Protein AF-0000000077936143 (afdb_homodimer)

Foldseek 3Di:
DPDDDLVLLVVLLQQLVCCVVVVGAALVNVCVVPVDDSVVSVVSLVVCVVVVQWDDDVHIDGDPVSVVSNLQLQLQLQLQLLCCCVVVNDDSLVSNVVSSVRSSPDDPVRSVVSCVVSVNDQTHFQQHGRPPHDDDDFDQQLPDDFFKWFWRGQADSDPVLSVVCVVQPNTGGFMKGFDDDDPFWTWIDGPNDIDIGGSVSSRRITIHDD/DPDDDLVLLVVLLVQLVCCVVVVGAALVNVCVVVVDDSVVSVVSLVVCVVVVQWDQDVHIDGDPVSVVSNLQLQLQLQLQLLCCCVVVNDDSLVSNVVSSVRSSPDDPVRSVVSCVVSVNDQTHFQQHGRPPHDDDDWDQQLPDDFDKKFWRGQADSDPVLSVVCVVQPNTGGFMKGFHDDDPFWTWIDGPNDIDIGGSVSSRRITIGDD

Structure (mmCIF, N/CA/C/O backbone):
data_AF-0000000077936143-model_v1
#
loop_
_entity.id
_entity.type
_entity.pdbx_description
1 polymer 'Transcriptional regulator MntR'
#
loop_
_atom_site.group_PDB
_atom_site.id
_atom_site.type_symbol
_atom_site.label_atom_id
_atom_site.label_alt_id
_atom_site.label_comp_id
_atom_site.label_asym_id
_atom_site.label_entity_id
_atom_site.label_seq_id
_atom_site.pdbx_PDB_ins_code
_atom_site.Cartn_x
_atom_site.Cartn_y
_atom_site.Cartn_z
_atom_site.occupancy
_atom_site.B_iso_or_equiv
_atom_site.auth_seq_id
_atom_site.auth_comp_id
_atom_site.auth_asym_id
_atom_site.auth_atom_id
_atom_site.pdbx_PDB_model_num
ATOM 1 N N . MET A 1 1 ? -19.078 3.857 -9.57 1 41.53 1 MET A N 1
ATOM 2 C CA . MET A 1 1 ? -18.469 5.168 -9.359 1 41.53 1 MET A CA 1
ATOM 3 C C . MET A 1 1 ? -17.016 5.164 -9.797 1 41.53 1 MET A C 1
ATOM 5 O O . MET A 1 1 ? -16.297 4.176 -9.594 1 41.53 1 MET A O 1
ATOM 9 N N . GLU A 1 2 ? -16.719 6.016 -10.805 1 55.75 2 GLU A N 1
ATOM 10 C CA . GLU A 1 2 ? -15.359 6.055 -11.352 1 55.75 2 GLU A CA 1
ATOM 11 C C . GLU A 1 2 ? -14.32 6.105 -10.242 1 55.75 2 GLU A C 1
ATOM 13 O O . GLU A 1 2 ? -14.531 6.738 -9.203 1 55.75 2 GLU A O 1
ATOM 18 N N . GLU A 1 3 ? -13.414 5.156 -10.203 1 75.62 3 GLU A N 1
ATOM 19 C CA . GLU A 1 3 ? -12.352 5.129 -9.211 1 75.62 3 GLU A CA 1
ATOM 20 C C . GLU A 1 3 ? -11.531 6.418 -9.242 1 75.62 3 GLU A C 1
ATOM 22 O O . GLU A 1 3 ? -11.188 6.914 -10.312 1 75.62 3 GLU A O 1
ATOM 27 N N . LE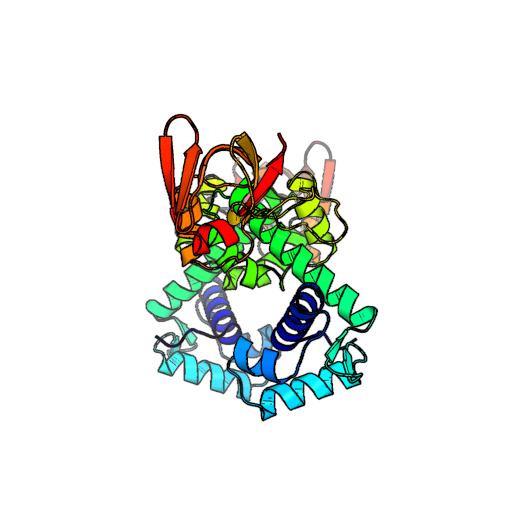U A 1 4 ? -11.57 7.27 -8.148 1 89.62 4 LEU A N 1
ATOM 28 C CA . LEU A 1 4 ? -10.828 8.516 -8.016 1 89.62 4 LEU A CA 1
ATOM 29 C C . LEU A 1 4 ? -9.328 8.273 -8.18 1 89.62 4 LEU A C 1
ATOM 31 O O . LEU A 1 4 ? -8.773 7.363 -7.555 1 89.62 4 LEU A O 1
ATOM 35 N N . SER A 1 5 ? -8.773 8.977 -9.109 1 92.88 5 SER A N 1
ATOM 36 C CA . SER A 1 5 ? -7.324 8.906 -9.258 1 92.88 5 SER A CA 1
ATOM 37 C C . SER A 1 5 ? -6.613 9.414 -8.008 1 92.88 5 SER A C 1
ATOM 39 O O . SER A 1 5 ? -7.199 10.148 -7.211 1 92.88 5 SER A O 1
ATOM 41 N N . GLU A 1 6 ? -5.387 9 -7.914 1 93.38 6 GLU A N 1
ATOM 42 C CA . GLU A 1 6 ? -4.613 9.375 -6.734 1 93.38 6 GLU A CA 1
ATOM 43 C C . GLU A 1 6 ? -4.484 10.891 -6.621 1 93.38 6 GLU A C 1
ATOM 45 O O . GLU A 1 6 ? -4.672 11.453 -5.539 1 93.38 6 GLU A O 1
ATOM 50 N N . PRO A 1 7 ? -4.246 11.648 -7.738 1 94.19 7 PRO A N 1
ATOM 51 C CA . PRO A 1 7 ? -4.168 13.109 -7.617 1 94.19 7 PRO A CA 1
ATOM 52 C C . PRO A 1 7 ? -5.473 13.734 -7.129 1 94.19 7 PRO A C 1
ATOM 54 O O . PRO A 1 7 ? -5.457 14.633 -6.289 1 94.19 7 PRO A O 1
ATOM 57 N N . LEU A 1 8 ? -6.586 13.266 -7.594 1 96 8 LEU A N 1
ATOM 58 C CA . LEU A 1 8 ? -7.871 13.805 -7.16 1 96 8 LEU A CA 1
ATOM 59 C C . LEU A 1 8 ? -8.109 13.523 -5.68 1 96 8 LEU A C 1
ATOM 61 O O . LEU A 1 8 ? -8.633 14.367 -4.957 1 96 8 LEU A O 1
ATOM 65 N N . GLU A 1 9 ? -7.691 12.305 -5.289 1 96.31 9 GLU A N 1
ATOM 66 C CA . GLU A 1 9 ? -7.77 11.977 -3.871 1 96.31 9 GLU A CA 1
ATOM 67 C C . GLU A 1 9 ? -6.949 12.945 -3.031 1 96.31 9 GLU A C 1
ATOM 69 O O . GLU A 1 9 ? -7.395 13.391 -1.971 1 96.31 9 GLU A O 1
ATOM 74 N N . ASN A 1 10 ? -5.781 13.305 -3.494 1 96.12 10 ASN A N 1
ATOM 75 C CA . ASN A 1 10 ? -4.902 14.227 -2.781 1 96.12 10 ASN A CA 1
ATOM 76 C C . ASN A 1 10 ? -5.523 15.617 -2.658 1 96.12 10 ASN A C 1
ATOM 78 O O . ASN A 1 10 ? -5.379 16.281 -1.629 1 96.12 10 ASN A O 1
ATOM 82 N N . TYR A 1 11 ? -6.223 16.031 -3.695 1 96.56 11 TYR A N 1
ATOM 83 C CA . TYR A 1 11 ? -6.895 17.328 -3.641 1 96.56 11 TYR A CA 1
ATOM 84 C C . TYR A 1 11 ? -8.008 17.312 -2.605 1 96.56 11 TYR A C 1
ATOM 86 O O . TYR A 1 11 ? -8.164 18.266 -1.835 1 96.56 11 TYR A O 1
ATOM 94 N N . ILE A 1 12 ? -8.734 16.234 -2.572 1 97 12 ILE A N 1
ATOM 95 C CA . ILE A 1 12 ? -9.828 16.094 -1.625 1 97 12 ILE A CA 1
ATOM 96 C C . ILE A 1 12 ? -9.289 16.141 -0.198 1 97 12 ILE A C 1
ATOM 98 O O . ILE A 1 12 ? -9.844 16.828 0.663 1 97 12 ILE A O 1
ATOM 102 N N . LYS A 1 13 ? -8.273 15.438 -0.038 1 96.44 13 LYS A N 1
ATOM 103 C CA . LYS A 1 13 ? -7.645 15.406 1.279 1 96.44 13 LYS A CA 1
ATOM 104 C C . LYS A 1 13 ? -7.172 16.797 1.699 1 96.44 13 LYS A C 1
ATOM 106 O O . LYS A 1 13 ? -7.359 17.203 2.85 1 96.44 13 LYS A O 1
ATOM 111 N N . GLU A 1 14 ? -6.57 17.531 0.758 1 95.44 14 GLU A N 1
ATOM 112 C CA . GLU A 1 14 ? -6.09 18.875 1.035 1 95.44 14 GLU A CA 1
ATOM 113 C C . GLU A 1 14 ? -7.246 19.828 1.355 1 95.44 14 GLU A C 1
ATOM 115 O O . GLU A 1 14 ? -7.16 20.625 2.285 1 95.44 14 GLU A O 1
ATOM 120 N N . ILE A 1 15 ? -8.281 19.688 0.683 1 96.06 15 ILE A N 1
ATOM 121 C CA . ILE A 1 15 ? -9.453 20.531 0.932 1 96.06 15 ILE A CA 1
ATOM 122 C C . ILE A 1 15 ? -10 20.25 2.33 1 96.06 15 ILE A C 1
ATOM 124 O O . ILE A 1 15 ? -10.336 21.172 3.07 1 96.06 15 ILE A O 1
ATOM 128 N N . TYR A 1 16 ? -9.984 19.031 2.664 1 95.88 16 TYR A N 1
ATOM 129 C CA . TYR A 1 16 ? -10.43 18.641 3.998 1 95.88 16 TYR A CA 1
ATOM 130 C C . TYR A 1 16 ? -9.578 19.312 5.074 1 95.88 16 TYR A C 1
ATOM 132 O O . TYR A 1 16 ? -10.117 19.906 6.012 1 95.88 16 TYR A O 1
ATOM 140 N N . GLU A 1 17 ? -8.344 19.188 4.902 1 92.31 17 GLU A N 1
ATOM 141 C CA . GLU A 1 17 ? -7.434 19.75 5.891 1 92.31 17 GLU A CA 1
ATOM 142 C C . GLU A 1 17 ? -7.59 21.266 5.988 1 92.31 17 GLU A C 1
ATOM 144 O O . GLU A 1 17 ? -7.605 21.828 7.086 1 92.31 17 GLU A O 1
ATOM 149 N N . LEU A 1 18 ? -7.715 21.891 4.867 1 92.88 18 LEU A N 1
ATOM 150 C CA . LEU A 1 18 ? -7.875 23.344 4.824 1 92.88 18 LEU A CA 1
ATOM 151 C C . LEU A 1 18 ? -9.203 23.766 5.449 1 92.88 18 LEU A C 1
ATOM 153 O O . LEU A 1 18 ? -9.266 24.766 6.16 1 92.88 18 LEU A O 1
ATOM 157 N N . GLU A 1 19 ? -10.188 22.922 5.215 1 91.38 19 GLU A N 1
ATOM 158 C CA . GLU A 1 19 ? -11.477 23.203 5.84 1 91.38 19 GLU A CA 1
ATOM 159 C C . GLU A 1 19 ? -11.391 23.109 7.359 1 91.38 19 GLU A C 1
ATOM 161 O O . GLU A 1 19 ? -11.961 23.938 8.078 1 91.38 19 GLU A O 1
ATOM 166 N N . GLU A 1 20 ? -10.688 22.188 7.781 1 86.12 20 GLU A N 1
ATOM 167 C CA . GLU A 1 20 ? -10.555 21.984 9.219 1 86.12 20 GLU A CA 1
ATOM 168 C C . GLU A 1 20 ? -9.742 23.094 9.867 1 86.12 20 GLU A C 1
ATOM 170 O O . GLU A 1 20 ? -10.023 23.5 11 1 86.12 20 GLU A O 1
ATOM 175 N N . ILE A 1 21 ? -8.828 23.609 9.156 1 83.75 21 ILE A N 1
ATOM 176 C CA . ILE A 1 21 ? -7.906 24.578 9.734 1 83.75 21 ILE A CA 1
ATOM 177 C C . ILE A 1 21 ? -8.422 25.984 9.484 1 83.75 21 ILE A C 1
ATOM 179 O O . ILE A 1 21 ? -8.453 26.812 10.406 1 83.75 21 ILE A O 1
ATOM 183 N N . LYS A 1 22 ? -8.914 26.234 8.266 1 87 22 LYS A N 1
ATOM 184 C CA . LYS A 1 22 ? -9.25 27.594 7.879 1 87 22 LYS A CA 1
ATOM 185 C C . LYS A 1 22 ? -10.75 27.766 7.707 1 87 22 LYS A C 1
ATOM 187 O O . LYS A 1 22 ? -11.242 28.875 7.5 1 87 22 LYS A O 1
ATOM 192 N N . GLY A 1 23 ? -11.438 26.703 7.762 1 87.56 23 GLY A N 1
ATOM 193 C CA . GLY A 1 23 ? -12.875 26.781 7.551 1 87.56 23 GLY A CA 1
ATOM 194 C C . GLY A 1 23 ? -13.273 26.656 6.094 1 87.56 23 GLY A C 1
ATOM 195 O O . GLY A 1 23 ? -14.422 26.312 5.785 1 87.56 23 GLY A O 1
ATOM 196 N N . LYS A 1 24 ? -12.328 27.094 5.309 1 88.44 24 LYS A N 1
ATOM 197 C CA . LYS A 1 24 ? -12.586 26.969 3.875 1 88.44 24 LYS A CA 1
ATOM 198 C C . LYS A 1 24 ? -11.281 26.766 3.1 1 88.44 24 LYS A C 1
ATOM 200 O O . LYS A 1 24 ? -10.211 27.141 3.576 1 88.44 24 LYS A O 1
ATOM 205 N N . ALA A 1 25 ? -11.438 26.156 1.94 1 93.5 25 ALA A N 1
ATOM 206 C CA . ALA A 1 25 ? -10.312 26.016 1.022 1 93.5 25 ALA A CA 1
ATOM 207 C C . ALA A 1 25 ? -10.5 26.891 -0.217 1 93.5 25 ALA A C 1
ATOM 209 O O . ALA A 1 25 ? -11.625 27.078 -0.687 1 93.5 25 ALA A O 1
ATOM 210 N N . LYS A 1 26 ? -9.391 27.5 -0.619 1 93.94 26 LYS A N 1
ATOM 211 C CA . LYS A 1 26 ? -9.391 28.281 -1.852 1 93.94 26 LYS A CA 1
ATOM 212 C C . LYS A 1 26 ? -8.555 27.609 -2.93 1 93.94 26 LYS A C 1
ATOM 214 O O . LYS A 1 26 ? -7.656 26.812 -2.623 1 93.94 26 LYS A O 1
ATOM 219 N N . VAL A 1 27 ? -8.922 27.906 -4.113 1 92.56 27 VAL A N 1
ATOM 220 C CA . VAL A 1 27 ? -8.188 27.375 -5.262 1 92.56 27 VAL A CA 1
ATOM 221 C C . VAL A 1 27 ? -6.703 27.719 -5.121 1 92.56 27 VAL A C 1
ATOM 223 O O . VAL A 1 27 ? -5.84 26.891 -5.398 1 92.56 27 VAL A O 1
ATOM 226 N N . THR A 1 28 ? -6.371 28.875 -4.68 1 92.88 28 THR A N 1
ATOM 227 C CA . THR A 1 28 ? -4.996 29.344 -4.551 1 92.88 28 THR A CA 1
ATOM 228 C C . THR A 1 28 ? -4.234 28.516 -3.523 1 92.88 28 THR A C 1
ATOM 230 O O . THR A 1 28 ? -3.021 28.328 -3.641 1 92.88 28 THR A O 1
ATOM 233 N N . ASP A 1 29 ? -4.973 28.047 -2.562 1 93.69 29 ASP A N 1
ATOM 234 C CA . ASP A 1 29 ? -4.352 27.203 -1.557 1 93.69 29 ASP A CA 1
ATOM 235 C C . ASP A 1 29 ? -3.838 25.906 -2.18 1 93.69 29 ASP A C 1
ATOM 237 O O . ASP A 1 29 ? -2.746 25.438 -1.848 1 93.69 29 ASP A O 1
ATOM 241 N N . LEU A 1 30 ? -4.59 25.359 -3.008 1 93.81 30 LEU A N 1
ATOM 242 C CA . LEU A 1 30 ? -4.23 24.109 -3.664 1 93.81 30 LEU A CA 1
ATOM 243 C C . LEU A 1 30 ? -3.047 24.312 -4.602 1 93.81 30 LEU A C 1
ATOM 245 O O . LEU A 1 30 ? -2.154 23.453 -4.676 1 93.81 30 LEU A O 1
ATOM 249 N N . ILE A 1 31 ? -3.061 25.422 -5.383 1 93.44 31 ILE A N 1
ATOM 250 C CA . ILE A 1 31 ? -1.964 25.75 -6.285 1 93.44 31 ILE A CA 1
ATOM 251 C C . ILE A 1 31 ? -0.658 25.844 -5.5 1 93.44 31 ILE A C 1
ATOM 253 O O . ILE A 1 31 ? 0.363 25.281 -5.914 1 93.44 31 ILE A O 1
ATOM 257 N N . ASP A 1 32 ? -0.749 26.438 -4.387 1 92.19 32 ASP A N 1
ATOM 258 C CA . ASP A 1 32 ? 0.429 26.641 -3.549 1 92.19 32 ASP A CA 1
ATOM 259 C C . ASP A 1 32 ? 0.896 25.312 -2.936 1 92.19 32 ASP A C 1
ATOM 261 O O . ASP A 1 32 ? 2.098 25.062 -2.842 1 92.19 32 ASP A O 1
ATOM 265 N N . ALA A 1 33 ? -0.03 24.547 -2.568 1 90.81 33 ALA A N 1
ATOM 266 C CA . ALA A 1 33 ? 0.27 23.297 -1.87 1 90.81 33 ALA A CA 1
ATOM 267 C C . ALA A 1 33 ? 0.884 22.266 -2.82 1 90.81 33 ALA A C 1
ATOM 269 O O . ALA A 1 33 ? 1.794 21.531 -2.439 1 90.81 33 ALA A O 1
ATOM 270 N N . PHE A 1 34 ? 0.425 22.219 -4.043 1 93.12 34 PHE A N 1
ATOM 271 C CA . PHE A 1 34 ? 0.819 21.125 -4.926 1 93.12 34 PHE A CA 1
ATOM 272 C C . PHE A 1 34 ? 1.738 21.625 -6.031 1 93.12 34 PHE A C 1
ATOM 274 O O . PHE A 1 34 ? 2.289 20.828 -6.797 1 93.12 34 PHE A O 1
ATOM 281 N N . HIS A 1 35 ? 1.963 22.891 -6.105 1 92.56 35 HIS A N 1
ATOM 282 C CA . HIS A 1 35 ? 2.834 23.5 -7.105 1 92.56 35 HIS A CA 1
ATOM 283 C C . HIS A 1 35 ? 2.465 23.031 -8.508 1 92.56 35 HIS A C 1
ATOM 285 O O . HIS A 1 35 ? 3.336 22.641 -9.289 1 92.56 35 HIS A O 1
ATOM 291 N N . VAL A 1 36 ? 1.211 23.047 -8.781 1 91.75 36 VAL A N 1
ATOM 292 C CA . VAL A 1 36 ? 0.67 22.672 -10.086 1 91.75 36 VAL A CA 1
ATOM 293 C C . VAL A 1 36 ? 0.041 23.891 -10.75 1 91.75 36 VAL A C 1
ATOM 295 O O . VAL A 1 36 ? -0.258 24.891 -10.086 1 91.75 36 VAL A O 1
ATOM 298 N N . SER A 1 37 ? -0.132 23.906 -11.984 1 92.81 37 SER A N 1
ATOM 299 C CA . SER A 1 37 ? -0.656 25.031 -12.75 1 92.81 37 SER A CA 1
ATOM 300 C C . SER A 1 37 ? -2.127 25.281 -12.43 1 92.81 37 SER A C 1
ATOM 302 O O . SER A 1 37 ? -2.854 24.344 -12.07 1 92.81 37 SER A O 1
ATOM 304 N N . PRO A 1 38 ? -2.439 26.516 -12.586 1 93.5 38 PRO A N 1
ATOM 305 C CA . PRO A 1 38 ? -3.855 26.844 -12.406 1 93.5 38 PRO A CA 1
ATOM 306 C C . PRO A 1 38 ? -4.773 26.016 -13.312 1 93.5 38 PRO A C 1
ATOM 308 O O . PRO A 1 38 ? -5.871 25.641 -12.906 1 93.5 38 PRO A O 1
ATOM 311 N N . GLY A 1 39 ? -4.375 25.812 -14.414 1 94.88 39 GLY A N 1
ATOM 312 C CA . GLY A 1 39 ? -5.168 25.016 -15.344 1 94.88 39 GLY A CA 1
ATOM 313 C C . GLY A 1 39 ? -5.406 23.594 -14.852 1 94.88 39 GLY A C 1
ATOM 314 O O . GLY A 1 39 ? -6.523 23.078 -14.945 1 94.88 39 GLY A O 1
ATOM 315 N N . THR A 1 40 ? -4.383 22.922 -14.367 1 94.75 40 THR A N 1
ATOM 316 C CA . THR A 1 40 ? -4.484 21.578 -13.82 1 94.75 40 THR A CA 1
ATOM 317 C C . THR A 1 40 ? -5.453 21.531 -12.648 1 94.75 40 THR A C 1
ATOM 319 O O . THR A 1 40 ? -6.301 20.641 -12.562 1 94.75 40 THR A O 1
ATOM 322 N N . ILE A 1 41 ? -5.309 22.5 -11.805 1 95 41 ILE A N 1
ATOM 323 C CA . ILE A 1 41 ? -6.172 22.562 -10.625 1 95 41 ILE A CA 1
ATOM 324 C C . ILE A 1 41 ? -7.617 22.797 -11.055 1 95 41 ILE A C 1
ATOM 326 O O . ILE A 1 41 ? -8.539 22.203 -10.508 1 95 41 ILE A O 1
ATOM 330 N N . SER A 1 42 ? -7.801 23.75 -12.008 1 94.56 42 SER A N 1
ATOM 331 C CA . SER A 1 42 ? -9.148 24.031 -12.492 1 94.56 42 SER A CA 1
ATOM 332 C C . SER A 1 42 ? -9.812 22.797 -13.055 1 94.56 42 SER A C 1
ATOM 334 O O . SER A 1 42 ? -10.992 22.531 -12.789 1 94.56 42 SER A O 1
ATOM 336 N N . LYS A 1 43 ? -9.094 22.078 -13.773 1 96.31 43 LYS A N 1
ATOM 337 C CA . LYS A 1 43 ? -9.617 20.828 -14.336 1 96.31 43 LYS A CA 1
ATOM 338 C C . LYS A 1 43 ? -9.969 19.828 -13.242 1 96.31 43 LYS A C 1
ATOM 340 O O . LYS A 1 43 ? -11.008 19.172 -13.305 1 96.31 43 LYS A O 1
ATOM 345 N N . ALA A 1 44 ? -9.125 19.75 -12.273 1 95.94 44 ALA A N 1
ATOM 346 C CA . ALA A 1 44 ? -9.352 18.844 -11.148 1 95.94 44 ALA A CA 1
ATOM 347 C C . ALA A 1 44 ? -10.602 19.234 -10.367 1 95.94 44 ALA A C 1
ATOM 349 O O . ALA A 1 44 ? -11.43 18.391 -10.031 1 95.94 44 ALA A O 1
ATOM 350 N N . ILE A 1 45 ? -10.727 20.516 -10.148 1 95.25 45 ILE A N 1
ATOM 351 C CA . ILE A 1 45 ? -11.875 21.031 -9.406 1 95.25 45 ILE A CA 1
ATOM 352 C C . ILE A 1 45 ? -13.156 20.75 -10.18 1 95.25 45 ILE A C 1
ATOM 354 O O . ILE A 1 45 ? -14.156 20.328 -9.609 1 95.25 45 ILE A O 1
ATOM 358 N N . SER A 1 46 ? -13.094 21.016 -11.414 1 96 46 SER A N 1
ATOM 359 C CA . SER A 1 46 ? -14.258 20.766 -12.258 1 96 46 SER A CA 1
ATOM 360 C C . SER A 1 46 ? -14.656 19.297 -12.227 1 96 46 SER A C 1
ATOM 362 O O . SER A 1 46 ? -15.844 18.969 -12.148 1 96 46 SER A O 1
ATOM 364 N N . ARG A 1 47 ? -13.703 18.484 -12.281 1 96.62 47 ARG A N 1
ATOM 365 C CA . ARG A 1 47 ? -13.961 17.047 -12.234 1 96.62 47 ARG A CA 1
ATOM 366 C C . ARG A 1 47 ? -14.57 16.641 -10.898 1 96.62 47 ARG A C 1
ATOM 368 O O . ARG A 1 47 ? -15.531 15.875 -10.852 1 96.62 47 ARG A O 1
ATOM 375 N N . LEU A 1 48 ? -14.039 17.109 -9.828 1 97.25 48 LEU A N 1
ATOM 376 C CA . LEU A 1 48 ? -14.555 16.812 -8.5 1 97.25 48 LEU A CA 1
ATOM 377 C C . LEU A 1 48 ? -15.984 17.312 -8.336 1 97.25 48 LEU A C 1
ATOM 379 O O . LEU A 1 48 ? -16.812 16.656 -7.691 1 97.25 48 LEU A O 1
ATOM 383 N N . GLU A 1 49 ? -16.281 18.469 -8.906 1 95.75 49 GLU A N 1
ATOM 384 C CA . GLU A 1 49 ? -17.641 19 -8.875 1 95.75 49 GLU A CA 1
ATOM 385 C C . GLU A 1 49 ? -18.594 18.109 -9.656 1 95.75 49 GLU A C 1
ATOM 387 O O . GLU A 1 49 ? -19.703 17.844 -9.188 1 95.75 49 GLU A O 1
ATOM 392 N N . LYS A 1 50 ? -18.109 17.766 -10.766 1 95.69 50 LYS A N 1
ATOM 393 C CA . LYS A 1 50 ? -18.938 16.906 -11.602 1 95.69 50 LYS A CA 1
ATOM 394 C C . LYS A 1 50 ? -19.266 15.594 -10.891 1 95.69 50 LYS A C 1
ATOM 396 O O . LYS A 1 50 ? -20.359 15.039 -11.062 1 95.69 50 LYS A O 1
ATOM 401 N N . MET A 1 51 ? -18.359 15.141 -10.117 1 96.44 51 MET A N 1
ATOM 402 C CA . MET A 1 51 ? -18.547 13.906 -9.359 1 96.44 51 MET A CA 1
ATOM 403 C C . MET A 1 51 ? -19.312 14.18 -8.07 1 96.44 51 MET A C 1
ATOM 405 O O . MET A 1 51 ? -19.516 13.266 -7.262 1 96.44 51 MET A O 1
ATOM 409 N N . SER A 1 52 ? -19.641 15.414 -7.785 1 96.81 52 SER A N 1
ATOM 410 C CA . SER A 1 52 ? -20.422 15.852 -6.625 1 96.81 52 SER A CA 1
ATOM 411 C C . SER A 1 52 ? -19.641 15.609 -5.328 1 96.81 52 SER A C 1
ATOM 413 O O . SER A 1 52 ? -20.234 15.227 -4.316 1 96.81 52 SER A O 1
ATOM 415 N N . LEU A 1 53 ? -18.344 15.797 -5.418 1 97.44 53 LEU A N 1
ATOM 416 C CA . LEU A 1 53 ? -17.516 15.602 -4.234 1 97.44 53 LEU A CA 1
ATOM 417 C C . LEU A 1 53 ? -17.172 16.938 -3.58 1 97.44 53 LEU A C 1
ATOM 419 O O . LEU A 1 53 ? -16.797 16.969 -2.404 1 97.44 53 LEU A O 1
ATOM 423 N N . ILE A 1 54 ? -17.281 18.016 -4.387 1 97.12 54 ILE A N 1
ATOM 424 C CA . ILE A 1 54 ? -17.031 19.359 -3.863 1 97.12 54 ILE A CA 1
ATOM 425 C C . ILE A 1 54 ? -18.078 20.328 -4.406 1 97.12 54 ILE A C 1
ATOM 427 O O . ILE A 1 54 ? -18.75 20.031 -5.398 1 97.12 54 ILE A O 1
ATOM 431 N N . GLU A 1 55 ? -18.234 21.406 -3.758 1 95.19 55 GLU A N 1
ATOM 432 C CA . GLU A 1 55 ? -19.078 22.516 -4.188 1 95.19 55 GLU A CA 1
ATOM 433 C C . GLU A 1 55 ? -18.328 23.844 -4.043 1 95.19 55 GLU A C 1
ATOM 435 O O . GLU A 1 55 ? -17.5 24 -3.146 1 95.19 55 GLU A O 1
ATOM 440 N N . ARG A 1 56 ? -18.641 24.688 -4.98 1 90.5 56 ARG A N 1
ATOM 441 C CA . ARG A 1 56 ? -18.078 26.031 -4.922 1 90.5 56 ARG A CA 1
ATOM 442 C C . ARG A 1 56 ? -19.047 27 -4.242 1 90.5 56 ARG A C 1
ATOM 444 O O . ARG A 1 56 ? -20 27.469 -4.867 1 90.5 56 ARG A O 1
ATOM 451 N N . LYS A 1 57 ? -18.969 27.047 -3.07 1 83.06 57 LYS A N 1
ATOM 452 C CA . LYS A 1 57 ? -19.75 27.938 -2.232 1 83.06 57 LYS A CA 1
ATOM 453 C C . LYS A 1 57 ? -18.844 28.75 -1.303 1 83.06 57 LYS A C 1
ATOM 455 O O . LYS A 1 57 ? -18.547 28.312 -0.189 1 83.06 57 LYS A O 1
ATOM 460 N N . ASN A 1 58 ? -18.469 30.078 -1.771 1 84.06 58 ASN A N 1
ATOM 461 C CA . ASN A 1 58 ? -17.547 30.891 -0.987 1 84.06 58 ASN A CA 1
ATOM 462 C C . ASN A 1 58 ? -16.234 30.156 -0.738 1 84.06 58 ASN A C 1
ATOM 464 O O . ASN A 1 58 ? -15.766 30.094 0.399 1 84.06 58 ASN A O 1
ATOM 468 N N . GLY A 1 59 ? -15.844 29.516 -1.835 1 90.25 59 GLY A N 1
ATOM 469 C CA . GLY A 1 59 ? -14.648 28.688 -1.789 1 90.25 59 GLY A CA 1
ATOM 470 C C . GLY A 1 59 ? -14.922 27.234 -2.139 1 90.25 59 GLY A C 1
ATOM 471 O O . GLY A 1 59 ? -15.93 26.922 -2.775 1 90.25 59 GLY A O 1
ATOM 472 N N . LEU A 1 60 ? -13.984 26.438 -1.839 1 95.19 60 LEU A N 1
ATOM 473 C CA . LEU A 1 60 ? -14.125 25.016 -2.08 1 95.19 60 LEU A CA 1
ATOM 474 C C . LEU A 1 60 ? -14.57 24.281 -0.81 1 95.19 60 LEU A C 1
ATOM 476 O O . LEU A 1 60 ? -13.945 24.438 0.243 1 95.19 60 LEU A O 1
ATOM 480 N N . LYS A 1 61 ? -15.656 23.609 -0.96 1 94.31 61 LYS A N 1
ATOM 481 C CA . LYS A 1 61 ? -16.156 22.828 0.173 1 94.31 61 LYS A CA 1
ATOM 482 C C . LYS A 1 61 ? -16.438 21.391 -0.227 1 94.31 61 LYS A C 1
ATOM 484 O O . LYS A 1 61 ? -16.953 21.125 -1.314 1 94.31 61 LYS A O 1
ATOM 489 N N . LEU A 1 62 ? -16.188 20.547 0.674 1 96.94 62 LEU A N 1
ATOM 490 C CA . LEU A 1 62 ? -16.5 19.141 0.432 1 96.94 62 LEU A CA 1
ATOM 491 C C . LEU A 1 62 ? -17.984 18.875 0.625 1 96.94 62 LEU A C 1
ATOM 493 O O . LEU A 1 62 ? -18.594 19.406 1.547 1 96.94 62 LEU A O 1
ATOM 497 N N . THR A 1 63 ? -18.562 18.094 -0.239 1 96.75 63 THR A N 1
ATOM 498 C CA . THR A 1 63 ? -19.875 17.5 0.013 1 96.75 63 THR A CA 1
ATOM 499 C C . THR A 1 63 ? -19.781 16.391 1.053 1 96.75 63 THR A C 1
ATOM 501 O O . THR A 1 63 ? -18.688 15.992 1.444 1 96.75 63 THR A O 1
ATOM 504 N N . PRO A 1 64 ? -20.922 15.961 1.506 1 96.56 64 PRO A N 1
ATOM 505 C CA . PRO A 1 64 ? -20.875 14.844 2.449 1 96.56 64 PRO A CA 1
ATOM 506 C C . PRO A 1 64 ? -20.109 13.641 1.905 1 96.56 64 PRO A C 1
ATOM 508 O O . PRO A 1 64 ? -19.344 13.008 2.637 1 96.56 64 PRO A O 1
ATOM 511 N N . GLU A 1 65 ? -20.312 13.398 0.708 1 97 65 GLU A N 1
ATOM 512 C CA . GLU A 1 65 ? -19.609 12.289 0.082 1 97 65 GLU A CA 1
ATOM 513 C C . GLU A 1 65 ? -18.109 12.57 -0.027 1 97 65 GLU A C 1
ATOM 515 O O . GLU A 1 65 ? -17.281 11.695 0.232 1 97 65 GLU A O 1
ATOM 520 N N . GLY A 1 66 ? -17.75 13.812 -0.441 1 97.06 66 GLY A N 1
ATOM 521 C CA . GLY A 1 66 ? -16.359 14.219 -0.472 1 97.06 66 GLY A CA 1
ATOM 522 C C . GLY A 1 66 ? -15.672 14.094 0.875 1 97.06 66 GLY A C 1
ATOM 523 O O . GLY A 1 66 ? -14.516 13.656 0.953 1 97.06 66 GLY A O 1
ATOM 524 N N . ARG A 1 67 ? -16.438 14.453 1.837 1 96.5 67 ARG A N 1
ATOM 525 C CA . ARG A 1 67 ? -15.898 14.383 3.193 1 96.5 67 ARG A CA 1
ATOM 526 C C . ARG A 1 67 ? -15.656 12.938 3.615 1 96.5 67 ARG A C 1
ATOM 528 O O . ARG A 1 67 ? -14.641 12.633 4.246 1 96.5 67 ARG A O 1
ATOM 535 N N . ARG A 1 68 ? -16.547 12.164 3.268 1 96.44 68 ARG A N 1
ATOM 536 C CA . ARG A 1 68 ? -16.391 10.75 3.578 1 96.44 68 ARG A CA 1
ATOM 537 C C . ARG A 1 68 ? -15.133 10.18 2.941 1 96.44 68 ARG A C 1
ATOM 539 O O . ARG A 1 68 ? -14.375 9.461 3.592 1 96.44 68 ARG A O 1
ATOM 546 N N . ILE A 1 69 ? -14.875 10.484 1.743 1 96.69 69 ILE A N 1
ATOM 547 C CA . ILE A 1 69 ? -13.703 10.016 1.021 1 96.69 69 ILE A CA 1
ATOM 548 C C . ILE A 1 69 ? -12.438 10.578 1.666 1 96.69 69 ILE A C 1
ATOM 550 O O . ILE A 1 69 ? -11.461 9.852 1.874 1 96.69 69 ILE A O 1
ATOM 554 N N . ALA A 1 70 ? -12.477 11.867 2.008 1 97.38 70 ALA A N 1
ATOM 555 C CA . ALA A 1 70 ? -11.336 12.516 2.646 1 97.38 70 ALA A CA 1
ATOM 556 C C . ALA A 1 70 ? -10.992 11.836 3.973 1 97.38 70 ALA A C 1
ATOM 558 O O . ALA A 1 70 ? -9.828 11.531 4.242 1 97.38 70 ALA A O 1
ATOM 559 N N . GLU A 1 71 ? -12 11.578 4.684 1 97.06 71 GLU A N 1
ATOM 560 C CA . GLU A 1 71 ? -11.805 10.977 5.996 1 97.06 71 GLU A CA 1
ATOM 561 C C . GLU A 1 71 ? -11.25 9.555 5.875 1 97.06 71 GLU A C 1
ATOM 563 O O . GLU A 1 71 ? -10.414 9.141 6.68 1 97.06 71 GLU A O 1
ATOM 568 N N . ARG A 1 72 ? -11.719 8.875 4.906 1 97.1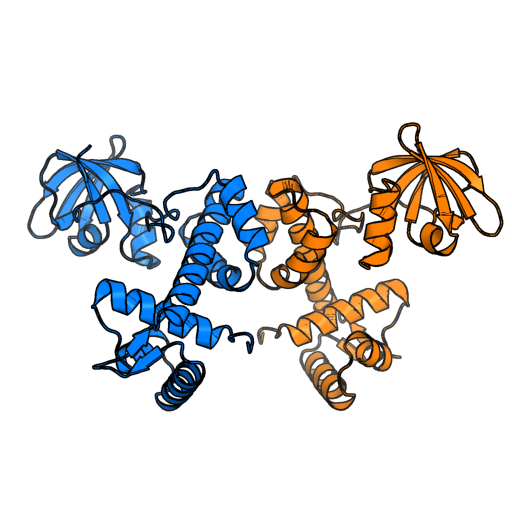2 72 ARG A N 1
ATOM 569 C CA . ARG A 1 72 ? -11.195 7.535 4.656 1 97.12 72 ARG A CA 1
ATOM 570 C C . ARG A 1 72 ? -9.711 7.578 4.305 1 97.12 72 ARG A C 1
ATOM 57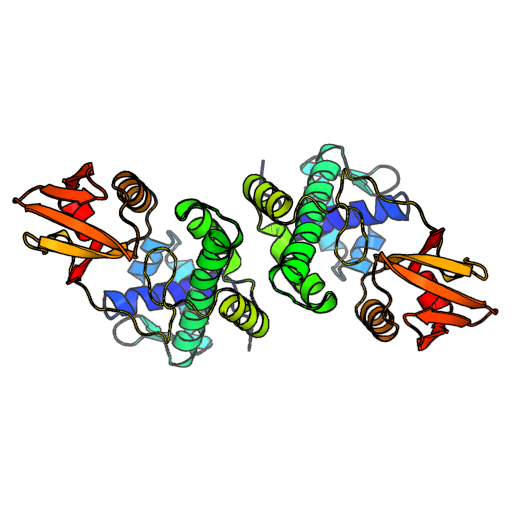2 O O . ARG A 1 72 ? -8.93 6.766 4.797 1 97.12 72 ARG A O 1
ATOM 579 N N . LEU A 1 73 ? -9.328 8.531 3.529 1 97.69 73 LEU A N 1
ATOM 580 C CA . LEU A 1 73 ? -7.934 8.68 3.137 1 97.69 73 LEU A CA 1
ATOM 581 C C . LEU A 1 73 ? -7.066 9.039 4.336 1 97.69 73 LEU A C 1
ATOM 583 O O . LEU A 1 73 ? -5.973 8.5 4.504 1 97.69 73 LEU A O 1
ATOM 587 N N . ILE A 1 74 ? -7.582 9.875 5.098 1 97.56 74 ILE A N 1
ATOM 588 C CA . ILE A 1 74 ? -6.848 10.305 6.285 1 97.56 74 ILE A CA 1
ATOM 589 C C . ILE A 1 74 ? -6.699 9.141 7.254 1 97.56 74 ILE A C 1
ATOM 591 O O . ILE A 1 74 ? -5.617 8.914 7.801 1 97.56 74 ILE A O 1
ATOM 595 N N . ARG A 1 75 ? -7.785 8.508 7.453 1 98.12 75 ARG A N 1
ATOM 596 C CA . ARG A 1 75 ? -7.75 7.309 8.281 1 98.12 75 ARG A CA 1
ATOM 597 C C . ARG A 1 75 ? -6.711 6.316 7.77 1 98.12 75 ARG A C 1
ATOM 599 O O . ARG A 1 75 ? -5.914 5.785 8.547 1 98.12 75 ARG A O 1
ATOM 606 N N . SER A 1 76 ? -6.727 6.062 6.52 1 98.44 76 SER A N 1
ATOM 607 C CA . SER A 1 76 ? -5.773 5.152 5.898 1 98.44 76 SER A CA 1
ATOM 608 C C . SER A 1 76 ? -4.336 5.625 6.113 1 98.44 76 SER A C 1
ATOM 610 O O . SER A 1 76 ? -3.463 4.828 6.461 1 98.44 76 SER A O 1
ATOM 612 N N . HIS A 1 77 ? -4.074 6.863 5.973 1 98.31 77 HIS A N 1
ATOM 613 C CA . HIS A 1 77 ? -2.758 7.461 6.172 1 98.31 77 HIS A CA 1
ATOM 614 C C . HIS A 1 77 ? -2.268 7.254 7.602 1 98.31 77 HIS A C 1
ATOM 616 O O . HIS A 1 77 ? -1.161 6.754 7.812 1 98.31 77 HIS A O 1
ATOM 622 N N . ARG A 1 78 ? -3.123 7.609 8.453 1 98.62 78 ARG A N 1
ATOM 623 C CA . ARG A 1 78 ? -2.719 7.609 9.859 1 98.62 78 ARG A CA 1
ATOM 624 C C . ARG A 1 78 ? -2.566 6.188 10.383 1 98.62 78 ARG A C 1
ATOM 626 O O . ARG A 1 78 ? -1.677 5.91 11.188 1 98.62 78 ARG A O 1
ATOM 633 N N . LEU A 1 79 ? -3.387 5.285 9.938 1 98.75 79 LEU A N 1
ATOM 634 C CA . LEU A 1 79 ? -3.221 3.883 10.305 1 98.75 79 LEU A CA 1
ATOM 635 C C . LEU A 1 79 ? -1.96 3.303 9.672 1 98.75 79 LEU A C 1
ATOM 637 O O . LEU A 1 79 ? -1.283 2.471 10.281 1 98.75 79 LEU A O 1
ATOM 641 N N . SER A 1 80 ? -1.657 3.727 8.438 1 98.69 80 SER A N 1
ATOM 642 C CA . SER A 1 80 ? -0.412 3.301 7.805 1 98.69 80 SER A CA 1
ATOM 643 C C . SER A 1 80 ? 0.8 3.76 8.609 1 98.69 80 SER A C 1
ATOM 645 O O . SER A 1 80 ? 1.758 3.006 8.781 1 98.69 80 SER A O 1
ATOM 647 N N . GLU A 1 81 ? 0.753 4.961 9.078 1 98.69 81 GLU A N 1
ATOM 648 C CA . GLU A 1 81 ? 1.84 5.457 9.914 1 98.69 81 GLU A CA 1
ATOM 649 C C . GLU A 1 81 ? 2.031 4.582 11.148 1 98.69 81 GLU A C 1
ATOM 651 O O . GLU A 1 81 ? 3.158 4.227 11.5 1 98.69 81 GLU A O 1
ATOM 656 N N . ARG A 1 82 ? 0.953 4.266 11.781 1 98.69 82 ARG A N 1
ATOM 657 C CA . ARG A 1 82 ? 1.001 3.436 12.977 1 98.69 82 ARG A CA 1
ATOM 658 C C . ARG A 1 82 ? 1.526 2.039 12.656 1 98.69 82 ARG A C 1
ATOM 660 O O . ARG A 1 82 ? 2.314 1.478 13.422 1 98.69 82 ARG A O 1
ATOM 667 N N . LEU A 1 83 ? 1.071 1.483 11.57 1 98.56 83 LEU A N 1
ATOM 668 C CA . LEU A 1 83 ? 1.595 0.196 11.133 1 98.56 83 LEU A CA 1
ATOM 669 C C . LEU A 1 83 ? 3.113 0.245 10.992 1 98.56 83 LEU A C 1
ATOM 671 O O . LEU A 1 83 ? 3.814 -0.632 11.5 1 98.56 83 LEU A O 1
ATOM 675 N N . LEU A 1 84 ? 3.678 1.263 10.367 1 98.5 84 LEU A N 1
ATOM 676 C CA . LEU A 1 84 ? 5.098 1.402 10.07 1 98.5 84 LEU A CA 1
ATOM 677 C C . LEU A 1 84 ? 5.902 1.673 11.336 1 98.5 84 LEU A C 1
ATOM 679 O O . LEU A 1 84 ? 7 1.141 11.508 1 98.5 84 LEU A O 1
ATOM 683 N N . THR A 1 85 ? 5.312 2.463 12.25 1 98.44 85 THR A N 1
ATOM 684 C CA . THR A 1 85 ? 6.043 2.791 13.469 1 98.44 85 THR A CA 1
ATOM 685 C C . THR A 1 85 ? 5.902 1.675 14.5 1 98.44 85 THR A C 1
ATOM 687 O O . THR A 1 85 ? 6.902 1.131 14.969 1 98.44 85 THR A O 1
ATOM 690 N N . ASP A 1 86 ? 4.656 1.2 14.727 1 98 86 ASP A N 1
ATOM 691 C CA . ASP A 1 86 ? 4.391 0.327 15.867 1 98 86 ASP A CA 1
ATOM 692 C C . ASP A 1 86 ? 4.75 -1.122 15.547 1 98 86 ASP A C 1
ATOM 694 O O . ASP A 1 86 ? 5.227 -1.856 16.406 1 98 86 ASP A O 1
ATOM 698 N N . MET A 1 87 ? 4.566 -1.473 14.328 1 96.94 87 MET A N 1
ATOM 699 C CA . MET A 1 87 ? 4.805 -2.871 13.977 1 96.94 87 MET A CA 1
ATOM 700 C C . MET A 1 87 ? 6.18 -3.047 13.344 1 96.94 87 MET A C 1
ATOM 702 O O . MET A 1 87 ? 6.883 -4.016 13.633 1 96.94 87 MET A O 1
ATOM 706 N N . LEU A 1 88 ? 6.582 -2.109 12.5 1 97.56 88 LEU A N 1
ATOM 707 C CA . LEU A 1 88 ? 7.824 -2.301 11.766 1 97.56 88 LEU A CA 1
ATOM 708 C C . LEU A 1 88 ? 8.977 -1.558 12.438 1 97.56 88 LEU A C 1
ATOM 710 O O . LEU A 1 88 ? 10.148 -1.818 12.141 1 97.56 88 LEU A O 1
ATOM 714 N N . GLY A 1 89 ? 8.664 -0.605 13.289 1 97.69 89 GLY A N 1
ATOM 715 C CA . GLY A 1 89 ? 9.703 0.068 14.055 1 97.69 89 GLY A CA 1
ATOM 716 C C . GLY A 1 89 ? 10.406 1.165 13.273 1 97.69 89 GLY A C 1
ATOM 717 O O . GLY A 1 89 ? 11.547 1.521 13.57 1 97.69 89 GLY A O 1
ATOM 718 N N . LEU A 1 90 ? 9.805 1.641 12.273 1 98 90 LEU A N 1
ATOM 719 C CA . LEU A 1 90 ? 10.383 2.754 11.531 1 98 90 LEU A CA 1
ATOM 720 C C . LEU A 1 90 ? 10.25 4.055 12.312 1 98 90 LEU A C 1
ATOM 722 O O . LEU A 1 90 ? 9.328 4.219 13.109 1 98 90 LEU A O 1
ATOM 726 N N . ASP A 1 91 ? 11.18 4.941 12.078 1 96.5 91 ASP A N 1
ATOM 727 C CA . ASP A 1 91 ? 11.039 6.254 12.703 1 96.5 91 ASP A CA 1
ATOM 728 C C . ASP A 1 91 ? 9.852 7.016 12.117 1 96.5 91 ASP A C 1
ATOM 730 O O . ASP A 1 91 ? 9.391 6.707 11.023 1 96.5 91 ASP A O 1
ATOM 734 N N . TRP A 1 92 ? 9.344 7.945 12.859 1 97 92 TRP A N 1
ATOM 735 C CA . TRP A 1 92 ? 8.055 8.562 12.555 1 97 92 TRP A CA 1
ATOM 736 C C . TRP A 1 92 ? 8.18 9.508 11.367 1 97 92 TRP A C 1
ATOM 738 O O . TRP A 1 92 ? 7.172 9.867 10.75 1 97 92 TRP A O 1
ATOM 748 N N . ILE A 1 93 ? 9.422 9.969 11.023 1 96.94 93 ILE A N 1
ATOM 749 C CA . ILE A 1 93 ? 9.586 10.789 9.828 1 96.94 93 ILE A CA 1
ATOM 750 C C . ILE A 1 93 ? 9.477 9.914 8.578 1 96.94 93 ILE A C 1
ATOM 752 O O . ILE A 1 93 ? 8.68 10.203 7.68 1 96.94 93 ILE A O 1
ATOM 756 N N . ARG A 1 94 ? 10.273 8.844 8.602 1 96.88 94 ARG A N 1
ATOM 757 C CA . ARG A 1 94 ? 10.273 7.898 7.484 1 96.88 94 ARG A CA 1
ATOM 758 C C . ARG A 1 94 ? 8.898 7.258 7.309 1 96.88 94 ARG A C 1
ATOM 760 O O . ARG A 1 94 ? 8.422 7.09 6.184 1 96.88 94 ARG A O 1
ATOM 767 N N . SER A 1 95 ? 8.234 6.934 8.391 1 97.62 95 SER A N 1
ATOM 768 C CA . SER A 1 95 ? 6.895 6.352 8.352 1 97.62 95 SER A CA 1
ATOM 769 C C . SER A 1 95 ? 5.898 7.297 7.688 1 97.62 95 SER A C 1
ATOM 771 O O . SER A 1 95 ? 5.035 6.859 6.926 1 97.62 95 SER A O 1
ATOM 773 N N . HIS A 1 96 ? 6.008 8.586 8.023 1 96.62 96 HIS A N 1
ATOM 774 C CA . HIS A 1 96 ? 5.117 9.578 7.438 1 96.62 96 HIS A CA 1
ATOM 775 C C . HIS A 1 96 ? 5.262 9.617 5.918 1 96.62 96 HIS A C 1
ATOM 777 O O . HIS A 1 96 ? 4.262 9.625 5.195 1 96.62 96 HIS A O 1
ATOM 783 N N . GLU A 1 97 ? 6.465 9.594 5.496 1 95.69 97 GLU A N 1
ATOM 784 C CA . GLU A 1 97 ? 6.746 9.633 4.062 1 95.69 97 GLU A CA 1
ATOM 785 C C . GLU A 1 97 ? 6.16 8.422 3.352 1 95.69 97 GLU A C 1
ATOM 787 O O . GLU A 1 97 ? 5.492 8.555 2.326 1 95.69 97 GLU A O 1
ATOM 792 N N . ILE A 1 98 ? 6.309 7.223 3.891 1 97.25 98 ILE A N 1
ATOM 793 C CA . ILE A 1 98 ? 5.855 5.977 3.279 1 97.25 98 ILE A CA 1
ATOM 794 C C . ILE A 1 98 ? 4.332 5.891 3.354 1 97.25 98 ILE A C 1
ATOM 796 O O . ILE A 1 98 ? 3.686 5.402 2.426 1 97.25 98 ILE A O 1
ATOM 800 N N . ALA A 1 99 ? 3.777 6.391 4.434 1 97.81 99 ALA A N 1
ATOM 801 C CA . ALA A 1 99 ? 2.33 6.34 4.633 1 97.81 99 ALA A CA 1
ATOM 802 C C . ALA A 1 99 ? 1.597 7.109 3.539 1 97.81 99 ALA A C 1
ATOM 804 O O . ALA A 1 99 ? 0.496 6.727 3.135 1 97.81 99 ALA A O 1
ATOM 805 N N . HIS A 1 100 ? 2.209 8.195 3.066 1 94.81 100 HIS A N 1
ATOM 806 C CA . HIS A 1 100 ? 1.611 8.969 1.983 1 94.81 100 HIS A CA 1
ATOM 807 C C . HIS A 1 100 ? 1.402 8.102 0.743 1 94.81 100 HIS A C 1
ATOM 809 O O . HIS A 1 100 ? 0.433 8.297 0.004 1 94.81 100 HIS A O 1
ATOM 815 N N . LYS A 1 101 ? 2.238 7.16 0.567 1 94.38 101 LYS A N 1
ATOM 816 C CA . LYS A 1 101 ? 2.131 6.27 -0.585 1 94.38 101 LYS A CA 1
ATOM 817 C C . LYS A 1 101 ? 1.133 5.145 -0.32 1 94.38 101 LYS A C 1
ATOM 819 O O . LYS A 1 101 ? 0.419 4.715 -1.228 1 94.38 101 LYS A O 1
ATOM 824 N N . LEU A 1 102 ? 0.983 4.746 0.89 1 97.31 102 LEU A N 1
ATOM 825 C CA . LEU A 1 102 ? 0.192 3.578 1.263 1 97.31 102 LEU A CA 1
ATOM 826 C C . LEU A 1 102 ? -1.286 3.936 1.375 1 97.31 102 LEU A C 1
ATOM 828 O O . LEU A 1 102 ? -2.15 3.064 1.25 1 97.31 102 LEU A O 1
ATOM 832 N N . GLU A 1 103 ? -1.56 5.203 1.593 1 96.62 103 GLU A N 1
ATOM 833 C CA . GLU A 1 103 ? -2.91 5.605 1.969 1 96.62 103 GLU A CA 1
ATOM 834 C C . GLU A 1 103 ? -3.9 5.348 0.835 1 96.62 103 GLU A C 1
ATOM 836 O O . GLU A 1 103 ? -5.109 5.266 1.065 1 96.62 103 GLU A O 1
ATOM 841 N N . HIS A 1 104 ? -3.428 5.16 -0.369 1 95.06 104 HIS A N 1
ATOM 842 C CA . HIS A 1 104 ? -4.289 4.938 -1.524 1 95.06 104 HIS A CA 1
ATOM 843 C C . HIS A 1 104 ? -4.438 3.447 -1.819 1 95.06 104 HIS A C 1
ATOM 845 O O . HIS A 1 104 ? -5.191 3.061 -2.713 1 95.06 104 HIS A O 1
ATOM 851 N N . ILE A 1 105 ? -3.834 2.613 -1.048 1 94.81 105 ILE A N 1
ATOM 852 C CA . ILE A 1 105 ? -3.674 1.221 -1.447 1 94.81 105 ILE A CA 1
ATOM 853 C C . ILE A 1 105 ? -4.668 0.347 -0.685 1 94.81 105 ILE A C 1
ATOM 855 O O . ILE A 1 105 ? -5.203 -0.62 -1.233 1 94.81 105 ILE A O 1
ATOM 859 N N . TRP A 1 106 ? -5.023 0.684 0.497 1 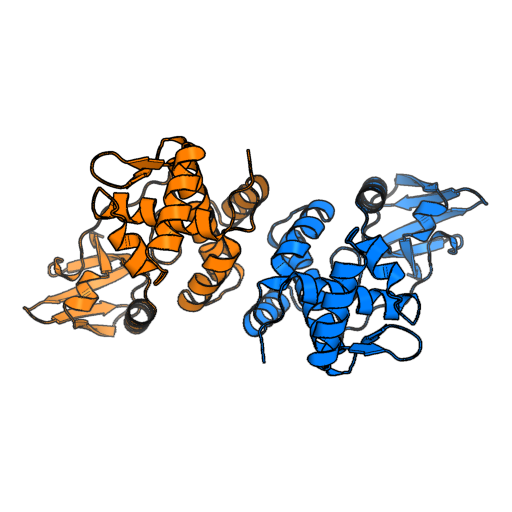96.75 106 TRP A N 1
ATOM 860 C CA . TRP A 1 106 ? -5.734 -0.217 1.398 1 96.75 106 TRP A CA 1
ATOM 861 C C . TRP A 1 106 ? -7.227 -0.225 1.095 1 96.75 106 TRP A C 1
ATOM 863 O O . TRP A 1 106 ? -7.891 0.814 1.166 1 96.75 106 TRP A O 1
ATOM 873 N N . PRO A 1 107 ? -7.766 -1.351 0.833 1 95.81 107 PRO A N 1
ATOM 874 C CA . PRO A 1 107 ? -9.227 -1.442 0.848 1 95.81 107 PRO A CA 1
ATOM 875 C C . PRO A 1 107 ? -9.812 -1.38 2.258 1 95.81 107 PRO A C 1
ATOM 877 O O . PRO A 1 107 ? -9.086 -1.59 3.236 1 95.81 107 PRO A O 1
ATOM 880 N N . ASP A 1 108 ? -11.07 -1.123 2.318 1 95.81 108 ASP A N 1
ATOM 881 C CA . ASP A 1 108 ? -11.719 -0.878 3.605 1 95.81 108 ASP A CA 1
ATOM 882 C C . ASP A 1 108 ? -11.586 -2.09 4.523 1 95.81 108 ASP A C 1
ATOM 884 O O . ASP A 1 108 ? -11.312 -1.942 5.719 1 95.81 108 ASP A O 1
ATOM 888 N N . ASP A 1 109 ? -11.742 -3.256 3.98 1 96.5 109 ASP A N 1
ATOM 889 C CA . ASP A 1 109 ? -11.68 -4.469 4.793 1 96.5 109 ASP A CA 1
ATOM 890 C C . ASP A 1 109 ? -10.281 -4.664 5.379 1 96.5 109 ASP A C 1
ATOM 892 O O . ASP A 1 109 ? -10.141 -5.066 6.535 1 96.5 109 ASP A O 1
ATOM 896 N N . VAL A 1 110 ? -9.242 -4.348 4.625 1 97.56 110 VAL A N 1
ATOM 897 C CA . VAL A 1 110 ? -7.863 -4.496 5.09 1 97.56 110 VAL A CA 1
ATOM 898 C C . VAL A 1 110 ? -7.539 -3.398 6.102 1 97.56 110 VAL A C 1
ATOM 900 O O . VAL A 1 110 ? -6.848 -3.645 7.09 1 97.56 110 VAL A O 1
ATOM 903 N N . LEU A 1 111 ? -8.055 -2.232 5.84 1 97.75 111 LEU A N 1
ATOM 904 C CA . LEU A 1 111 ? -7.879 -1.129 6.777 1 97.75 111 LEU A CA 1
ATOM 905 C C . LEU A 1 111 ? -8.453 -1.48 8.148 1 97.75 111 LEU A C 1
ATOM 907 O O . LEU A 1 111 ? -7.863 -1.153 9.18 1 97.75 111 LEU A O 1
ATOM 911 N N . GLU A 1 112 ? -9.57 -2.133 8.133 1 97.81 112 GLU A N 1
ATOM 912 C CA . GLU A 1 112 ? -10.18 -2.562 9.391 1 97.81 112 GLU A CA 1
ATOM 913 C C . GLU A 1 112 ? -9.297 -3.576 10.117 1 97.81 112 GLU A C 1
ATOM 915 O O . GLU A 1 112 ? -9.172 -3.531 11.336 1 97.81 112 GLU A O 1
ATOM 920 N N . VAL A 1 113 ? -8.688 -4.469 9.398 1 98.31 113 VAL A N 1
ATOM 921 C CA . VAL A 1 113 ? -7.777 -5.453 9.977 1 98.31 113 VAL A CA 1
ATOM 922 C C . VAL A 1 113 ? -6.57 -4.742 10.586 1 98.31 113 VAL A C 1
ATOM 924 O O . VAL A 1 113 ? -6.168 -5.043 11.711 1 98.31 113 VAL A O 1
ATOM 927 N N . ILE A 1 114 ? -5.992 -3.789 9.812 1 98.5 114 ILE A N 1
ATOM 928 C CA . ILE A 1 114 ? -4.848 -3.021 10.289 1 98.5 114 ILE A CA 1
ATOM 929 C C . ILE A 1 114 ? -5.219 -2.295 11.586 1 98.5 114 ILE A C 1
ATOM 931 O O . ILE A 1 114 ? -4.477 -2.348 12.57 1 98.5 114 ILE A O 1
ATOM 935 N N . ASP A 1 115 ? -6.383 -1.679 11.562 1 98.62 115 ASP A N 1
ATOM 936 C CA . ASP A 1 115 ? -6.867 -0.958 12.742 1 98.62 115 ASP A CA 1
ATOM 937 C C . ASP A 1 115 ? -6.969 -1.883 13.953 1 98.62 115 ASP A C 1
ATOM 939 O O . ASP A 1 115 ? -6.5 -1.545 15.039 1 98.62 115 ASP A O 1
ATOM 943 N N . SER A 1 116 ? -7.512 -3.076 13.711 1 98.5 116 SER A N 1
ATOM 944 C CA . SER A 1 116 ? -7.684 -4.055 14.773 1 98.5 116 SER A CA 1
ATOM 945 C C . SER A 1 116 ? -6.336 -4.562 15.281 1 98.5 116 SER A C 1
ATOM 947 O O . SER A 1 116 ? -6.117 -4.652 16.5 1 98.5 116 SER A O 1
ATOM 949 N N . LYS A 1 117 ? -5.395 -4.832 14.383 1 98.25 117 LYS A N 1
ATOM 950 C CA . LYS A 1 117 ? -4.078 -5.348 14.742 1 98.25 117 LYS A CA 1
ATOM 951 C C . LYS A 1 117 ? -3.277 -4.316 15.531 1 98.25 117 LYS A C 1
ATOM 953 O O . LYS A 1 117 ? -2.406 -4.672 16.328 1 98.25 117 LYS A O 1
ATOM 958 N N . LEU A 1 118 ? -3.633 -3.047 15.336 1 98.31 118 LEU A N 1
ATOM 959 C CA . LEU A 1 118 ? -2.957 -1.949 16.016 1 98.31 118 LEU A CA 1
ATOM 960 C C . LEU A 1 118 ? -3.662 -1.61 17.328 1 98.31 118 LEU A C 1
ATOM 962 O O . LEU A 1 118 ? -3.303 -0.639 18 1 98.31 118 LEU A O 1
ATOM 966 N N . ASP A 1 119 ? -4.707 -2.4 17.672 1 98.19 119 ASP A N 1
ATOM 967 C CA . ASP A 1 119 ? -5.496 -2.217 18.891 1 98.19 119 ASP A CA 1
ATOM 968 C C . ASP A 1 119 ? -6.242 -0.885 18.859 1 98.19 119 ASP A C 1
ATOM 970 O O . ASP A 1 119 ? -6.32 -0.19 19.875 1 98.19 119 ASP A O 1
ATOM 974 N N . LYS A 1 120 ? -6.684 -0.428 17.672 1 98.12 120 LYS A N 1
ATOM 975 C CA . LYS A 1 120 ? -7.578 0.706 17.438 1 98.12 120 LYS A CA 1
ATOM 976 C C . LYS A 1 120 ? -7.012 1.982 18.047 1 98.12 120 LYS A C 1
ATOM 978 O O . LYS A 1 120 ? -7.66 2.623 18.875 1 98.12 120 LYS A O 1
ATOM 983 N N . PRO A 1 121 ? -5.848 2.385 17.609 1 98.12 121 PRO A N 1
ATOM 984 C CA . PRO A 1 121 ? -5.281 3.625 18.156 1 98.12 121 PRO A CA 1
ATOM 985 C C . PRO A 1 121 ? -6.188 4.832 17.922 1 98.12 121 PRO A C 1
ATOM 987 O O . PRO A 1 121 ? -6.93 4.879 16.938 1 98.12 121 PRO A O 1
ATOM 990 N N . SER A 1 122 ? -6.098 5.777 18.719 1 97.44 122 SER A N 1
ATOM 991 C CA . SER A 1 122 ? -6.902 6.988 18.609 1 97.44 122 SER A CA 1
ATOM 992 C C . SER A 1 122 ? -6.262 7.996 17.656 1 97.44 122 SER A C 1
ATOM 994 O O . SER A 1 122 ? -6.961 8.797 17.047 1 97.44 122 SER A O 1
ATOM 996 N N . THR A 1 123 ? -4.891 7.934 17.562 1 97.94 123 THR A N 1
ATOM 997 C CA . THR A 1 123 ? -4.164 8.938 16.781 1 97.94 123 THR A CA 1
ATOM 998 C C . THR A 1 123 ? -3.072 8.281 15.945 1 97.94 123 THR A C 1
ATOM 1000 O O . THR A 1 123 ? -2.75 7.105 16.141 1 97.94 123 THR A O 1
ATOM 1003 N N . CYS A 1 124 ? -2.588 9.008 15.031 1 98.19 124 CYS A N 1
ATOM 1004 C CA . CYS A 1 124 ? -1.348 8.625 14.367 1 98.19 124 CYS A CA 1
ATOM 1005 C C . CYS A 1 124 ? -0.153 8.812 15.297 1 98.19 124 CYS A C 1
ATOM 1007 O O . CYS A 1 124 ? -0.306 9.281 16.422 1 98.19 124 CYS A O 1
ATOM 1009 N N . PRO A 1 125 ? 1.104 8.508 14.891 1 98.31 125 PRO A N 1
ATOM 1010 C CA . PRO A 1 125 ? 2.26 8.617 15.781 1 98.31 125 PRO A CA 1
ATOM 1011 C C . PRO A 1 125 ? 2.564 10.062 16.188 1 98.31 125 PRO A C 1
ATOM 1013 O O . PRO A 1 125 ? 3.254 10.297 17.172 1 98.31 125 PRO A O 1
ATOM 1016 N N . HIS A 1 126 ? 2.045 11.023 15.414 1 98.19 126 HIS A N 1
ATOM 1017 C CA . HIS A 1 126 ? 2.32 12.438 15.68 1 98.19 126 HIS A CA 1
ATOM 1018 C C . HIS A 1 126 ? 1.234 13.055 16.547 1 98.19 126 HIS A C 1
ATOM 1020 O O . HIS A 1 126 ? 1.327 14.227 16.922 1 98.19 126 HIS A O 1
ATOM 1026 N N . GLY A 1 127 ? 0.126 12.234 16.812 1 97.19 127 GLY A N 1
ATOM 1027 C CA . GLY A 1 127 ? -0.897 12.695 17.734 1 97.19 127 GLY A CA 1
ATOM 1028 C C . GLY A 1 127 ? -2.168 13.148 17.047 1 97.19 127 GLY A C 1
ATOM 1029 O O . GLY A 1 127 ? -3.129 13.555 17.703 1 97.19 127 GLY A O 1
ATOM 1030 N N . HIS A 1 128 ? -2.203 13.094 15.758 1 96.38 128 HIS A N 1
ATOM 1031 C CA . HIS A 1 128 ? -3.408 13.492 15.039 1 96.38 128 HIS A CA 1
ATOM 1032 C C . HIS A 1 128 ? -4.488 12.422 15.141 1 96.38 128 HIS A C 1
ATOM 1034 O O . HIS A 1 128 ? -4.215 11.234 14.961 1 96.38 128 HIS A O 1
ATOM 1040 N N . PRO A 1 129 ? -5.672 12.883 15.484 1 96.62 129 PRO A N 1
ATOM 1041 C CA . PRO A 1 129 ? -6.75 11.906 15.664 1 96.62 129 PRO A CA 1
ATOM 1042 C C . PRO A 1 129 ? -7.078 11.148 14.383 1 96.62 129 PRO A C 1
ATOM 1044 O O . PRO A 1 129 ? -7.051 11.727 13.297 1 96.62 129 PRO A O 1
ATOM 1047 N N . ILE A 1 130 ? -7.281 9.883 14.5 1 97.62 130 ILE A N 1
ATOM 1048 C CA . ILE A 1 130 ? -7.898 9.109 13.43 1 97.62 130 ILE A CA 1
ATOM 1049 C C . ILE A 1 130 ? -9.383 9.453 13.336 1 97.62 130 ILE A C 1
ATOM 1051 O O . ILE A 1 130 ? -10.094 9.477 14.352 1 97.62 130 ILE A O 1
ATOM 1055 N N . PRO A 1 131 ? -9.836 9.812 12.117 1 95.94 131 PRO A N 1
ATOM 1056 C CA . PRO A 1 131 ? -11.211 10.297 11.977 1 95.94 131 PRO A CA 1
ATOM 1057 C C . PRO A 1 131 ? -12.227 9.414 12.711 1 95.94 131 PRO A C 1
ATOM 1059 O O . PRO A 1 131 ? -12.195 8.188 12.578 1 95.94 131 PRO A O 1
ATOM 1062 N N . GLY A 1 132 ? -13.047 10.086 13.453 1 93.62 132 GLY A N 1
ATOM 1063 C CA . GLY A 1 132 ? -14.102 9.414 14.188 1 93.62 132 GLY A CA 1
ATOM 1064 C C . GLY A 1 132 ? -13.719 9.078 15.617 1 93.62 132 GLY A C 1
ATOM 1065 O O . GLY A 1 132 ? -14.555 8.648 16.406 1 93.62 132 GLY A O 1
ATOM 1066 N N . ARG A 1 133 ? -12.492 9.289 15.953 1 96.31 133 ARG A N 1
ATOM 1067 C CA . ARG A 1 133 ? -12.039 8.953 17.297 1 96.31 133 ARG A CA 1
ATOM 1068 C C . ARG A 1 133 ? -11.859 10.203 18.141 1 9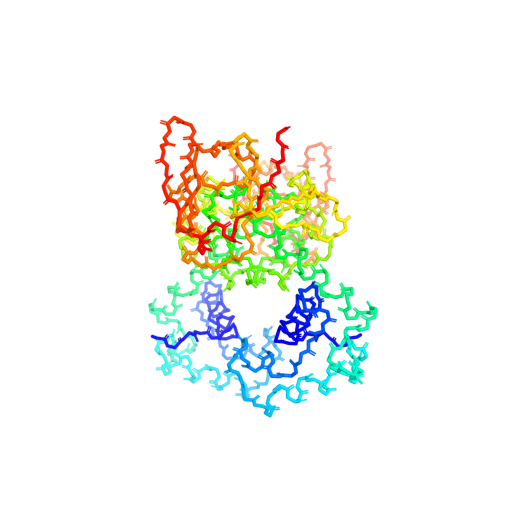6.31 133 ARG A C 1
ATOM 1070 O O . ARG A 1 133 ? -11.57 11.281 17.625 1 96.31 133 ARG A O 1
ATOM 1077 N N . LYS A 1 134 ? -12.078 10.031 19.328 1 90.31 134 LYS A N 1
ATOM 1078 C CA . LYS A 1 134 ? -11.961 11.133 20.266 1 90.31 134 LYS A CA 1
ATOM 1079 C C . LYS A 1 134 ? -10.531 11.273 20.797 1 90.31 134 LYS A C 1
ATOM 1081 O O . LYS A 1 134 ? -9.867 10.266 21.062 1 90.31 134 LYS A O 1
ATOM 1086 N N . VAL A 1 135 ? -10.125 12.539 20.812 1 89.19 135 VAL A N 1
ATOM 1087 C CA . VAL A 1 135 ? -8.805 12.805 21.375 1 89.19 135 VAL A CA 1
ATOM 1088 C C . VAL A 1 135 ? -8.891 13.945 22.391 1 89.19 135 VAL A C 1
ATOM 1090 O O . VAL A 1 135 ? -9.875 14.688 22.406 1 89.19 135 VAL A O 1
ATOM 1093 N N . ASP A 1 136 ? -7.863 14.031 23.172 1 86.38 136 ASP A N 1
ATOM 1094 C CA . ASP A 1 136 ? -7.777 15.086 24.172 1 86.38 136 ASP A CA 1
ATOM 1095 C C . ASP A 1 136 ? -7.555 16.453 23.516 1 86.38 136 ASP A C 1
ATOM 1097 O O . ASP A 1 136 ? -6.988 16.531 22.438 1 86.38 136 ASP A O 1
ATOM 1101 N N . LEU A 1 137 ? -8.156 17.328 24.234 1 89.12 137 LEU A N 1
ATOM 1102 C CA . LEU A 1 137 ? -7.867 18.703 23.844 1 89.12 137 LEU A CA 1
ATOM 1103 C C . LEU A 1 137 ? -6.602 19.203 24.547 1 89.12 137 LEU A C 1
ATOM 1105 O O . LEU A 1 137 ? -6.234 18.703 25.609 1 89.12 137 LEU A O 1
ATOM 1109 N N . GLY A 1 138 ? -5.91 20.031 23.875 1 95.19 138 GLY A N 1
ATOM 1110 C CA . GLY A 1 138 ? -4.699 20.609 24.438 1 95.19 138 GLY A CA 1
ATOM 1111 C C . GLY A 1 138 ? -4.504 22.062 24.062 1 95.19 138 GLY A C 1
ATOM 1112 O O . GLY A 1 138 ? -5.402 22.703 23.5 1 95.19 138 GLY A O 1
ATOM 1113 N N . ILE A 1 139 ? -3.445 22.594 24.562 1 96.62 139 ILE A N 1
ATOM 1114 C CA . ILE A 1 139 ? -2.992 23.938 24.219 1 96.62 139 ILE A CA 1
ATOM 1115 C C . ILE A 1 139 ? -1.605 23.859 23.578 1 96.62 139 ILE A C 1
ATOM 1117 O O . ILE A 1 139 ? -0.903 22.859 23.734 1 96.62 139 ILE A O 1
ATOM 1121 N N . LEU A 1 140 ? -1.295 24.812 22.875 1 97.25 140 LEU A N 1
ATOM 1122 C CA . LEU A 1 140 ? 0.046 24.891 22.297 1 97.25 140 LEU A CA 1
ATOM 1123 C C . LEU A 1 140 ? 1.094 25.047 23.406 1 97.25 140 LEU A C 1
ATOM 1125 O O . LEU A 1 140 ? 0.877 25.781 24.375 1 97.25 140 LEU A O 1
ATOM 1129 N N . LEU A 1 141 ? 2.193 24.5 23.234 1 97.81 141 LEU A N 1
ATOM 1130 C CA . LEU A 1 141 ? 3.295 24.609 24.188 1 97.81 141 LEU A CA 1
ATOM 1131 C C . LEU A 1 141 ? 3.732 26.062 24.359 1 97.81 141 LEU A C 1
ATOM 1133 O O . LEU A 1 141 ? 4.129 26.484 25.438 1 97.81 141 LEU A O 1
ATOM 1137 N N . SER A 1 142 ? 3.602 26.797 23.25 1 97.06 142 SER A N 1
ATOM 1138 C CA . SER A 1 142 ? 3.959 28.219 23.281 1 97.06 142 SER A CA 1
ATOM 1139 C C . SER A 1 142 ? 3.039 29 24.219 1 97.06 142 SER A C 1
ATOM 1141 O O . SER A 1 142 ? 3.346 30.125 24.594 1 97.06 142 SER A O 1
ATOM 1143 N N . GLU A 1 143 ? 1.967 28.391 24.562 1 95.44 143 GLU A N 1
ATOM 1144 C CA . GLU A 1 143 ? 0.997 29.047 25.438 1 95.44 143 GLU A CA 1
ATOM 1145 C C . GLU A 1 143 ? 0.959 28.406 26.812 1 95.44 143 GLU A C 1
ATOM 1147 O O . GLU A 1 143 ? 0.228 28.859 27.703 1 95.44 143 GLU A O 1
ATOM 1152 N N . ALA A 1 144 ? 1.648 27.453 27.031 1 95.69 144 ALA A N 1
ATOM 1153 C CA . ALA A 1 144 ? 1.634 26.719 28.281 1 95.69 144 ALA A CA 1
ATOM 1154 C C . ALA A 1 144 ? 2.46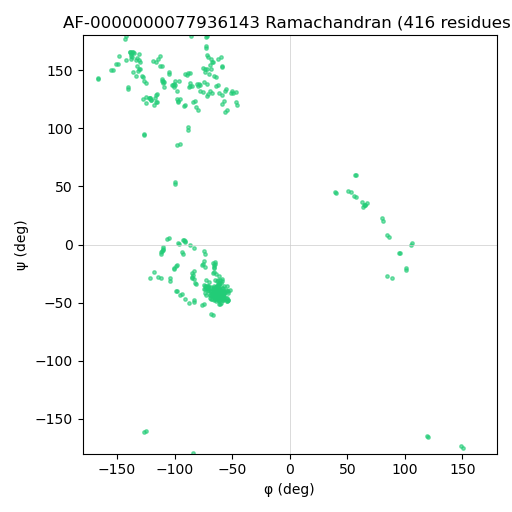7 27.422 29.344 1 95.69 144 ALA A C 1
ATOM 1156 O O . ALA A 1 144 ? 3.576 27.891 29.078 1 95.69 144 ALA A O 1
ATOM 1157 N N . GLY A 1 145 ? 1.975 27.469 30.516 1 94.62 145 GLY A N 1
ATOM 1158 C CA . GLY A 1 145 ? 2.734 28 31.625 1 94.62 145 GLY A CA 1
ATOM 1159 C C . GLY A 1 145 ? 3.621 26.953 32.281 1 94.62 145 GLY A C 1
ATOM 1160 O O . GLY A 1 145 ? 3.641 25.797 31.875 1 94.62 145 GLY A O 1
ATOM 1161 N N . LYS A 1 146 ? 4.297 27.438 33.25 1 96.5 146 LYS A N 1
ATOM 1162 C CA . LYS A 1 146 ? 5.129 26.531 34.031 1 96.5 146 LYS A CA 1
ATOM 1163 C C . LYS A 1 146 ? 4.305 25.375 34.594 1 96.5 146 LYS A C 1
ATOM 1165 O O . LYS A 1 146 ? 3.184 25.578 35.062 1 96.5 146 LYS A O 1
ATOM 1170 N N . GLY A 1 147 ? 4.918 24.266 34.406 1 96.62 147 GLY A N 1
ATOM 1171 C CA . GLY A 1 147 ? 4.195 23.125 34.938 1 96.62 147 GLY A CA 1
ATOM 1172 C C . GLY A 1 147 ? 4.418 21.859 34.156 1 96.62 147 GLY A C 1
ATOM 1173 O O . GLY A 1 147 ? 5.27 21.812 33.281 1 96.62 147 GLY A O 1
ATOM 1174 N N . LYS A 1 148 ? 3.656 20.859 34.562 1 97 148 LYS A N 1
ATOM 1175 C CA . LYS A 1 148 ? 3.785 19.547 33.938 1 97 148 LYS A CA 1
ATOM 1176 C C . LYS A 1 148 ? 2.684 19.312 32.906 1 97 148 LYS A C 1
ATOM 1178 O O . LYS A 1 148 ? 1.528 19.672 33.156 1 97 148 LYS A O 1
ATOM 1183 N N . TYR A 1 149 ? 3.162 18.781 31.812 1 97.62 149 TYR A N 1
ATOM 1184 C CA . TYR A 1 149 ? 2.246 18.531 30.703 1 97.62 149 TYR A CA 1
ATOM 1185 C C . TYR A 1 149 ? 2.525 17.188 30.031 1 97.62 149 TYR A C 1
ATOM 1187 O O . TYR A 1 149 ? 3.541 16.547 30.328 1 97.62 149 TYR A O 1
ATOM 1195 N N . LYS A 1 150 ? 1.602 16.797 29.266 1 97.56 150 LYS A N 1
ATOM 1196 C CA . LYS A 1 150 ? 1.764 15.656 28.375 1 97.56 150 LYS A CA 1
ATOM 1197 C C . LYS A 1 150 ? 1.676 16.078 26.906 1 97.56 150 LYS A C 1
ATOM 1199 O O . LYS A 1 150 ? 0.774 16.828 26.531 1 97.56 150 LYS A O 1
ATOM 1204 N N . VAL A 1 151 ? 2.691 15.656 26.141 1 98.06 151 VAL A N 1
ATOM 1205 C CA . VAL A 1 151 ? 2.643 15.969 24.719 1 98.06 151 VAL A CA 1
ATOM 1206 C C . VAL A 1 151 ? 1.507 15.195 24.062 1 98.06 151 VAL A C 1
ATOM 1208 O O . VAL A 1 151 ? 1.398 13.977 24.234 1 98.06 151 VAL A O 1
ATOM 1211 N N . ILE A 1 152 ? 0.681 15.961 23.281 1 97.12 152 ILE A N 1
ATOM 1212 C CA . ILE A 1 152 ? -0.467 15.289 22.688 1 97.12 152 ILE A CA 1
ATOM 1213 C C . ILE A 1 152 ? -0.283 15.203 21.172 1 97.12 152 ILE A C 1
ATOM 1215 O O . ILE A 1 152 ? -0.788 14.273 20.531 1 97.12 152 ILE A O 1
ATOM 1219 N N . MET A 1 153 ? 0.472 16.203 20.594 1 97.62 153 MET A N 1
ATOM 1220 C CA . MET A 1 153 ? 0.483 16.234 19.141 1 97.62 153 MET A CA 1
ATOM 1221 C C . MET A 1 153 ? 1.593 17.156 18.625 1 97.62 153 MET A C 1
ATOM 1223 O O . MET A 1 153 ? 1.923 18.156 19.266 1 97.62 153 MET A O 1
ATOM 1227 N N . ILE A 1 154 ? 2.205 16.766 17.578 1 97.94 154 ILE A N 1
ATOM 1228 C CA . ILE A 1 154 ? 2.953 17.688 16.719 1 97.94 154 ILE A CA 1
ATOM 1229 C C . ILE A 1 154 ? 2.043 18.234 15.625 1 97.94 154 ILE A C 1
ATOM 1231 O O . ILE A 1 154 ? 1.541 17.469 14.797 1 97.94 154 ILE A O 1
ATOM 1235 N N . VAL A 1 155 ? 1.87 19.453 15.57 1 96.25 155 VAL A N 1
ATOM 1236 C CA . VAL A 1 155 ? 0.83 20.094 14.773 1 96.25 155 VAL A CA 1
ATOM 1237 C C . VAL A 1 155 ? 1.112 19.891 13.289 1 96.25 155 VAL A C 1
ATOM 1239 O O . VAL A 1 155 ? 0.307 19.297 12.57 1 96.25 155 VAL A O 1
ATOM 1242 N N . ARG A 1 156 ? 2.266 20.406 12.875 1 94.88 156 ARG A N 1
ATOM 1243 C CA . ARG A 1 156 ? 2.631 20.203 11.477 1 94.88 156 ARG A CA 1
ATOM 1244 C C . ARG A 1 156 ? 3.633 19.078 11.328 1 94.88 156 ARG A C 1
ATOM 1246 O O . ARG A 1 156 ? 4.559 18.938 12.133 1 94.88 156 ARG A O 1
ATOM 1253 N N . GLU A 1 157 ? 3.424 18.312 10.359 1 93.75 157 GLU A N 1
ATOM 1254 C CA . GLU A 1 157 ? 4.273 17.156 10.148 1 93.75 157 GLU A CA 1
ATOM 1255 C C . GLU A 1 157 ? 5.324 17.422 9.078 1 93.75 157 GLU A C 1
ATOM 1257 O O . GLU A 1 157 ? 5.496 16.609 8.156 1 93.75 157 GLU A O 1
ATOM 1262 N N . GLU A 1 158 ? 5.988 18.484 9.289 1 93.94 158 GLU A N 1
ATOM 1263 C CA . GLU A 1 158 ? 7.125 18.797 8.438 1 93.94 158 GLU A CA 1
ATOM 1264 C C . GLU A 1 158 ? 8.414 18.188 8.977 1 93.94 158 GLU A C 1
ATOM 1266 O O . GLU A 1 158 ? 8.617 18.125 10.188 1 93.94 158 GLU A O 1
ATOM 1271 N N . GLU A 1 159 ? 9.242 17.812 8.023 1 95.12 159 GLU A N 1
ATOM 1272 C CA . GLU A 1 159 ? 10.438 17.078 8.43 1 95.12 159 GLU A CA 1
ATOM 1273 C C . GLU A 1 159 ? 11.227 17.844 9.484 1 95.12 159 GLU A C 1
ATOM 1275 O O . GLU A 1 159 ? 11.625 17.281 10.5 1 95.12 159 GLU A O 1
ATOM 1280 N N . TRP A 1 160 ? 11.477 19.141 9.234 1 96.06 160 TRP A N 1
ATOM 1281 C CA . TRP A 1 160 ? 12.305 19.906 10.172 1 96.06 160 TRP A CA 1
ATOM 1282 C C . TRP A 1 160 ? 11.641 19.969 11.547 1 96.06 160 TRP A C 1
ATOM 1284 O O . TRP A 1 160 ? 12.32 19.938 12.57 1 96.06 160 TRP A O 1
ATOM 1294 N N . ILE A 1 161 ? 10.352 20.047 11.617 1 98 161 ILE A N 1
ATOM 1295 C CA . ILE A 1 161 ? 9.625 20.078 12.883 1 98 161 ILE A CA 1
ATOM 1296 C C . ILE A 1 161 ? 9.719 18.734 13.586 1 98 161 ILE A C 1
ATOM 1298 O O . ILE A 1 161 ? 10.023 18.656 14.781 1 98 161 ILE A O 1
ATOM 1302 N N . LEU A 1 162 ? 9.5 17.719 12.836 1 97.81 162 LEU A N 1
ATOM 1303 C CA . LEU A 1 162 ? 9.547 16.375 13.398 1 97.81 162 LEU A CA 1
ATOM 1304 C C . LEU A 1 162 ? 10.945 16.047 13.922 1 97.81 162 LEU A C 1
ATOM 1306 O O . LEU A 1 162 ? 11.094 15.406 14.961 1 97.81 162 LEU A O 1
ATOM 1310 N N . ARG A 1 163 ? 11.953 16.438 13.211 1 97.81 163 ARG A N 1
ATOM 1311 C CA . ARG A 1 163 ? 13.328 16.25 13.656 1 97.81 163 ARG A CA 1
ATOM 1312 C C . ARG A 1 163 ? 13.594 16.984 14.961 1 97.81 163 ARG A C 1
ATOM 1314 O O . ARG A 1 163 ? 14.211 16.438 15.875 1 97.81 163 ARG A O 1
ATOM 1321 N N . GLU A 1 164 ? 13.164 18.25 14.992 1 97.94 164 GLU A N 1
ATOM 1322 C CA . GLU A 1 164 ? 13.352 19.031 16.203 1 97.94 164 GLU A CA 1
ATOM 1323 C C . GLU A 1 164 ? 12.594 18.422 17.375 1 97.94 164 GLU A C 1
ATOM 1325 O O . GLU A 1 164 ? 13.102 18.375 18.5 1 97.94 164 GLU A O 1
ATOM 1330 N N . ALA A 1 165 ? 11.414 17.969 17.125 1 98.31 165 ALA A N 1
ATOM 1331 C CA . ALA A 1 165 ? 10.633 17.312 18.172 1 98.31 165 ALA A CA 1
ATOM 1332 C C . ALA A 1 165 ? 11.344 16.062 18.672 1 98.31 165 ALA A C 1
ATOM 1334 O O . ALA A 1 165 ? 11.43 15.836 19.891 1 98.31 165 ALA A O 1
ATOM 1335 N N . GLU A 1 166 ? 11.797 15.352 17.781 1 97.19 166 GLU A N 1
ATOM 1336 C CA . GLU A 1 166 ? 12.531 14.141 18.141 1 97.19 166 GLU A CA 1
ATOM 1337 C C . GLU A 1 166 ? 13.781 14.477 18.953 1 97.19 166 GLU A C 1
ATOM 1339 O O . GLU A 1 166 ? 14.07 13.812 19.953 1 97.19 166 GLU A O 1
ATOM 1344 N N . ARG A 1 167 ? 14.531 15.43 18.469 1 97.19 167 ARG A N 1
ATOM 1345 C CA . ARG A 1 167 ? 15.727 15.859 19.172 1 97.19 167 ARG A CA 1
ATOM 1346 C C . ARG A 1 167 ? 15.422 16.188 20.625 1 97.19 167 ARG A C 1
ATOM 1348 O O . ARG A 1 167 ? 16.203 15.859 21.516 1 97.19 167 ARG A O 1
ATOM 1355 N N . ALA A 1 168 ? 14.297 16.797 20.859 1 97.56 168 ALA A N 1
ATOM 1356 C CA . ALA A 1 168 ? 13.914 17.219 22.203 1 97.56 168 ALA A CA 1
ATOM 1357 C C . ALA A 1 168 ? 13.078 16.156 22.906 1 97.56 168 ALA A C 1
ATOM 1359 O O . ALA A 1 168 ? 12.516 16.391 23.969 1 97.56 168 ALA A O 1
ATOM 1360 N N . SER A 1 169 ? 12.922 14.992 22.203 1 97.12 169 SER A N 1
ATOM 1361 C CA . SER A 1 169 ? 12.18 13.859 22.75 1 97.12 169 SER A CA 1
ATOM 1362 C C . SER A 1 169 ? 10.711 14.211 22.969 1 97.12 169 SER A C 1
ATOM 1364 O O . SER A 1 169 ? 10.109 13.789 23.953 1 97.12 169 SER A O 1
ATOM 1366 N N . LEU A 1 170 ? 10.25 15.07 22.094 1 97.81 170 LEU A N 1
ATOM 1367 C CA . LEU A 1 170 ? 8.828 15.414 22.141 1 97.81 170 LEU A CA 1
ATOM 1368 C C . LEU A 1 170 ? 8.016 14.438 21.297 1 97.81 170 LEU A C 1
ATOM 1370 O O . LEU A 1 170 ? 8 14.531 20.062 1 97.81 170 LEU A O 1
ATOM 1374 N N . PHE A 1 171 ? 7.395 13.5 21.984 1 97.44 171 PHE A N 1
ATOM 1375 C CA . PHE A 1 171 ? 6.512 12.516 21.375 1 97.44 171 PHE A CA 1
ATOM 1376 C C . PHE A 1 171 ? 5.156 12.5 22.062 1 97.44 171 PHE A C 1
ATOM 1378 O O . PHE A 1 171 ? 5.078 12.617 23.297 1 97.44 171 PHE A O 1
ATOM 1385 N N . PRO A 1 172 ? 4.141 12.359 21.234 1 96.94 172 PRO A N 1
ATOM 1386 C CA . PRO A 1 172 ? 2.832 12.227 21.875 1 96.94 172 PRO A CA 1
ATOM 1387 C C . PRO A 1 172 ? 2.82 11.156 22.969 1 96.94 172 PRO A C 1
ATOM 1389 O O . PRO A 1 172 ? 3.318 10.047 22.766 1 96.94 172 PRO A O 1
ATOM 1392 N N . GLY A 1 173 ? 2.285 11.562 24.172 1 95.12 173 GLY A N 1
ATOM 1393 C CA . GLY A 1 173 ? 2.254 10.68 25.328 1 95.12 173 GLY A CA 1
ATOM 1394 C C . GLY A 1 173 ? 3.354 10.969 26.328 1 95.12 173 GLY A C 1
ATOM 1395 O O . GLY A 1 173 ? 3.264 10.57 27.484 1 95.12 173 GLY A O 1
ATOM 1396 N N . LYS A 1 174 ? 4.402 11.594 25.875 1 97.25 174 LYS A N 1
ATOM 1397 C CA . LYS A 1 174 ? 5.535 11.875 26.75 1 97.25 174 LYS A CA 1
ATOM 1398 C C . LYS A 1 174 ? 5.191 12.977 27.75 1 97.25 174 LYS A C 1
ATOM 1400 O O . LYS A 1 174 ? 4.555 13.969 27.406 1 97.25 174 LYS A O 1
ATOM 1405 N N . GLU A 1 175 ? 5.609 12.758 28.906 1 97.5 175 GLU A N 1
ATOM 1406 C CA . GLU A 1 175 ? 5.48 13.789 29.938 1 97.5 175 GLU A CA 1
ATOM 1407 C C . GLU A 1 175 ? 6.648 14.773 29.875 1 97.5 175 GLU A C 1
ATOM 1409 O O . GLU A 1 175 ? 7.805 14.359 29.75 1 97.5 175 GLU A O 1
ATOM 1414 N N . ILE A 1 176 ? 6.188 16.031 30.016 1 98.19 176 ILE A N 1
ATOM 1415 C CA . ILE A 1 176 ? 7.207 17.078 30 1 98.19 176 ILE A CA 1
ATOM 1416 C C . ILE A 1 176 ? 6.898 18.109 31.078 1 98.19 176 ILE A C 1
ATOM 1418 O O . ILE A 1 176 ? 5.797 18.141 31.625 1 98.19 176 ILE A O 1
ATOM 1422 N N . GLU A 1 177 ? 7.898 18.875 31.344 1 97.75 177 GLU A N 1
ATOM 1423 C CA . GLU A 1 177 ? 7.75 20 32.281 1 97.75 177 GLU A CA 1
ATOM 1424 C C . GLU A 1 177 ? 8.234 21.297 31.656 1 97.75 177 GLU A C 1
ATOM 1426 O O . GLU A 1 177 ? 9.359 21.375 31.156 1 97.75 177 GLU A O 1
ATOM 1431 N N . VAL A 1 178 ? 7.398 22.156 31.688 1 97.94 178 VAL A N 1
ATOM 1432 C CA . VAL A 1 178 ? 7.809 23.516 31.328 1 97.94 178 VAL A CA 1
ATOM 1433 C C . VAL A 1 178 ? 8.469 24.188 32.531 1 97.94 178 VAL A C 1
ATOM 1435 O O . VAL A 1 178 ? 7.82 24.453 33.531 1 97.94 178 VAL A O 1
ATOM 1438 N N . ILE A 1 179 ? 9.664 24.516 32.344 1 97.25 179 ILE A N 1
ATOM 1439 C CA . ILE A 1 179 ? 10.453 25.109 33.438 1 97.25 179 ILE A CA 1
ATOM 1440 C C . ILE A 1 179 ? 10.312 26.625 33.375 1 97.25 179 ILE A C 1
ATOM 1442 O O . ILE A 1 179 ? 10.195 27.266 34.438 1 97.25 179 ILE A O 1
ATOM 1446 N N . ASP A 1 180 ? 10.469 27.141 32.188 1 95.25 180 ASP A N 1
ATOM 1447 C CA . ASP A 1 180 ? 10.438 28.594 31.969 1 95.25 180 ASP A CA 1
ATOM 1448 C C . ASP A 1 180 ? 10.047 28.922 30.531 1 95.25 180 ASP A C 1
ATOM 1450 O O . ASP A 1 180 ? 10.211 28.094 29.641 1 95.25 180 ASP A O 1
ATOM 1454 N N . ARG A 1 181 ? 9.453 30.031 30.5 1 93.94 181 ARG A N 1
ATOM 1455 C CA . ARG A 1 181 ? 9.094 30.547 29.188 1 93.94 181 ARG A CA 1
ATOM 1456 C C . ARG A 1 181 ? 9.312 32.062 29.109 1 93.94 181 ARG A C 1
ATOM 1458 O O . ARG A 1 181 ? 8.992 32.781 30.062 1 93.94 181 ARG A O 1
ATOM 1465 N N . ASP A 1 182 ? 9.938 32.562 28.031 1 91.81 182 ASP A N 1
ATOM 1466 C CA . ASP A 1 182 ? 10.008 33.969 27.734 1 91.81 182 ASP A CA 1
ATOM 1467 C C . ASP A 1 182 ? 9.477 34.281 26.328 1 91.81 182 ASP A C 1
ATOM 1469 O O . ASP A 1 182 ? 8.719 33.469 25.766 1 91.81 182 ASP A O 1
ATOM 1473 N N . GLU A 1 183 ? 9.812 35.344 25.828 1 91.38 183 GLU A N 1
ATOM 1474 C CA . GLU A 1 183 ? 9.219 35.781 24.562 1 91.38 183 GLU A CA 1
ATOM 1475 C C . GLU A 1 183 ? 9.797 35 23.391 1 91.38 183 GLU A C 1
ATOM 1477 O O . GLU A 1 183 ? 9.156 34.875 22.344 1 91.38 183 GLU A O 1
ATOM 1482 N N . ASP A 1 184 ? 10.938 34.344 23.641 1 93.5 184 ASP A N 1
ATOM 1483 C CA . ASP A 1 184 ? 11.656 33.812 22.484 1 93.5 184 ASP A CA 1
ATOM 1484 C C . ASP A 1 184 ? 11.75 32.281 22.562 1 93.5 184 ASP A C 1
ATOM 1486 O O . ASP A 1 184 ? 11.93 31.625 21.531 1 93.5 184 ASP A O 1
ATOM 1490 N N . LYS A 1 185 ? 11.641 31.844 23.844 1 97.31 185 LYS A N 1
ATOM 1491 C CA . LYS A 1 185 ? 11.961 30.438 23.984 1 97.31 185 LYS A CA 1
ATOM 1492 C C . LYS A 1 185 ? 11.141 29.797 25.109 1 97.31 185 LYS A C 1
ATOM 1494 O O . LYS A 1 185 ? 10.602 30.5 25.969 1 97.31 185 LYS A O 1
ATOM 1499 N N . VAL A 1 186 ? 11.125 28.562 25.031 1 97.44 186 VAL A N 1
ATOM 1500 C CA . VAL A 1 186 ? 10.523 27.719 26.062 1 97.44 186 VAL A CA 1
ATOM 1501 C C . VAL A 1 186 ? 11.547 26.703 26.547 1 97.44 186 VAL A C 1
ATOM 1503 O O . VAL A 1 186 ? 12.148 25.984 25.75 1 97.44 186 VAL A O 1
ATOM 1506 N N . HIS A 1 187 ? 11.734 26.672 27.812 1 97.88 187 HIS A N 1
ATOM 1507 C CA . HIS A 1 187 ? 12.609 25.688 28.453 1 97.88 187 HIS A CA 1
ATOM 1508 C C . HIS A 1 187 ? 11.805 24.516 29.016 1 97.88 187 HIS A C 1
ATOM 1510 O O . HIS A 1 187 ? 10.883 24.703 29.812 1 97.88 187 HIS A O 1
ATOM 1516 N N . ILE A 1 188 ? 12.242 23.391 28.562 1 98.12 188 ILE A N 1
ATOM 1517 C CA . ILE A 1 188 ? 11.477 22.234 29.016 1 98.12 188 ILE A CA 1
ATOM 1518 C C . ILE A 1 188 ? 12.43 21.156 29.547 1 98.12 188 ILE A C 1
ATOM 1520 O O . ILE A 1 188 ? 13.625 21.172 29.25 1 98.12 188 ILE A O 1
ATOM 1524 N N . ARG A 1 189 ? 11.836 20.297 30.359 1 98.19 189 ARG A N 1
ATOM 1525 C CA . ARG A 1 189 ? 12.539 19.125 30.844 1 98.19 189 ARG A CA 1
ATOM 1526 C C . ARG A 1 189 ? 11.805 17.844 30.453 1 98.19 189 ARG A C 1
ATOM 1528 O O . ARG A 1 189 ? 10.586 17.75 30.609 1 98.19 189 ARG A O 1
ATOM 1535 N N . VAL A 1 190 ? 12.57 16.984 29.812 1 96.75 190 VAL A N 1
ATOM 1536 C CA . VAL A 1 190 ? 12.078 15.664 29.453 1 96.75 190 VAL A CA 1
ATOM 1537 C C . VAL A 1 190 ? 12.992 14.594 30.062 1 96.75 190 VAL A C 1
ATOM 1539 O O . VAL A 1 190 ? 14.18 14.531 29.75 1 96.75 190 VAL A O 1
ATOM 1542 N N . THR A 1 191 ? 12.578 13.641 30.797 1 92.25 191 THR A N 1
ATOM 1543 C CA . THR A 1 191 ? 13.352 12.586 31.438 1 92.25 191 THR A CA 1
ATOM 1544 C C . THR A 1 191 ? 14.648 13.141 32 1 92.25 191 THR A C 1
ATOM 1546 O O . THR A 1 191 ? 15.734 12.68 31.656 1 92.25 191 THR A O 1
ATOM 1549 N N . ASP A 1 192 ? 14.805 14.102 32.594 1 90.94 192 ASP A N 1
ATOM 1550 C CA . ASP A 1 192 ? 15.898 14.711 33.344 1 90.94 192 ASP A CA 1
ATOM 1551 C C . ASP A 1 192 ? 16.812 15.516 32.438 1 90.94 192 ASP A C 1
ATOM 1553 O O . ASP A 1 192 ? 17.906 15.922 32.844 1 90.94 192 ASP A O 1
ATOM 1557 N N . LYS A 1 193 ? 16.375 15.633 31.188 1 96.62 193 LYS A N 1
ATOM 1558 C CA . LYS A 1 193 ? 17.125 16.469 30.25 1 96.62 193 LYS A CA 1
ATOM 1559 C C . LYS A 1 193 ? 16.359 17.734 29.922 1 96.62 193 LYS A C 1
ATOM 1561 O O . LYS A 1 193 ? 15.141 17.703 29.75 1 96.62 193 LYS A O 1
ATOM 1566 N N . GLU A 1 194 ? 17.156 18.766 29.859 1 97.69 194 GLU A N 1
ATOM 1567 C CA . GLU A 1 194 ? 16.547 20.047 29.547 1 97.69 194 GLU A CA 1
ATOM 1568 C C . GLU A 1 194 ? 16.734 20.406 28.078 1 97.69 194 GLU A C 1
ATOM 1570 O O . GLU A 1 194 ? 17.766 20.094 27.484 1 97.69 194 GLU A O 1
ATOM 1575 N N . TYR A 1 195 ? 15.719 20.969 27.531 1 98.06 195 TYR A N 1
ATOM 1576 C CA . TYR A 1 195 ? 15.734 21.438 26.156 1 98.06 195 TYR A CA 1
ATOM 1577 C C . TYR A 1 195 ? 15.203 22.859 26.062 1 98.06 195 TYR A C 1
ATOM 1579 O O . TYR A 1 195 ? 14.43 23.297 26.922 1 98.06 195 TYR A O 1
ATOM 1587 N N . VAL A 1 196 ? 15.758 23.562 25.047 1 97.38 196 VAL A N 1
ATOM 1588 C CA . VAL A 1 196 ? 15.266 24.906 24.734 1 97.38 196 VAL A CA 1
ATOM 1589 C C . VAL A 1 196 ? 14.641 24.906 23.344 1 97.38 196 VAL A C 1
ATOM 1591 O O . VAL A 1 196 ? 15.289 24.531 22.359 1 97.38 196 VAL A O 1
ATOM 1594 N N . LEU A 1 197 ? 13.406 25.297 23.359 1 98.06 197 LEU A N 1
ATOM 1595 C CA . LEU A 1 197 ? 12.695 25.375 22.078 1 98.06 197 LEU A CA 1
ATOM 1596 C C . LEU A 1 197 ? 12.422 26.828 21.703 1 98.06 197 LEU A C 1
ATOM 1598 O O . LEU A 1 197 ? 12.102 27.641 22.562 1 98.06 197 LEU A O 1
ATOM 1602 N N . SER A 1 198 ? 12.57 27.125 20.422 1 97.06 198 SER A N 1
ATOM 1603 C CA . SER A 1 198 ? 12.094 28.406 19.922 1 97.06 198 SER A CA 1
ATOM 1604 C C . SER A 1 198 ? 10.57 28.5 19.984 1 97.06 198 SER A C 1
ATOM 1606 O O . SER A 1 198 ? 9.891 27.469 20.047 1 97.06 198 SER A O 1
ATOM 1608 N N . ILE A 1 199 ? 10.117 29.641 20.016 1 97.56 199 ILE A N 1
ATOM 1609 C CA . ILE A 1 199 ? 8.672 29.859 20.062 1 97.56 199 ILE A CA 1
ATOM 1610 C C . ILE A 1 199 ? 8.023 29.266 18.812 1 97.56 199 ILE A C 1
ATOM 1612 O O . ILE A 1 199 ? 6.992 28.609 18.891 1 97.56 199 ILE A O 1
ATOM 1616 N N . PRO A 1 200 ? 8.648 29.453 17.703 1 96.94 200 PRO A N 1
ATOM 1617 C CA . PRO A 1 200 ? 8.07 28.828 16.5 1 96.94 200 PRO A CA 1
ATOM 1618 C C . PRO A 1 200 ? 7.941 27.312 16.641 1 96.94 200 PRO A C 1
ATOM 1620 O O . PRO A 1 200 ? 6.941 26.734 16.219 1 96.94 200 PRO A O 1
ATOM 1623 N N . MET A 1 201 ? 8.836 26.672 17.234 1 97.94 201 MET A N 1
ATOM 1624 C CA . MET A 1 201 ? 8.758 25.234 17.469 1 97.94 201 MET A CA 1
ATOM 1625 C C . MET A 1 201 ? 7.707 24.906 18.516 1 97.94 201 MET A C 1
ATOM 1627 O O . MET A 1 201 ? 6.945 23.953 18.359 1 97.94 201 MET A O 1
ATOM 1631 N N . ALA A 1 202 ? 7.668 25.734 19.516 1 98 202 ALA A N 1
ATOM 1632 C CA . ALA A 1 202 ? 6.711 25.516 20.594 1 98 202 ALA A CA 1
ATOM 1633 C C . ALA A 1 202 ? 5.277 25.641 20.094 1 98 202 ALA A C 1
ATOM 1635 O O . ALA A 1 202 ? 4.352 25.062 20.672 1 98 202 ALA A O 1
ATOM 1636 N N . LYS A 1 203 ? 5.148 26.391 19.047 1 97.38 203 LYS A N 1
ATOM 1637 C CA . LYS A 1 203 ? 3.832 26.562 18.438 1 97.38 203 LYS A CA 1
ATOM 1638 C C . LYS A 1 203 ? 3.414 25.312 17.656 1 97.38 203 LYS A C 1
ATOM 1640 O O . LYS A 1 203 ? 2.256 25.188 17.266 1 97.38 203 LYS A O 1
ATOM 1645 N N . GLU A 1 204 ? 4.336 24.391 17.578 1 98.06 204 GLU A N 1
ATOM 1646 C CA . GLU A 1 204 ? 4.059 23.188 16.812 1 98.06 204 GLU A CA 1
ATOM 1647 C C . GLU A 1 204 ? 3.822 21.984 17.734 1 98.06 204 GLU A C 1
ATOM 1649 O O . GLU A 1 204 ? 3.639 20.859 17.266 1 98.06 204 GLU A O 1
ATOM 1654 N N . VAL A 1 205 ? 3.805 22.219 18.938 1 98.25 205 VAL A N 1
ATOM 1655 C CA . VAL A 1 205 ? 3.605 21.156 19.906 1 98.25 205 VAL A CA 1
ATOM 1656 C C . VAL A 1 205 ? 2.363 21.438 20.75 1 98.25 205 VAL A C 1
ATOM 1658 O O . VAL A 1 205 ? 2.234 22.531 21.328 1 98.25 205 VAL A O 1
ATOM 1661 N N . MET A 1 206 ? 1.505 20.531 20.75 1 98 206 MET A N 1
ATOM 1662 C CA . MET A 1 206 ? 0.321 20.625 21.609 1 98 206 MET A CA 1
ATOM 1663 C C . MET A 1 206 ? 0.486 19.766 22.859 1 98 206 MET A C 1
ATOM 1665 O O . MET A 1 206 ? 0.936 18.609 22.781 1 98 206 MET A O 1
ATOM 1669 N N . VAL A 1 207 ? 0.075 20.344 23.953 1 98.06 207 VAL A N 1
ATOM 1670 C CA . VAL A 1 207 ? 0.221 19.641 25.234 1 98.06 207 VAL A CA 1
ATOM 1671 C C . VAL A 1 207 ? -1.087 19.719 26.016 1 98.06 207 VAL A C 1
ATOM 1673 O O . VAL A 1 207 ? -1.958 20.531 25.703 1 98.06 207 VAL A O 1
ATOM 1676 N N . SER A 1 208 ? -1.212 18.844 26.922 1 96.12 208 SER A N 1
ATOM 1677 C CA . SER A 1 208 ? -2.346 18.859 27.828 1 96.12 208 SER A CA 1
ATOM 1678 C C . SER A 1 208 ? -1.889 18.688 29.281 1 96.12 208 SER A C 1
ATOM 1680 O O . SER A 1 208 ? -0.792 18.188 29.531 1 96.12 208 SER A O 1
ATOM 1682 N N . ASP A 1 209 ? -2.836 19.281 30.125 1 86.62 209 ASP A N 1
ATOM 1683 C CA . ASP A 1 209 ? -2.547 19.141 31.547 1 86.62 209 ASP A CA 1
ATOM 1684 C C . ASP A 1 209 ? -2.508 17.672 31.969 1 86.62 209 ASP A C 1
ATOM 1686 O O . ASP A 1 209 ? -3.246 16.859 31.422 1 86.62 209 ASP A O 1
ATOM 1690 N N . ARG A 1 210 ? -1.465 17.312 32.656 1 72 210 ARG A N 1
ATOM 1691 C CA . ARG A 1 210 ? -1.4 15.977 33.25 1 72 210 ARG A CA 1
ATOM 1692 C C . ARG A 1 210 ? -2.562 15.727 34.188 1 72 210 ARG A C 1
ATOM 1694 O O . ARG A 1 210 ? -3.08 16.656 34.812 1 72 210 ARG A O 1
ATOM 1701 N N . MET B 1 1 ? 18.562 8.062 -13.023 1 41.06 1 MET B N 1
ATOM 1702 C CA . MET B 1 1 ? 17.875 7.082 -13.867 1 41.06 1 MET B CA 1
ATOM 1703 C C . MET B 1 1 ? 16.359 7.254 -13.781 1 41.06 1 MET B C 1
ATOM 1705 O O . MET B 1 1 ? 15.828 7.566 -12.719 1 41.06 1 MET B O 1
ATOM 1709 N N . GLU B 1 2 ? 15.758 7.586 -14.906 1 55.03 2 GLU B N 1
ATOM 1710 C CA . GLU B 1 2 ? 14.328 7.852 -14.93 1 55.03 2 GLU B CA 1
ATOM 1711 C C . GLU B 1 2 ? 13.555 6.785 -14.156 1 55.03 2 GLU B C 1
ATOM 1713 O O . GLU B 1 2 ? 13.914 5.605 -14.188 1 55.03 2 GLU B O 1
ATOM 1718 N N . GLU B 1 3 ? 12.82 7.223 -13.109 1 75.38 3 GLU B N 1
ATOM 1719 C CA . GLU B 1 3 ? 12.023 6.301 -12.305 1 75.38 3 GLU B CA 1
ATOM 1720 C C . GLU B 1 3 ? 11.07 5.492 -13.18 1 75.38 3 GLU B C 1
ATOM 1722 O O . GLU B 1 3 ? 10.43 6.043 -14.078 1 75.38 3 GLU B O 1
ATOM 1727 N N . LEU B 1 4 ? 11.234 4.145 -13.258 1 89.38 4 LEU B N 1
ATOM 1728 C CA . LEU B 1 4 ? 10.391 3.238 -14.031 1 89.38 4 LEU B CA 1
ATOM 1729 C C . LEU B 1 4 ? 8.938 3.324 -13.578 1 89.38 4 LEU B C 1
ATOM 1731 O O . LEU B 1 4 ? 8.656 3.281 -12.383 1 89.38 4 LEU B O 1
ATOM 1735 N N . SER B 1 5 ? 8.094 3.654 -14.453 1 92.62 5 SER B N 1
ATOM 1736 C CA . SER B 1 5 ? 6.664 3.645 -14.148 1 92.62 5 SER B CA 1
ATOM 1737 C C . SER B 1 5 ? 6.195 2.254 -13.742 1 92.62 5 SER B C 1
ATOM 1739 O O . SER B 1 5 ? 6.852 1.256 -14.047 1 92.62 5 SER B O 1
ATOM 1741 N N . GLU B 1 6 ? 5.102 2.174 -13.109 1 93.25 6 GLU B N 1
ATOM 1742 C CA . GLU B 1 6 ? 4.566 0.913 -12.609 1 93.25 6 GLU B CA 1
ATOM 1743 C C . GLU B 1 6 ? 4.293 -0.066 -13.742 1 93.25 6 GLU B C 1
ATOM 1745 O O . GLU B 1 6 ? 4.652 -1.243 -13.656 1 93.25 6 GLU B O 1
ATOM 1750 N N . PRO B 1 7 ? 3.736 0.493 -14.852 1 94.25 7 PRO B N 1
ATOM 1751 C CA . PRO B 1 7 ? 3.516 -0.453 -15.953 1 94.25 7 PRO B CA 1
ATOM 1752 C C . PRO B 1 7 ? 4.816 -1.057 -16.484 1 94.25 7 PRO B C 1
ATOM 1754 O O . PRO B 1 7 ? 4.879 -2.26 -16.75 1 94.25 7 PRO B O 1
ATOM 1757 N N . LEU B 1 8 ? 5.812 -0.326 -16.656 1 95.75 8 LEU B N 1
ATOM 1758 C CA . LEU B 1 8 ? 7.094 -0.831 -17.141 1 95.75 8 LEU B CA 1
ATOM 1759 C C . LEU B 1 8 ? 7.688 -1.841 -16.156 1 95.75 8 LEU B C 1
ATOM 1761 O O . LEU B 1 8 ? 8.258 -2.852 -16.578 1 95.75 8 LEU B O 1
ATOM 1765 N N . GLU B 1 9 ? 7.5 -1.521 -14.852 1 96.38 9 GLU B N 1
ATOM 1766 C CA . GLU B 1 9 ? 7.938 -2.475 -13.836 1 96.38 9 GLU B CA 1
ATOM 1767 C C . GLU B 1 9 ? 7.211 -3.809 -13.984 1 96.38 9 GLU B C 1
ATOM 1769 O O . GLU B 1 9 ? 7.828 -4.871 -13.875 1 96.38 9 GLU B O 1
ATOM 1774 N N . ASN B 1 10 ? 5.977 -3.807 -14.266 1 96.12 10 ASN B N 1
ATOM 1775 C CA . ASN B 1 10 ? 5.18 -5.02 -14.438 1 96.12 10 ASN B CA 1
ATOM 1776 C C . ASN B 1 10 ? 5.652 -5.836 -15.633 1 96.12 10 ASN B C 1
ATOM 1778 O O . ASN B 1 10 ? 5.672 -7.066 -15.586 1 96.12 10 ASN B O 1
ATOM 1782 N N . TYR B 1 11 ? 6.008 -5.078 -16.688 1 96.56 11 TYR B N 1
ATOM 1783 C CA . TYR B 1 11 ? 6.504 -5.793 -17.859 1 96.56 11 TYR B CA 1
ATOM 1784 C C . TYR B 1 11 ? 7.82 -6.496 -17.547 1 96.56 11 TYR B C 1
ATOM 1786 O O . TYR B 1 11 ? 8.023 -7.648 -17.938 1 96.56 11 TYR B O 1
ATOM 1794 N N . ILE B 1 12 ? 8.68 -5.844 -16.797 1 96.81 12 ILE B N 1
ATOM 1795 C CA . ILE B 1 12 ? 9.969 -6.402 -16.422 1 96.81 12 ILE B CA 1
ATOM 1796 C C . ILE B 1 12 ? 9.766 -7.648 -15.562 1 96.81 12 ILE B C 1
ATOM 1798 O O . ILE B 1 12 ? 10.406 -8.68 -15.781 1 96.81 12 ILE B O 1
ATOM 1802 N N . LYS B 1 13 ? 8.852 -7.535 -14.711 1 96.5 13 LYS B N 1
ATOM 1803 C CA . LYS B 1 13 ? 8.547 -8.664 -13.828 1 96.5 13 LYS B CA 1
ATOM 1804 C C . LYS B 1 13 ? 8.016 -9.852 -14.625 1 96.5 13 LYS B C 1
ATOM 1806 O O . LYS B 1 13 ? 8.414 -10.992 -14.383 1 96.5 13 LYS B O 1
ATOM 1811 N N . GLU B 1 14 ? 7.207 -9.562 -15.586 1 95.31 14 GLU B N 1
ATOM 1812 C CA . GLU B 1 14 ? 6.645 -10.625 -16.422 1 95.31 14 GLU B CA 1
ATOM 1813 C C . GLU B 1 14 ? 7.723 -11.289 -17.266 1 95.31 14 GLU B C 1
ATOM 1815 O O . GLU B 1 14 ? 7.75 -12.508 -17.406 1 95.31 14 GLU B O 1
ATOM 1820 N N . ILE B 1 15 ? 8.523 -10.523 -17.781 1 96 15 ILE B N 1
ATOM 1821 C CA . ILE B 1 15 ? 9.617 -11.07 -18.578 1 96 15 ILE B CA 1
ATOM 1822 C C . ILE B 1 15 ? 10.492 -11.977 -17.719 1 96 15 ILE B C 1
ATOM 1824 O O . ILE B 1 15 ? 10.875 -13.062 -18.141 1 96 15 ILE B O 1
ATOM 1828 N N . TYR B 1 16 ? 10.695 -11.562 -16.531 1 95.69 16 TYR B N 1
ATOM 1829 C CA . TYR B 1 16 ? 11.477 -12.367 -15.602 1 95.69 16 TYR B CA 1
ATOM 1830 C C . TYR B 1 16 ? 10.82 -13.719 -15.359 1 95.69 16 TYR B C 1
ATOM 1832 O O . TYR B 1 16 ? 11.477 -14.758 -15.461 1 95.69 16 TYR B O 1
ATOM 1840 N N . GLU B 1 17 ? 9.633 -13.672 -15.094 1 92.38 17 GLU B N 1
ATOM 1841 C CA . GLU B 1 17 ? 8.906 -14.914 -14.812 1 92.38 17 GLU B CA 1
ATOM 1842 C C . GLU B 1 17 ? 8.898 -15.836 -16.031 1 92.38 17 GLU B C 1
ATOM 1844 O O . GLU B 1 17 ? 9.102 -17.047 -15.891 1 92.38 17 GLU B O 1
ATOM 1849 N N . LEU B 1 18 ? 8.656 -15.258 -17.141 1 93.06 18 LEU B N 1
ATOM 1850 C CA . LEU B 1 18 ? 8.625 -16.047 -18.375 1 93.06 18 LEU B CA 1
ATOM 1851 C C . LEU B 1 18 ? 10 -16.625 -18.688 1 93.06 18 LEU B C 1
ATOM 1853 O O . LEU B 1 18 ? 10.109 -17.766 -19.125 1 93.06 18 LEU B O 1
ATOM 1857 N N . GLU B 1 19 ? 11.039 -15.852 -18.391 1 91.06 19 GLU B N 1
ATOM 1858 C CA . GLU B 1 19 ? 12.398 -16.359 -18.562 1 91.06 19 GLU B CA 1
ATOM 1859 C C . GLU B 1 19 ? 12.664 -17.547 -17.641 1 91.06 19 GLU B C 1
ATOM 1861 O O . GLU B 1 19 ? 13.281 -18.531 -18.047 1 91.06 19 GLU B O 1
ATOM 1866 N N . GLU B 1 20 ? 12.141 -17.438 -16.5 1 85.88 20 GLU B N 1
ATOM 1867 C CA . GLU B 1 20 ? 12.367 -18.484 -15.523 1 85.88 20 GLU B CA 1
ATOM 1868 C C . GLU B 1 20 ? 11.586 -19.75 -15.883 1 85.88 20 GLU B C 1
ATOM 1870 O O . GLU B 1 20 ? 12.07 -20.875 -15.672 1 85.88 20 GLU B O 1
ATOM 1875 N N . ILE B 1 21 ? 10.5 -19.578 -16.5 1 83.69 21 ILE B N 1
ATOM 1876 C CA . ILE B 1 21 ? 9.617 -20.719 -16.766 1 83.69 21 ILE B CA 1
ATOM 1877 C C . ILE B 1 21 ? 9.891 -21.266 -18.156 1 83.69 21 ILE B C 1
ATOM 1879 O O . ILE B 1 21 ? 10.023 -22.469 -18.344 1 83.69 21 ILE B O 1
ATOM 1883 N N . LYS B 1 22 ? 10.039 -20.375 -19.125 1 86.75 22 LYS B N 1
ATOM 1884 C CA . LYS B 1 22 ? 10.102 -20.797 -20.531 1 86.75 22 LYS B CA 1
ATOM 1885 C C . LYS B 1 22 ? 11.5 -20.578 -21.094 1 86.75 22 LYS B C 1
ATOM 1887 O O . LYS B 1 22 ? 11.781 -20.984 -22.234 1 86.75 22 LYS B O 1
ATOM 1892 N N . GLY B 1 23 ? 12.398 -19.953 -20.312 1 87.38 23 GLY B N 1
ATOM 1893 C CA . GLY B 1 23 ? 13.734 -19.656 -20.812 1 87.38 23 GLY B CA 1
ATOM 1894 C C . GLY B 1 23 ? 13.805 -18.359 -21.594 1 87.38 23 GLY B C 1
ATOM 1895 O O . GLY B 1 23 ? 14.883 -17.797 -21.766 1 87.38 23 GLY B O 1
ATOM 1896 N N . LYS B 1 24 ? 12.609 -18.016 -22.188 1 88.69 24 LYS B N 1
ATOM 1897 C CA . LYS B 1 24 ? 12.547 -16.75 -22.922 1 88.69 24 LYS B CA 1
ATOM 1898 C C . LYS B 1 24 ? 11.141 -16.172 -22.891 1 88.69 24 LYS B C 1
ATOM 1900 O O . LYS B 1 24 ? 10.172 -16.891 -22.656 1 88.69 24 LYS B O 1
ATOM 1905 N N . ALA B 1 25 ? 11.148 -14.906 -23.047 1 93.62 25 ALA B N 1
ATOM 1906 C CA . ALA B 1 25 ? 9.875 -14.211 -23.172 1 93.62 25 ALA B CA 1
ATOM 1907 C C . ALA B 1 25 ? 9.68 -13.68 -24.594 1 93.62 25 ALA B C 1
ATOM 1909 O O . ALA B 1 25 ? 10.641 -13.273 -25.25 1 93.62 25 ALA B O 1
ATOM 1910 N N . LYS B 1 26 ? 8.406 -13.797 -25.062 1 94.06 26 LYS B N 1
ATOM 1911 C CA . LYS B 1 26 ? 8.039 -13.242 -26.359 1 94.06 26 LYS B CA 1
ATOM 1912 C C . LYS B 1 26 ? 7.066 -12.078 -26.203 1 94.06 26 LYS B C 1
ATOM 1914 O O . LYS B 1 26 ? 6.363 -11.977 -25.203 1 94.06 26 LYS B O 1
ATOM 1919 N N . VAL B 1 27 ? 7.125 -11.266 -27.141 1 91.38 27 VAL B N 1
ATOM 1920 C CA . VAL B 1 27 ? 6.219 -10.125 -27.172 1 91.38 27 VAL B CA 1
ATOM 1921 C C . VAL B 1 27 ? 4.773 -10.609 -27.047 1 91.38 27 VAL B C 1
ATOM 1923 O O . VAL B 1 27 ? 3.973 -10.008 -26.312 1 91.38 27 VAL B O 1
ATOM 1926 N N . THR B 1 28 ? 4.438 -11.625 -27.688 1 92.25 28 THR B N 1
ATOM 1927 C CA . THR B 1 28 ? 3.082 -12.164 -27.703 1 92.25 28 THR B CA 1
ATOM 1928 C C . THR B 1 28 ? 2.672 -12.625 -26.312 1 92.25 28 THR B C 1
ATOM 1930 O O . THR B 1 28 ? 1.492 -12.57 -25.953 1 92.25 28 THR B O 1
ATOM 1933 N N . ASP B 1 29 ? 3.645 -13.078 -25.562 1 92.56 29 ASP B N 1
ATOM 1934 C CA . ASP B 1 29 ? 3.371 -13.477 -24.188 1 92.56 29 ASP B CA 1
ATOM 1935 C C . ASP B 1 29 ? 2.891 -12.297 -23.359 1 92.56 29 ASP B C 1
ATOM 1937 O O . ASP B 1 29 ? 1.968 -12.43 -22.547 1 92.56 29 ASP B O 1
ATOM 1941 N N . LEU B 1 30 ? 3.486 -11.164 -23.531 1 92.56 30 LEU B N 1
ATOM 1942 C CA . LEU B 1 30 ? 3.133 -9.961 -22.781 1 92.56 30 LEU B CA 1
ATOM 1943 C C . LEU B 1 30 ? 1.754 -9.453 -23.188 1 92.56 30 LEU B C 1
ATOM 1945 O O . LEU B 1 30 ? 0.971 -9.016 -22.344 1 92.56 30 LEU B O 1
ATOM 1949 N N . ILE B 1 31 ? 1.508 -9.531 -24.531 1 93.31 31 ILE B N 1
ATOM 1950 C CA . ILE B 1 31 ? 0.207 -9.109 -25.047 1 93.31 31 ILE B CA 1
ATOM 1951 C C . ILE B 1 31 ? -0.894 -9.961 -24.422 1 93.31 31 ILE B C 1
ATOM 1953 O O . ILE B 1 31 ? -1.909 -9.438 -23.953 1 93.31 31 ILE B O 1
ATOM 1957 N N . ASP B 1 32 ? -0.679 -11.188 -24.281 1 91.19 32 ASP B N 1
ATOM 1958 C CA . ASP B 1 32 ? -1.651 -12.125 -23.719 1 91.19 32 ASP B CA 1
ATOM 1959 C C . ASP B 1 32 ? -1.807 -11.938 -22.219 1 91.19 32 ASP B C 1
ATOM 1961 O O . ASP B 1 32 ? -2.916 -12.031 -21.688 1 91.19 32 ASP B O 1
ATOM 1965 N N . ALA B 1 33 ? -0.688 -11.648 -21.625 1 89.62 33 ALA B N 1
ATOM 1966 C CA . ALA B 1 33 ? -0.672 -11.555 -20.172 1 89.62 33 ALA B CA 1
ATOM 1967 C C . ALA B 1 33 ? -1.356 -10.273 -19.703 1 89.62 33 ALA B C 1
ATOM 1969 O O . ALA B 1 33 ? -2.059 -10.273 -18.688 1 89.62 33 ALA B O 1
ATOM 1970 N N . PHE B 1 34 ? -1.204 -9.242 -20.422 1 91.56 34 PHE B N 1
ATOM 1971 C CA . PHE B 1 34 ? -1.657 -7.949 -19.922 1 91.56 34 PHE B CA 1
ATOM 1972 C C . PHE B 1 34 ? -2.852 -7.449 -20.734 1 91.56 34 PHE B C 1
ATOM 1974 O O . PHE B 1 34 ? -3.457 -6.434 -20.375 1 91.56 34 PHE B O 1
ATOM 1981 N N . HIS B 1 35 ? -3.184 -8.148 -21.766 1 92.25 35 HIS B N 1
ATOM 1982 C CA . HIS B 1 35 ? -4.32 -7.785 -22.609 1 92.25 35 HIS B CA 1
ATOM 1983 C C . HIS B 1 35 ? -4.219 -6.34 -23.078 1 92.25 35 HIS B C 1
ATOM 1985 O O . HIS B 1 35 ? -5.188 -5.582 -22.969 1 92.25 35 HIS B O 1
ATOM 1991 N N . VAL B 1 36 ? -3.127 -5.949 -23.5 1 91.94 36 VAL B N 1
ATOM 1992 C CA . VAL B 1 36 ? -2.854 -4.613 -24.016 1 91.94 36 VAL B CA 1
ATOM 1993 C C . VAL B 1 36 ? -2.549 -4.688 -25.516 1 91.94 36 VAL B C 1
ATOM 1995 O O . VAL B 1 36 ? -2.238 -5.762 -26.031 1 91.94 36 VAL B O 1
ATOM 1998 N N . SER B 1 37 ? -2.629 -3.65 -26.188 1 92.06 37 SER B N 1
ATOM 1999 C CA . SER B 1 37 ? -2.436 -3.617 -27.641 1 92.06 37 SER B CA 1
ATOM 2000 C C . SER B 1 37 ? -0.971 -3.83 -28 1 92.06 37 SER B C 1
ATOM 2002 O O . SER B 1 37 ? -0.076 -3.496 -27.219 1 92.06 37 SER B O 1
ATOM 2004 N N . PRO B 1 38 ? -0.853 -4.426 -29.219 1 93.38 38 PRO B N 1
ATOM 2005 C CA . PRO B 1 38 ? 0.516 -4.59 -29.719 1 93.38 38 PRO B CA 1
ATOM 2006 C C . PRO B 1 38 ? 1.294 -3.275 -29.75 1 93.38 38 PRO B C 1
ATOM 2008 O O . PRO B 1 38 ? 2.496 -3.258 -29.469 1 93.38 38 PRO B O 1
ATOM 2011 N N . GLY B 1 39 ? 0.686 -2.273 -30.031 1 94.44 39 GLY B N 1
ATOM 2012 C CA . GLY B 1 39 ? 1.34 -0.976 -30.062 1 94.44 39 GLY B CA 1
ATOM 2013 C C . GLY B 1 39 ? 1.854 -0.525 -28.719 1 94.44 39 GLY B C 1
ATOM 2014 O O . GLY B 1 39 ? 2.973 -0.023 -28.609 1 94.44 39 GLY B O 1
ATOM 2015 N N . THR B 1 40 ? 1.031 -0.658 -27.656 1 93.88 40 THR B N 1
ATOM 2016 C CA . THR B 1 40 ? 1.409 -0.307 -26.281 1 93.88 40 THR B CA 1
ATOM 2017 C C . THR B 1 40 ? 2.617 -1.123 -25.828 1 93.88 40 THR B C 1
ATOM 2019 O O . THR B 1 40 ? 3.564 -0.576 -25.266 1 93.88 40 THR B O 1
ATOM 2022 N N . ILE B 1 41 ? 2.551 -2.434 -26.172 1 95 41 ILE B N 1
ATOM 2023 C CA . ILE B 1 41 ? 3.641 -3.314 -25.766 1 95 41 ILE B CA 1
ATOM 2024 C C . ILE B 1 41 ? 4.914 -2.938 -26.531 1 95 41 ILE B C 1
ATOM 2026 O O . ILE B 1 41 ? 6.004 -2.926 -25.953 1 95 41 ILE B O 1
ATOM 2030 N N . SER B 1 42 ? 4.777 -2.609 -27.828 1 94.75 42 SER B N 1
ATOM 2031 C CA . SER B 1 42 ? 5.934 -2.227 -28.625 1 94.75 42 SER B CA 1
ATOM 2032 C C . SER B 1 42 ? 6.605 -0.975 -28.078 1 94.75 42 SER B C 1
ATOM 2034 O O . SER B 1 42 ? 7.832 -0.905 -28 1 94.75 42 SER B O 1
ATOM 2036 N N . LYS B 1 43 ? 5.812 -0.078 -27.719 1 96.25 43 LYS B N 1
ATOM 2037 C CA . LYS B 1 43 ? 6.344 1.153 -27.141 1 96.25 43 LYS B CA 1
ATOM 2038 C C . LYS B 1 43 ? 7.051 0.877 -25.812 1 96.25 43 LYS B C 1
ATOM 2040 O O . LYS B 1 43 ? 8.125 1.429 -25.562 1 96.25 43 LYS B O 1
ATOM 2045 N N . ALA B 1 44 ? 6.461 0.014 -25.047 1 95.38 44 ALA B N 1
ATOM 2046 C CA . ALA B 1 44 ? 7.039 -0.347 -23.766 1 95.38 44 ALA B CA 1
ATOM 2047 C C . ALA B 1 44 ? 8.375 -1.062 -23.938 1 95.38 44 ALA B C 1
ATOM 2049 O O . ALA B 1 44 ? 9.352 -0.75 -23.25 1 95.38 44 ALA B O 1
ATOM 2050 N N . ILE B 1 45 ? 8.375 -1.921 -24.922 1 95.31 45 ILE B N 1
ATOM 2051 C CA . ILE B 1 45 ? 9.586 -2.682 -25.203 1 95.31 45 ILE B CA 1
ATOM 2052 C C . ILE B 1 45 ? 10.688 -1.737 -25.688 1 95.31 45 ILE B C 1
ATOM 2054 O O . ILE B 1 45 ? 11.836 -1.846 -25.25 1 95.31 45 ILE B O 1
ATOM 2058 N N . SER B 1 46 ? 10.375 -0.944 -26.469 1 95.94 46 SER B N 1
ATOM 2059 C CA . SER B 1 46 ? 11.336 0.025 -26.984 1 95.94 46 SER B CA 1
ATOM 2060 C C . SER B 1 46 ? 11.906 0.886 -25.875 1 95.94 46 SER B C 1
ATOM 2062 O O . SER B 1 46 ? 13.117 1.151 -25.844 1 95.94 46 SER B O 1
ATOM 2064 N N . ARG B 1 47 ? 11.047 1.304 -25.078 1 96.44 47 ARG B N 1
ATOM 2065 C CA . ARG B 1 47 ? 11.484 2.119 -23.938 1 96.44 47 ARG B CA 1
ATOM 2066 C C . ARG B 1 47 ? 12.422 1.337 -23.031 1 96.44 47 ARG B C 1
ATOM 2068 O O . ARG B 1 47 ? 13.453 1.855 -22.594 1 96.44 47 ARG B O 1
ATOM 2075 N N . LEU B 1 48 ? 12.07 0.119 -22.719 1 97 48 LEU B N 1
ATOM 2076 C CA . LEU B 1 48 ? 12.898 -0.726 -21.875 1 97 48 LEU B CA 1
ATOM 2077 C C . LEU B 1 48 ? 14.258 -0.981 -22.516 1 97 48 LEU B C 1
ATOM 2079 O O . LEU B 1 48 ? 15.281 -1.043 -21.828 1 97 48 LEU B O 1
ATOM 2083 N N . GLU B 1 49 ? 14.289 -1.067 -23.828 1 95.94 49 GLU B N 1
ATOM 2084 C CA . GLU B 1 49 ? 15.539 -1.242 -24.562 1 95.94 49 GLU B CA 1
ATOM 2085 C C . GLU B 1 49 ? 16.406 0.012 -24.484 1 95.94 49 GLU B C 1
ATOM 2087 O O . GLU B 1 49 ? 17.609 -0.074 -24.266 1 95.94 49 GLU B O 1
ATOM 2092 N N . LYS B 1 50 ? 15.766 1.046 -24.641 1 94.75 50 LYS B N 1
ATOM 2093 C CA . LYS B 1 50 ? 16.484 2.318 -24.594 1 94.75 50 LYS B CA 1
ATOM 2094 C C . LYS B 1 50 ? 17.109 2.527 -23.219 1 94.75 50 LYS B C 1
ATOM 2096 O O . LYS B 1 50 ? 18.203 3.111 -23.109 1 94.75 50 LYS B O 1
ATOM 2101 N N . MET B 1 51 ? 16.438 1.97 -22.25 1 96.06 51 MET B N 1
ATOM 2102 C CA . MET B 1 51 ? 16.938 2.088 -20.891 1 96.06 51 MET B CA 1
ATOM 2103 C C . MET B 1 51 ? 17.938 0.973 -20.578 1 96.06 51 MET B C 1
ATOM 2105 O O . MET B 1 51 ? 18.422 0.867 -19.453 1 96.06 51 MET B O 1
ATOM 2109 N N . SER B 1 52 ? 18.141 0.176 -21.531 1 96.38 52 SER B N 1
ATOM 2110 C CA . SER B 1 52 ? 19.094 -0.925 -21.438 1 96.38 52 SER B CA 1
ATOM 2111 C C . SER B 1 52 ? 18.688 -1.926 -20.359 1 96.38 52 SER B C 1
ATOM 2113 O O . SER B 1 52 ? 19.531 -2.455 -19.641 1 96.38 52 SER B O 1
ATOM 2115 N N . LEU B 1 53 ? 17.375 -2.154 -20.219 1 97.69 53 LEU B N 1
ATOM 2116 C CA . LEU B 1 53 ? 16.875 -3.1 -19.234 1 97.69 53 LEU B CA 1
ATOM 2117 C C . LEU B 1 53 ? 16.531 -4.434 -19.891 1 97.69 53 LEU B C 1
ATOM 2119 O O . LEU B 1 53 ? 16.422 -5.457 -19.203 1 97.69 53 LEU B O 1
ATOM 2123 N N . ILE B 1 54 ? 16.344 -4.355 -21.203 1 97.31 54 ILE B N 1
ATOM 2124 C CA . ILE B 1 54 ? 16.062 -5.578 -21.953 1 97.31 54 ILE B CA 1
ATOM 2125 C C . ILE B 1 54 ? 16.844 -5.574 -23.266 1 97.31 54 ILE B C 1
ATOM 2127 O O . ILE B 1 54 ? 17.312 -4.527 -23.719 1 97.31 54 ILE B O 1
ATOM 2131 N N . GLU B 1 55 ? 16.969 -6.691 -23.844 1 95.62 55 GLU B N 1
ATOM 2132 C CA . GLU B 1 55 ? 17.547 -6.883 -25.172 1 95.62 55 GLU B CA 1
ATOM 2133 C C . GLU B 1 55 ? 16.703 -7.852 -26 1 95.62 55 GLU B C 1
ATOM 2135 O O . GLU B 1 55 ? 16.094 -8.766 -25.453 1 95.62 55 GLU B O 1
ATOM 2140 N N . ARG B 1 56 ? 16.734 -7.57 -27.297 1 90.25 56 ARG B N 1
ATOM 2141 C CA . ARG B 1 56 ? 16.031 -8.461 -28.219 1 90.25 56 ARG B CA 1
ATOM 2142 C C . ARG B 1 56 ? 17 -9.453 -28.859 1 90.25 56 ARG B C 1
ATOM 2144 O O . ARG B 1 56 ? 17.703 -9.125 -29.828 1 90.25 56 ARG B O 1
ATOM 2151 N N . LYS B 1 57 ? 17.203 -10.391 -28.281 1 83.81 57 LYS B N 1
ATOM 2152 C CA . LYS B 1 57 ? 18.047 -11.492 -28.734 1 83.81 57 LYS B CA 1
ATOM 2153 C C . LYS B 1 57 ? 17.312 -12.82 -28.672 1 83.81 57 LYS B C 1
ATOM 2155 O O . LYS B 1 57 ? 17.328 -13.5 -27.641 1 83.81 57 LYS B O 1
ATOM 2160 N N . ASN B 1 58 ? 16.641 -13.289 -29.906 1 83.56 58 ASN B N 1
ATOM 2161 C CA . ASN B 1 58 ? 15.836 -14.5 -29.922 1 83.56 58 ASN B CA 1
ATOM 2162 C C . ASN B 1 58 ? 14.703 -14.438 -28.906 1 83.56 58 ASN B C 1
ATOM 2164 O O . ASN B 1 58 ? 14.516 -15.367 -28.109 1 83.56 58 ASN B O 1
ATOM 2168 N N . GLY B 1 59 ? 14.117 -13.258 -28.859 1 89.88 59 GLY B N 1
ATOM 2169 C CA . GLY B 1 59 ? 13.062 -12.938 -27.906 1 89.88 59 GLY B CA 1
ATOM 2170 C C . GLY B 1 59 ? 13.43 -11.797 -26.969 1 89.88 59 GLY B C 1
ATOM 2171 O O . GLY B 1 59 ? 14.297 -10.984 -27.297 1 89.88 59 GLY B O 1
ATOM 2172 N N . LEU B 1 60 ? 12.672 -11.648 -25.891 1 94.56 60 LEU B N 1
ATOM 2173 C CA . LEU B 1 60 ? 12.938 -10.617 -24.891 1 94.56 60 LEU B CA 1
ATOM 2174 C C . LEU B 1 60 ? 13.727 -11.188 -23.719 1 94.56 60 LEU B C 1
ATOM 2176 O O . LEU B 1 60 ? 13.336 -12.203 -23.125 1 94.56 60 LEU B O 1
ATOM 2180 N N . LYS B 1 61 ? 14.82 -10.594 -23.5 1 95.12 61 LYS B N 1
ATOM 2181 C CA . LYS B 1 61 ? 15.656 -11.008 -22.375 1 95.12 61 LYS B CA 1
ATOM 2182 C C . LYS B 1 61 ? 16.016 -9.828 -21.5 1 95.12 61 LYS B C 1
ATOM 2184 O O . LYS B 1 61 ? 16.312 -8.734 -21.984 1 95.12 61 LYS B O 1
ATOM 2189 N N . LEU B 1 62 ? 16.078 -10.055 -20.266 1 96.44 62 LEU B N 1
ATOM 2190 C CA . LEU B 1 62 ? 16.5 -9.023 -19.328 1 96.44 62 LEU B CA 1
ATOM 2191 C C . LEU B 1 62 ? 18.016 -8.852 -19.344 1 96.44 62 LEU B C 1
ATOM 2193 O O . LEU B 1 62 ? 18.75 -9.836 -19.422 1 96.44 62 LEU B O 1
ATOM 2197 N N . THR B 1 63 ? 18.453 -7.641 -19.328 1 96.94 63 THR B N 1
ATOM 2198 C CA . THR B 1 63 ? 19.859 -7.359 -19.016 1 96.94 63 THR B CA 1
ATOM 2199 C C . THR B 1 63 ? 20.141 -7.582 -17.531 1 96.94 63 THR B C 1
ATOM 2201 O O . THR B 1 63 ? 19.219 -7.805 -16.75 1 96.94 63 THR B O 1
ATOM 2204 N N . PRO B 1 64 ? 21.438 -7.531 -17.172 1 96.75 64 PRO B N 1
ATOM 2205 C CA . PRO B 1 64 ? 21.75 -7.668 -15.75 1 96.75 64 PRO B CA 1
ATOM 2206 C C . PRO B 1 64 ? 21.047 -6.621 -14.891 1 96.75 64 PRO B C 1
ATOM 2208 O O . PRO B 1 64 ? 20.531 -6.945 -13.812 1 96.75 64 PRO B O 1
ATOM 2211 N N . GLU B 1 65 ? 20.938 -5.5 -15.445 1 97.06 65 GLU B N 1
ATOM 2212 C CA . GLU B 1 65 ? 20.25 -4.441 -14.711 1 97.06 65 GLU B CA 1
ATOM 2213 C C . GLU B 1 65 ? 18.75 -4.691 -14.664 1 97.06 65 GLU B C 1
ATOM 2215 O O . GLU B 1 65 ? 18.109 -4.5 -13.625 1 97.06 65 GLU B O 1
ATOM 2220 N N . GLY B 1 66 ? 18.172 -5.082 -15.773 1 96.88 66 GLY B N 1
ATOM 2221 C CA . GLY B 1 66 ? 16.766 -5.445 -15.797 1 96.88 66 GLY B CA 1
ATOM 2222 C C . GLY B 1 66 ? 16.422 -6.559 -14.828 1 96.88 66 GLY B C 1
ATOM 2223 O O . GLY B 1 66 ? 15.375 -6.508 -14.172 1 96.88 66 GLY B O 1
ATOM 2224 N N . ARG B 1 67 ? 17.297 -7.504 -14.781 1 96.81 67 ARG B N 1
ATOM 2225 C CA . ARG B 1 67 ? 17.094 -8.625 -13.875 1 96.81 67 ARG B CA 1
ATOM 2226 C C . ARG B 1 67 ? 17.141 -8.172 -12.422 1 96.81 67 ARG B C 1
ATOM 2228 O O . ARG B 1 67 ? 16.344 -8.633 -11.602 1 96.81 67 ARG B O 1
ATOM 2235 N N . ARG B 1 68 ? 18.047 -7.305 -12.125 1 96.5 68 ARG B N 1
ATOM 2236 C CA . ARG B 1 68 ? 18.156 -6.766 -10.773 1 96.5 68 ARG B CA 1
ATOM 2237 C C . ARG B 1 68 ? 16.859 -6.066 -10.367 1 96.5 68 ARG B C 1
ATOM 2239 O O . ARG B 1 68 ? 16.359 -6.27 -9.258 1 96.5 68 ARG B O 1
ATOM 2246 N N . ILE B 1 69 ? 16.281 -5.348 -11.242 1 96.69 69 ILE B N 1
ATOM 2247 C CA . ILE B 1 69 ? 15.039 -4.625 -10.977 1 96.69 69 ILE B CA 1
ATOM 2248 C C . ILE B 1 69 ? 13.891 -5.617 -10.805 1 96.69 69 ILE B C 1
ATOM 2250 O O . ILE B 1 69 ? 13.086 -5.484 -9.875 1 96.69 69 ILE B O 1
ATOM 2254 N N . ALA B 1 70 ? 13.859 -6.57 -11.641 1 97.56 70 ALA B N 1
ATOM 2255 C CA . ALA B 1 70 ? 12.82 -7.59 -11.562 1 97.56 70 ALA B CA 1
ATOM 2256 C C . ALA B 1 70 ? 12.875 -8.328 -10.227 1 97.56 70 ALA B C 1
ATOM 2258 O O . ALA B 1 70 ? 11.844 -8.516 -9.57 1 97.56 70 ALA B O 1
ATOM 2259 N N . GLU B 1 71 ? 14.031 -8.719 -9.852 1 97.12 71 GLU B N 1
ATOM 2260 C CA . GLU B 1 71 ? 14.219 -9.461 -8.609 1 97.12 71 GLU B CA 1
ATOM 2261 C C . GLU B 1 71 ? 13.828 -8.617 -7.402 1 97.12 71 GLU B C 1
ATOM 2263 O O . GLU B 1 71 ? 13.258 -9.133 -6.438 1 97.12 71 GLU B O 1
ATOM 2268 N N . ARG B 1 72 ? 14.148 -7.359 -7.484 1 97.19 72 ARG B N 1
ATOM 2269 C CA . ARG B 1 72 ? 13.75 -6.453 -6.41 1 97.19 72 ARG B CA 1
ATOM 2270 C C . ARG B 1 72 ? 12.234 -6.367 -6.297 1 97.19 72 ARG B C 1
ATOM 2272 O O . ARG B 1 72 ? 11.688 -6.395 -5.195 1 97.19 72 ARG B O 1
ATOM 2279 N N . LEU B 1 73 ? 11.57 -6.324 -7.383 1 97.56 73 LEU B N 1
ATOM 2280 C CA . LEU B 1 73 ? 10.109 -6.25 -7.398 1 97.56 73 LEU B CA 1
ATOM 2281 C C . LEU B 1 73 ? 9.492 -7.531 -6.848 1 97.56 73 LEU B C 1
ATOM 2283 O O . LEU B 1 73 ? 8.539 -7.484 -6.074 1 97.56 73 LEU B O 1
ATOM 2287 N N . ILE B 1 74 ? 10.047 -8.594 -7.25 1 97.5 74 ILE B N 1
ATOM 2288 C CA . ILE B 1 74 ? 9.562 -9.891 -6.793 1 97.5 74 ILE B CA 1
ATOM 2289 C C . ILE B 1 74 ? 9.773 -10.023 -5.289 1 97.5 74 ILE B C 1
ATOM 2291 O O . ILE B 1 74 ? 8.883 -10.477 -4.566 1 97.5 74 ILE B O 1
ATOM 2295 N N . ARG B 1 75 ? 10.961 -9.711 -4.906 1 98.12 75 ARG B N 1
ATOM 2296 C CA . ARG B 1 75 ? 11.266 -9.711 -3.477 1 98.12 75 ARG B CA 1
ATOM 2297 C C . ARG B 1 75 ? 10.266 -8.844 -2.709 1 98.12 75 ARG B C 1
ATOM 2299 O O . ARG B 1 75 ? 9.734 -9.266 -1.679 1 98.12 75 ARG B O 1
ATOM 2306 N N . SER B 1 76 ? 10.023 -7.668 -3.189 1 98.44 76 SER B N 1
ATOM 2307 C CA . SER B 1 76 ? 9.07 -6.75 -2.572 1 98.44 76 SER B CA 1
ATOM 2308 C C . SER B 1 76 ? 7.68 -7.367 -2.508 1 98.44 76 SER B C 1
ATOM 2310 O O . SER B 1 76 ? 7.008 -7.293 -1.475 1 98.44 76 SER B O 1
ATOM 2312 N N . HIS B 1 77 ? 7.234 -8 -3.514 1 98.31 77 HIS B N 1
ATOM 2313 C CA . HIS B 1 77 ? 5.938 -8.656 -3.594 1 98.31 77 HIS B CA 1
ATOM 2314 C C . HIS B 1 77 ? 5.809 -9.758 -2.547 1 98.31 77 HIS B C 1
ATOM 2316 O O . HIS B 1 77 ? 4.852 -9.773 -1.772 1 98.31 77 HIS B O 1
ATOM 2322 N N . ARG B 1 78 ? 6.797 -10.586 -2.561 1 98.62 78 ARG B N 1
ATOM 2323 C CA . ARG B 1 78 ? 6.727 -11.773 -1.714 1 98.62 78 ARG B CA 1
ATOM 2324 C C . ARG B 1 78 ? 6.871 -11.406 -0.241 1 98.62 78 ARG B C 1
ATOM 2326 O O . ARG B 1 78 ? 6.23 -12.008 0.621 1 98.62 78 ARG B O 1
ATOM 2333 N N . LEU B 1 79 ? 7.68 -10.43 0.042 1 98.75 79 LEU B N 1
ATOM 2334 C CA . LEU B 1 79 ? 7.77 -9.945 1.414 1 98.75 79 LEU B CA 1
ATOM 2335 C C . LEU B 1 79 ? 6.477 -9.25 1.831 1 98.75 79 LEU B C 1
ATOM 2337 O O . LEU B 1 79 ? 6.062 -9.344 2.988 1 98.75 79 LEU B O 1
ATOM 2341 N N . SER B 1 80 ? 5.848 -8.516 0.89 1 98.69 80 SER B N 1
ATOM 2342 C CA . SER B 1 80 ? 4.555 -7.902 1.183 1 98.69 80 SER B CA 1
ATOM 2343 C C . SER B 1 80 ? 3.51 -8.961 1.524 1 98.69 80 SER B C 1
ATOM 2345 O O . SER B 1 80 ? 2.719 -8.781 2.451 1 98.69 80 SER B O 1
ATOM 2347 N N . GLU B 1 81 ? 3.523 -10.031 0.795 1 98.69 81 GLU B N 1
ATOM 2348 C CA . GLU B 1 81 ? 2.605 -11.133 1.094 1 98.69 81 GLU B CA 1
ATOM 2349 C C . GLU B 1 81 ? 2.811 -11.648 2.514 1 98.69 81 GLU B C 1
ATOM 2351 O O . GLU B 1 81 ? 1.843 -11.867 3.246 1 98.69 81 GLU B O 1
ATOM 2356 N N . ARG B 1 82 ? 4.02 -11.875 2.848 1 98.69 82 ARG B N 1
ATOM 2357 C CA . ARG B 1 82 ? 4.344 -12.383 4.18 1 98.69 82 ARG B CA 1
ATOM 2358 C C . ARG B 1 82 ? 3.941 -11.383 5.258 1 98.69 82 ARG B C 1
ATOM 2360 O O . ARG B 1 82 ? 3.422 -11.766 6.305 1 98.69 82 ARG B O 1
ATOM 2367 N N . LEU B 1 83 ? 4.219 -10.117 5.008 1 98.56 83 LEU B N 1
ATOM 2368 C CA . LEU B 1 83 ? 3.77 -9.078 5.934 1 98.56 83 LEU B CA 1
ATOM 2369 C C . LEU B 1 83 ? 2.266 -9.18 6.168 1 98.56 83 LEU B C 1
ATOM 2371 O O . LEU B 1 83 ? 1.81 -9.18 7.316 1 98.56 83 LEU B O 1
ATOM 2375 N N . LEU B 1 84 ? 1.432 -9.336 5.145 1 98.56 84 LEU B N 1
ATOM 2376 C CA . LEU B 1 84 ? -0.026 -9.336 5.191 1 98.56 84 LEU B CA 1
ATOM 2377 C C . LEU B 1 84 ? -0.548 -10.609 5.844 1 98.56 84 LEU B C 1
ATOM 2379 O O . LEU B 1 84 ? -1.507 -10.57 6.621 1 98.56 84 LEU B O 1
ATOM 2383 N N . THR B 1 85 ? 0.16 -11.75 5.562 1 98.44 85 THR B N 1
ATOM 2384 C CA . THR B 1 85 ? -0.301 -13.016 6.125 1 98.44 85 THR B CA 1
ATOM 2385 C C . THR B 1 85 ? 0.201 -13.18 7.559 1 98.44 85 THR B C 1
ATOM 2387 O O . THR B 1 85 ? -0.594 -13.375 8.484 1 98.44 85 THR B O 1
ATOM 2390 N N . ASP B 1 86 ? 1.469 -12.977 7.75 1 98 86 ASP B N 1
ATOM 2391 C CA . ASP B 1 86 ? 2.094 -13.375 9.008 1 98 86 ASP B CA 1
ATOM 2392 C C . ASP B 1 86 ? 1.855 -12.32 10.086 1 98 86 ASP B C 1
ATOM 2394 O O . ASP B 1 86 ? 1.679 -12.656 11.266 1 98 86 ASP B O 1
ATOM 2398 N N . MET B 1 87 ? 1.816 -11.094 9.688 1 97 87 MET B N 1
ATOM 2399 C CA . MET B 1 87 ? 1.681 -10.039 10.688 1 97 87 MET B CA 1
ATOM 2400 C C . MET B 1 87 ? 0.229 -9.586 10.805 1 97 87 MET B C 1
ATOM 2402 O O . MET B 1 87 ? -0.266 -9.352 11.906 1 97 87 MET B O 1
ATOM 2406 N N . LEU B 1 88 ? -0.489 -9.484 9.656 1 97.62 88 LEU B N 1
ATOM 2407 C CA . LEU B 1 88 ? -1.834 -8.922 9.695 1 97.62 88 LEU B CA 1
ATOM 2408 C C . LEU B 1 88 ? -2.885 -10.031 9.727 1 97.62 88 LEU B C 1
ATOM 2410 O O . LEU B 1 88 ? -4.047 -9.773 10.047 1 97.62 88 LEU B O 1
ATOM 2414 N N . GLY B 1 89 ? -2.494 -11.234 9.352 1 97.69 89 GLY B N 1
ATOM 2415 C CA . GLY B 1 89 ? -3.408 -12.359 9.453 1 97.69 89 GLY B CA 1
ATOM 2416 C C . GLY B 1 89 ? -4.395 -12.43 8.305 1 97.69 89 GLY B C 1
ATOM 2417 O O . GLY B 1 89 ? -5.473 -13.016 8.445 1 97.69 89 GLY B O 1
ATOM 2418 N N . LEU B 1 90 ? -4.105 -11.875 7.25 1 98 90 LEU B N 1
ATOM 2419 C CA . LEU B 1 90 ? -4.965 -11.977 6.078 1 98 90 LEU B CA 1
ATOM 2420 C C . LEU B 1 90 ? -4.82 -13.352 5.422 1 98 90 LEU B C 1
ATOM 2422 O O . LEU B 1 90 ? -3.768 -13.984 5.52 1 98 90 LEU B O 1
ATOM 2426 N N . ASP B 1 91 ? -5.816 -13.758 4.812 1 96.88 91 ASP B N 1
ATOM 2427 C CA . ASP B 1 91 ? -5.699 -15 4.059 1 96.88 91 ASP B CA 1
ATOM 2428 C C . ASP B 1 91 ? -4.781 -14.82 2.85 1 96.88 91 ASP B C 1
ATOM 2430 O O . ASP B 1 91 ? -4.539 -13.695 2.404 1 96.88 91 ASP B O 1
ATOM 2434 N N . TRP B 1 92 ? -4.293 -15.898 2.365 1 97.12 92 TRP B N 1
ATOM 2435 C CA . TRP B 1 92 ? -3.193 -15.844 1.407 1 97.12 92 TRP B CA 1
ATOM 2436 C C . TRP B 1 92 ? -3.693 -15.43 0.027 1 97.12 92 TRP B C 1
ATOM 2438 O O . TRP B 1 92 ? -2.904 -15.016 -0.828 1 97.12 92 TRP B O 1
ATOM 2448 N N . ILE B 1 93 ? -5.023 -15.539 -0.198 1 96.94 93 ILE B N 1
ATOM 2449 C CA . ILE B 1 93 ? -5.555 -15.062 -1.468 1 96.94 93 ILE B CA 1
ATOM 2450 C C . ILE B 1 93 ? -5.621 -13.531 -1.453 1 96.94 93 ILE B C 1
ATOM 2452 O O . ILE B 1 93 ? -5.094 -12.875 -2.354 1 96.94 93 ILE B O 1
ATOM 2456 N N . ARG B 1 94 ? -6.242 -13.047 -0.432 1 96.81 94 ARG B N 1
ATOM 2457 C CA . ARG B 1 94 ? -6.387 -11.602 -0.262 1 96.81 94 ARG B CA 1
ATOM 2458 C C . ARG B 1 94 ? -5.023 -10.93 -0.155 1 96.81 94 ARG B C 1
ATOM 2460 O O . ARG B 1 94 ? -4.809 -9.859 -0.726 1 96.81 94 ARG B O 1
ATOM 2467 N N . SER B 1 95 ? -4.102 -11.508 0.544 1 97.69 95 SER B N 1
ATOM 2468 C CA . SER B 1 95 ? -2.748 -10.984 0.692 1 97.69 95 SER B CA 1
ATOM 2469 C C . SER B 1 95 ? -2.051 -10.859 -0.66 1 97.69 95 SER B C 1
ATOM 2471 O O . SER B 1 95 ? -1.341 -9.891 -0.913 1 97.69 95 SER B O 1
ATOM 2473 N N . HIS B 1 96 ? -2.238 -11.898 -1.503 1 96.88 96 HIS B N 1
ATOM 2474 C CA . HIS B 1 96 ? -1.633 -11.883 -2.83 1 96.88 96 HIS B CA 1
ATOM 2475 C C . HIS B 1 96 ? -2.131 -10.695 -3.648 1 96.88 96 HIS B C 1
ATOM 2477 O O . HIS B 1 96 ? -1.334 -9.984 -4.266 1 96.88 96 HIS B O 1
ATOM 2483 N N . GLU B 1 97 ? -3.371 -10.43 -3.568 1 95.81 97 GLU B N 1
ATOM 2484 C CA . GLU B 1 97 ? -3.975 -9.328 -4.312 1 95.81 97 GLU B CA 1
ATOM 2485 C C . GLU B 1 97 ? -3.43 -7.98 -3.842 1 95.81 97 GLU B C 1
ATOM 2487 O O . GLU B 1 97 ? -3.035 -7.148 -4.66 1 95.81 97 GLU B O 1
ATOM 2492 N N . ILE B 1 98 ? -3.295 -7.801 -2.559 1 97.06 98 ILE B N 1
ATOM 2493 C CA . ILE B 1 98 ? -2.85 -6.535 -1.98 1 97.06 98 ILE B CA 1
ATOM 2494 C C . ILE B 1 98 ? -1.35 -6.363 -2.215 1 97.06 98 ILE B C 1
ATOM 2496 O O . ILE B 1 98 ? -0.879 -5.246 -2.457 1 97.06 98 ILE B O 1
ATOM 2500 N N . ALA B 1 99 ? -0.638 -7.434 -2.184 1 97.81 99 ALA B N 1
ATOM 2501 C CA . ALA B 1 99 ? 0.812 -7.391 -2.361 1 97.81 99 ALA B CA 1
ATOM 2502 C C . ALA B 1 99 ? 1.18 -6.852 -3.74 1 97.81 99 ALA B C 1
ATOM 2504 O O . ALA B 1 99 ? 2.197 -6.172 -3.895 1 97.81 99 ALA B O 1
ATOM 2505 N N . HIS B 1 100 ? 0.354 -7.16 -4.715 1 94.81 100 HIS B N 1
ATOM 2506 C CA . HIS B 1 100 ? 0.587 -6.652 -6.062 1 94.81 100 HIS B CA 1
ATOM 2507 C C . HIS B 1 100 ? 0.603 -5.129 -6.082 1 94.81 100 HIS B C 1
ATOM 2509 O O . HIS B 1 100 ? 1.348 -4.52 -6.855 1 94.81 100 HIS B O 1
ATOM 2515 N N . LYS B 1 101 ? -0.109 -4.543 -5.219 1 94.31 101 LYS B N 1
ATOM 2516 C CA . LYS B 1 101 ? -0.17 -3.088 -5.148 1 94.31 101 LYS B CA 1
ATOM 2517 C C . LYS B 1 101 ? 0.979 -2.529 -4.312 1 94.31 101 LYS B C 1
ATOM 2519 O O . LYS B 1 101 ? 1.508 -1.457 -4.613 1 94.31 101 LYS B O 1
ATOM 2524 N N . LEU B 1 102 ? 1.449 -3.266 -3.408 1 97.31 102 LEU B N 1
ATOM 2525 C CA . LEU B 1 102 ? 2.438 -2.801 -2.441 1 97.31 102 LEU B CA 1
ATOM 2526 C C . LEU B 1 102 ? 3.848 -2.908 -3.01 1 97.31 102 LEU B C 1
ATOM 2528 O O . LEU B 1 102 ? 4.75 -2.189 -2.578 1 97.31 102 LEU B O 1
ATOM 2532 N N . GLU B 1 103 ? 4.035 -3.783 -3.955 1 96.5 103 GLU B N 1
ATOM 2533 C CA . GLU B 1 103 ? 5.379 -4.156 -4.387 1 96.5 103 GLU B CA 1
ATOM 2534 C C . GLU B 1 103 ? 6.102 -2.975 -5.027 1 96.5 103 GLU B C 1
ATOM 2536 O O . GLU B 1 103 ? 7.332 -2.963 -5.109 1 96.5 103 GLU B O 1
ATOM 2541 N N . HIS B 1 104 ? 5.383 -1.923 -5.422 1 95 104 HIS B N 1
ATOM 2542 C CA . HIS B 1 104 ? 5.977 -0.759 -6.066 1 95 104 HIS B CA 1
ATOM 2543 C C . HIS B 1 104 ? 6.23 0.361 -5.062 1 95 104 HIS B C 1
ATOM 2545 O O . HIS B 1 104 ? 6.805 1.396 -5.41 1 95 104 HIS B O 1
ATOM 2551 N N . ILE B 1 105 ? 5.918 0.104 -3.828 1 94.44 105 ILE B N 1
ATOM 2552 C CA . ILE B 1 105 ? 5.836 1.21 -2.881 1 94.44 105 ILE B CA 1
ATOM 2553 C C . ILE B 1 105 ? 7.07 1.211 -1.98 1 94.44 105 ILE B C 1
ATOM 2555 O O . ILE B 1 105 ? 7.574 2.273 -1.608 1 94.44 105 ILE B O 1
ATOM 2559 N N . TRP B 1 106 ? 7.664 0.114 -1.728 1 96.69 106 TRP B N 1
ATOM 2560 C CA . TRP B 1 106 ? 8.664 -0.014 -0.669 1 96.69 106 TRP B CA 1
ATOM 2561 C C . TRP B 1 106 ? 10.039 0.421 -1.161 1 96.69 106 TRP B C 1
ATOM 2563 O O . TRP B 1 106 ? 10.578 -0.154 -2.109 1 96.69 106 TRP B O 1
ATOM 2573 N N . PRO B 1 107 ? 10.609 1.374 -0.495 1 95.69 107 PRO B N 1
ATOM 2574 C CA . PRO B 1 107 ? 12.039 1.588 -0.747 1 95.69 107 PRO B CA 1
ATOM 2575 C C . PRO B 1 107 ? 12.906 0.473 -0.175 1 95.69 107 PRO B C 1
ATOM 2577 O O . PRO B 1 107 ? 12.461 -0.289 0.685 1 95.69 107 PRO B O 1
ATOM 2580 N N . ASP B 1 108 ? 14.117 0.388 -0.685 1 95.5 108 ASP B N 1
ATOM 2581 C CA . ASP B 1 108 ? 15.008 -0.715 -0.335 1 95.5 108 ASP B CA 1
ATOM 2582 C C . ASP B 1 108 ? 15.227 -0.783 1.175 1 95.5 108 ASP B C 1
ATOM 2584 O O . ASP B 1 108 ? 15.227 -1.868 1.76 1 95.5 108 ASP B O 1
ATOM 2588 N N . ASP B 1 109 ? 15.398 0.335 1.809 1 96.44 109 ASP B N 1
ATOM 2589 C CA . ASP B 1 109 ? 15.672 0.363 3.242 1 96.44 109 ASP B CA 1
ATOM 2590 C C . ASP B 1 109 ? 14.477 -0.163 4.035 1 96.44 109 ASP B C 1
ATOM 2592 O O . ASP B 1 109 ? 14.648 -0.887 5.02 1 96.44 109 ASP B O 1
ATOM 2596 N N . VAL B 1 110 ? 13.258 0.122 3.619 1 97.44 110 VAL B N 1
ATOM 2597 C CA . VAL B 1 110 ? 12.055 -0.336 4.301 1 97.44 110 VAL B CA 1
ATOM 2598 C C . VAL B 1 110 ? 11.844 -1.824 4.035 1 97.44 110 VAL B C 1
ATOM 2600 O O . VAL B 1 110 ? 11.438 -2.57 4.926 1 97.44 110 VAL B O 1
ATOM 2603 N N . LEU B 1 111 ? 12.125 -2.193 2.859 1 97.75 111 LEU B N 1
ATOM 2604 C CA . LEU B 1 111 ? 12.039 -3.607 2.508 1 97.75 111 LEU B CA 1
ATOM 2605 C C . LEU B 1 111 ? 12.945 -4.445 3.4 1 97.75 111 LEU B C 1
ATOM 2607 O O . LEU B 1 111 ? 12.57 -5.539 3.824 1 97.75 111 LEU B O 1
ATOM 2611 N N . GLU B 1 112 ? 14.133 -3.967 3.615 1 97.81 112 GLU B N 1
ATOM 2612 C CA . GLU B 1 112 ? 15.062 -4.664 4.496 1 97.81 112 GLU B CA 1
ATOM 2613 C C . GLU B 1 112 ? 14.5 -4.777 5.914 1 97.81 112 GLU B C 1
ATOM 2615 O O . GLU B 1 112 ? 14.656 -5.812 6.566 1 97.81 112 GLU B O 1
ATOM 2620 N N . VAL B 1 113 ? 13.836 -3.76 6.398 1 98.31 113 VAL B N 1
ATOM 2621 C CA . VAL B 1 113 ? 13.219 -3.781 7.719 1 98.31 113 VAL B CA 1
ATOM 2622 C C . VAL B 1 113 ? 12.102 -4.824 7.746 1 98.31 113 VAL B C 1
ATOM 2624 O O . VAL B 1 113 ? 12.016 -5.621 8.688 1 98.31 113 VAL B O 1
ATOM 2627 N N . ILE B 1 114 ? 11.258 -4.816 6.723 1 98.5 114 ILE B N 1
ATOM 2628 C CA . ILE B 1 114 ? 10.164 -5.785 6.621 1 98.5 114 ILE B CA 1
ATOM 2629 C C . ILE B 1 114 ? 10.734 -7.203 6.648 1 98.5 114 ILE B C 1
ATOM 2631 O O . ILE B 1 114 ? 10.25 -8.062 7.391 1 98.5 114 ILE B O 1
ATOM 2635 N N . ASP B 1 115 ? 11.773 -7.395 5.844 1 98.56 115 ASP B N 1
ATOM 2636 C CA . ASP B 1 115 ? 12.422 -8.703 5.785 1 98.56 115 ASP B CA 1
ATOM 2637 C C . ASP B 1 115 ? 12.906 -9.133 7.164 1 98.56 115 ASP B C 1
ATOM 2639 O O . ASP B 1 115 ? 12.664 -10.266 7.586 1 98.56 115 ASP B O 1
ATOM 2643 N N . SER B 1 116 ? 13.523 -8.234 7.852 1 98.5 116 SER B N 1
ATOM 2644 C CA . SER B 1 116 ? 14.055 -8.516 9.18 1 98.5 116 SER B CA 1
ATOM 2645 C C . SER B 1 116 ? 12.938 -8.797 10.172 1 98.5 116 SER B C 1
ATOM 2647 O O . SER B 1 116 ? 13.008 -9.758 10.945 1 98.5 116 SER B O 1
ATOM 2649 N N . LYS B 1 117 ? 11.844 -8.016 10.141 1 98.19 117 LYS B N 1
ATOM 2650 C CA . LYS B 1 117 ? 10.719 -8.172 11.055 1 98.19 117 LYS B CA 1
ATOM 2651 C C . LYS B 1 117 ? 10 -9.5 10.828 1 98.19 117 LYS B C 1
ATOM 2653 O O . LYS B 1 117 ? 9.383 -10.047 11.742 1 98.19 117 LYS B O 1
ATOM 2658 N N . LEU B 1 118 ? 10.141 -10.031 9.625 1 98.31 118 LEU B N 1
ATOM 2659 C CA . LEU B 1 118 ? 9.516 -11.297 9.258 1 98.31 118 LEU B CA 1
ATOM 2660 C C . LEU B 1 118 ? 10.461 -12.469 9.539 1 98.31 118 LEU B C 1
ATOM 2662 O O . LEU B 1 118 ? 10.156 -13.609 9.188 1 98.31 118 LEU B O 1
ATOM 2666 N N . ASP B 1 119 ? 11.633 -12.18 10.094 1 98.12 119 ASP B N 1
ATOM 2667 C CA . ASP B 1 119 ? 12.656 -13.164 10.414 1 98.12 119 ASP B CA 1
ATOM 2668 C C . ASP B 1 119 ? 13.211 -13.812 9.141 1 98.12 119 ASP B C 1
ATOM 2670 O O . ASP B 1 119 ? 13.438 -15.023 9.109 1 98.12 119 ASP B O 1
ATOM 2674 N N . LYS B 1 120 ? 13.297 -13.062 8.047 1 98.06 120 LYS B N 1
ATOM 2675 C CA . LYS B 1 120 ? 13.969 -13.422 6.801 1 98.06 120 LYS B CA 1
ATOM 2676 C C . LYS B 1 120 ? 13.406 -14.719 6.227 1 98.06 120 LYS B C 1
ATOM 2678 O O . LYS B 1 120 ? 14.141 -15.672 6 1 98.06 120 LYS B O 1
ATOM 2683 N N . PRO B 1 121 ? 12.148 -14.703 5.941 1 98.12 121 PRO B N 1
ATOM 2684 C CA . PRO B 1 121 ? 11.578 -15.922 5.359 1 98.12 121 PRO B CA 1
ATOM 2685 C C . PRO B 1 121 ? 12.25 -16.328 4.051 1 98.12 121 PRO B C 1
ATOM 2687 O O . PRO B 1 121 ? 12.727 -15.461 3.307 1 98.12 121 PRO B O 1
ATOM 2690 N N . SER B 1 122 ? 12.227 -17.562 3.781 1 97.5 122 SER B N 1
ATOM 2691 C CA . SER B 1 122 ? 12.836 -18.078 2.553 1 97.5 122 SER B CA 1
ATOM 2692 C C . SER B 1 122 ? 11.867 -17.969 1.376 1 97.5 122 SER B C 1
ATOM 2694 O O . SER B 1 122 ? 12.297 -17.844 0.227 1 97.5 122 SER B O 1
ATOM 2696 N N . THR B 1 123 ? 10.547 -17.984 1.716 1 97.94 123 THR B N 1
ATOM 2697 C CA . THR B 1 123 ? 9.547 -18.016 0.653 1 97.94 123 THR B CA 1
ATOM 2698 C C . THR B 1 123 ? 8.383 -17.094 0.983 1 97.94 123 THR B C 1
ATOM 2700 O O . THR B 1 123 ? 8.25 -16.625 2.117 1 97.94 123 THR B O 1
ATOM 2703 N N . CYS B 1 124 ? 7.586 -16.828 -0.023 1 98.25 124 CYS B N 1
ATOM 2704 C CA . CYS B 1 124 ? 6.285 -16.219 0.215 1 98.25 124 CYS B CA 1
ATOM 2705 C C . CYS B 1 124 ? 5.316 -17.219 0.832 1 98.25 124 CYS B C 1
ATOM 2707 O O . CYS B 1 124 ? 5.668 -18.391 1.021 1 98.25 124 CYS B O 1
ATOM 2709 N N . PRO B 1 125 ? 4.102 -16.875 1.144 1 98.31 125 PRO B N 1
ATOM 2710 C CA . PRO B 1 125 ? 3.174 -17.797 1.798 1 98.31 125 PRO B CA 1
ATOM 2711 C C . PRO B 1 125 ? 2.793 -18.984 0.908 1 98.31 125 PRO B C 1
ATOM 2713 O O . PRO B 1 125 ? 2.326 -20.016 1.406 1 98.31 125 PRO B O 1
ATOM 2716 N N . HIS B 1 126 ? 2.945 -18.891 -0.352 1 98.12 126 HIS B N 1
ATOM 2717 C CA . HIS B 1 126 ? 2.574 -19.938 -1.295 1 98.12 126 HIS B CA 1
ATOM 2718 C C . HIS B 1 126 ? 3.75 -20.859 -1.576 1 98.12 126 HIS B C 1
ATOM 2720 O O . HIS B 1 126 ? 3.611 -21.844 -2.311 1 98.12 126 HIS B O 1
ATOM 2726 N N . GLY B 1 127 ? 4.992 -20.469 -1.054 1 97.25 127 GLY B N 1
ATOM 2727 C CA . GLY B 1 127 ? 6.141 -21.344 -1.169 1 97.25 127 GLY B CA 1
ATOM 2728 C C . GLY B 1 127 ? 7.152 -20.891 -2.201 1 97.25 127 GLY B C 1
ATOM 2729 O O . GLY B 1 127 ? 8.18 -21.531 -2.402 1 97.25 127 GLY B O 1
ATOM 2730 N N . HIS B 1 128 ? 6.887 -19.812 -2.809 1 96.5 128 HIS B N 1
ATOM 2731 C CA . HIS B 1 128 ? 7.836 -19.312 -3.791 1 96.5 128 HIS B CA 1
ATOM 2732 C C . HIS B 1 128 ? 9.031 -18.641 -3.113 1 96.5 128 HIS B C 1
ATOM 2734 O O . HIS B 1 128 ? 8.859 -17.844 -2.188 1 96.5 128 HIS B O 1
ATOM 2740 N N . PRO B 1 129 ? 10.234 -19.031 -3.588 1 96.44 129 PRO B N 1
ATOM 2741 C CA . PRO B 1 129 ? 11.43 -18.484 -2.945 1 96.44 129 PRO B CA 1
ATOM 2742 C C . PRO B 1 129 ? 11.547 -16.969 -3.105 1 96.44 129 PRO B C 1
ATOM 2744 O O . PRO B 1 129 ? 11.203 -16.422 -4.156 1 96.44 129 PRO B O 1
ATOM 2747 N N . ILE B 1 130 ? 11.875 -16.359 -2.107 1 97.75 130 ILE B N 1
ATOM 2748 C CA . ILE B 1 130 ? 12.312 -14.969 -2.199 1 97.75 130 ILE B CA 1
ATOM 2749 C C . ILE B 1 130 ? 13.688 -14.906 -2.871 1 97.75 130 ILE B C 1
ATOM 2751 O O . ILE B 1 130 ? 14.602 -15.648 -2.504 1 97.75 130 ILE B O 1
ATOM 2755 N N . PRO B 1 131 ? 13.844 -14.016 -3.939 1 95.69 131 PRO B N 1
ATOM 2756 C CA . PRO B 1 131 ? 15.078 -14.023 -4.723 1 95.69 131 PRO B CA 1
ATOM 2757 C C . PRO B 1 131 ? 16.328 -13.984 -3.846 1 95.69 131 PRO B C 1
ATOM 2759 O O . PRO B 1 131 ? 16.422 -13.18 -2.918 1 95.69 131 PRO B O 1
ATOM 2762 N N . GLY B 1 132 ? 17.188 -14.891 -4.168 1 93.5 132 GLY B N 1
ATOM 2763 C CA . GLY B 1 132 ? 18.453 -14.977 -3.473 1 93.5 132 GLY B CA 1
ATOM 2764 C C . GLY B 1 132 ? 18.453 -15.984 -2.342 1 93.5 132 GLY B C 1
ATOM 2765 O O . GLY B 1 132 ? 19.5 -16.281 -1.76 1 93.5 132 GLY B O 1
ATOM 2766 N N . ARG B 1 133 ? 17.297 -16.531 -2.051 1 96.38 133 ARG B N 1
ATOM 2767 C CA . ARG B 1 133 ? 17.203 -17.484 -0.946 1 96.38 133 ARG B CA 1
ATOM 2768 C C . ARG B 1 133 ? 17.078 -18.922 -1.464 1 96.38 133 ARG B C 1
ATOM 2770 O O . ARG B 1 133 ? 16.562 -19.141 -2.559 1 96.38 133 ARG B O 1
ATOM 2777 N N . LYS B 1 134 ? 17.609 -19.781 -0.767 1 90.19 134 LYS B N 1
ATOM 2778 C CA . LYS B 1 134 ? 17.594 -21.203 -1.129 1 90.19 134 LYS B CA 1
ATOM 2779 C C . LYS B 1 134 ? 16.328 -21.875 -0.614 1 90.19 134 LYS B C 1
ATOM 2781 O O . LYS B 1 134 ? 15.883 -21.609 0.508 1 90.19 134 LYS B O 1
ATOM 2786 N N . VAL B 1 135 ? 15.82 -22.688 -1.449 1 88.81 135 VAL B N 1
ATOM 2787 C CA . VAL B 1 135 ? 14.641 -23.453 -1.074 1 88.81 135 VAL B CA 1
ATOM 2788 C C . VAL B 1 135 ? 14.812 -24.906 -1.495 1 88.81 135 VAL B C 1
ATOM 2790 O O . VAL B 1 135 ? 15.672 -25.219 -2.326 1 88.81 135 VAL B O 1
ATOM 2793 N N . ASP B 1 136 ? 13.93 -25.719 -0.909 1 86.19 136 ASP B N 1
ATOM 2794 C CA . ASP B 1 136 ? 13.953 -27.141 -1.217 1 86.19 136 ASP B CA 1
ATOM 2795 C C . ASP B 1 136 ? 13.398 -27.406 -2.613 1 86.19 136 ASP B C 1
ATOM 2797 O O . ASP B 1 136 ? 12.578 -26.641 -3.121 1 86.19 136 ASP B O 1
ATOM 2801 N N . LEU B 1 137 ? 14.031 -28.453 -3.066 1 88.94 137 LEU B N 1
ATOM 2802 C CA . LEU B 1 137 ? 13.484 -28.953 -4.32 1 88.94 137 LEU B CA 1
ATOM 2803 C C . LEU B 1 137 ? 12.367 -29.969 -4.066 1 88.94 137 LEU B C 1
ATOM 2805 O O . LEU B 1 137 ? 12.336 -30.609 -3.008 1 88.94 137 LEU B O 1
ATOM 2809 N N . GLY B 1 138 ? 11.461 -29.953 -4.953 1 94.94 138 GLY B N 1
ATOM 2810 C CA . GLY B 1 138 ? 10.359 -30.891 -4.84 1 94.94 138 GLY B CA 1
ATOM 2811 C C . GLY B 1 138 ? 9.891 -31.438 -6.176 1 94.94 138 GLY B C 1
ATOM 2812 O O . GLY B 1 138 ? 10.547 -31.219 -7.199 1 94.94 138 GLY B O 1
ATOM 2813 N N . ILE B 1 139 ? 8.938 -32.344 -6.027 1 96.5 139 ILE B N 1
ATOM 2814 C CA . ILE B 1 139 ? 8.266 -32.875 -7.207 1 96.5 139 ILE B CA 1
ATOM 2815 C C . ILE B 1 139 ? 6.785 -32.5 -7.172 1 96.5 139 ILE B C 1
ATOM 2817 O O . ILE B 1 139 ? 6.258 -32.125 -6.121 1 96.5 139 ILE B O 1
ATOM 2821 N N . LEU B 1 140 ? 6.234 -32.5 -8.297 1 97.19 140 LEU B N 1
ATOM 2822 C CA . LEU B 1 140 ? 4.797 -32.25 -8.352 1 97.19 140 LEU B CA 1
ATOM 2823 C C . LEU B 1 140 ? 4.023 -33.344 -7.66 1 97.19 140 LEU B C 1
ATOM 2825 O O . LEU B 1 140 ? 4.375 -34.531 -7.789 1 97.19 140 LEU B O 1
ATOM 2829 N N . LEU B 1 141 ? 2.93 -33 -6.988 1 97.75 141 LEU B N 1
ATOM 2830 C CA . LEU B 1 141 ? 2.072 -33.969 -6.312 1 97.75 141 LEU B CA 1
ATOM 2831 C C . LEU B 1 141 ? 1.505 -34.969 -7.305 1 97.75 141 LEU B C 1
ATOM 2833 O O . LEU B 1 141 ? 1.315 -36.156 -6.965 1 97.75 141 LEU B O 1
ATOM 2837 N N . SER B 1 142 ? 1.316 -34.531 -8.523 1 97.12 142 SER B N 1
ATOM 2838 C CA . SER B 1 142 ? 0.809 -35.406 -9.57 1 97.12 142 SER B CA 1
ATOM 2839 C C . SER B 1 142 ? 1.813 -36.5 -9.914 1 97.12 142 SER B C 1
ATOM 2841 O O . SER B 1 142 ? 1.469 -37.469 -10.57 1 97.12 142 SER B O 1
ATOM 2843 N N . GLU B 1 143 ? 2.998 -36.312 -9.5 1 95.06 143 GLU B N 1
ATOM 2844 C CA . GLU B 1 143 ? 4.059 -37.281 -9.789 1 95.06 143 GLU B CA 1
ATOM 2845 C C . GLU B 1 143 ? 4.484 -38.031 -8.531 1 95.06 143 GLU B C 1
ATOM 2847 O O . GLU B 1 143 ? 5.344 -38.906 -8.578 1 95.06 143 GLU B O 1
ATOM 2852 N N . ALA B 1 144 ? 3.979 -37.719 -7.477 1 95.25 144 ALA B N 1
ATOM 2853 C CA . ALA B 1 144 ? 4.371 -38.312 -6.203 1 95.25 144 ALA B CA 1
ATOM 2854 C C . ALA B 1 144 ? 3.711 -39.688 -6.02 1 95.25 144 ALA B C 1
ATOM 2856 O O . ALA B 1 144 ? 2.518 -39.844 -6.285 1 95.25 144 ALA B O 1
ATOM 2857 N N . GLY B 1 145 ? 4.445 -40.656 -5.559 1 94.88 145 GLY B N 1
ATOM 2858 C CA . GLY B 1 145 ? 3.904 -41.938 -5.199 1 94.88 145 GLY B CA 1
ATOM 2859 C C . GLY B 1 145 ? 3.334 -41.969 -3.795 1 94.88 145 GLY B C 1
ATOM 2860 O O . GLY B 1 145 ? 3.359 -40.969 -3.08 1 94.88 145 GLY B O 1
ATOM 2861 N N . LYS B 1 146 ? 2.859 -43.156 -3.498 1 96.62 146 LYS B N 1
ATOM 2862 C CA . LYS B 1 146 ? 2.354 -43.375 -2.145 1 96.62 146 LYS B CA 1
ATOM 2863 C C . LYS B 1 146 ? 3.428 -43.062 -1.104 1 96.62 146 LYS B C 1
ATOM 2865 O O . LYS B 1 146 ? 4.59 -43.438 -1.279 1 96.62 146 LYS B O 1
ATOM 2870 N N . GLY B 1 147 ? 2.943 -42.312 -0.185 1 96.75 147 GLY B N 1
ATOM 2871 C CA . GLY B 1 147 ? 3.891 -42 0.872 1 96.75 147 GLY B CA 1
ATOM 2872 C C . GLY B 1 147 ? 3.633 -40.656 1.517 1 96.75 147 GLY B C 1
ATOM 2873 O O . GLY B 1 147 ? 2.604 -40.031 1.262 1 96.75 147 GLY B O 1
ATOM 2874 N N . LYS B 1 148 ? 4.574 -40.312 2.434 1 97.12 148 LYS B N 1
ATOM 2875 C CA . LYS B 1 148 ? 4.469 -39.094 3.188 1 97.12 148 LYS B CA 1
ATOM 2876 C C . LYS B 1 148 ? 5.328 -37.969 2.562 1 97.12 148 LYS B C 1
ATOM 2878 O O . LYS B 1 148 ? 6.449 -38.25 2.127 1 97.12 148 LYS B O 1
ATOM 2883 N N . TYR B 1 149 ? 4.695 -36.844 2.432 1 97.75 149 TYR B N 1
ATOM 2884 C CA . TYR B 1 149 ? 5.359 -35.688 1.828 1 97.75 149 TYR B CA 1
ATOM 2885 C C . TYR B 1 149 ? 5.082 -34.406 2.629 1 97.75 149 TYR B C 1
ATOM 2887 O O . TYR B 1 149 ? 4.238 -34.406 3.527 1 97.75 149 TYR B O 1
ATOM 2895 N N . LYS B 1 150 ? 5.82 -33.438 2.367 1 97.62 150 LYS B N 1
ATOM 2896 C CA . LYS B 1 150 ? 5.594 -32.062 2.842 1 97.62 150 LYS B CA 1
ATOM 2897 C C . LYS B 1 150 ? 5.309 -31.125 1.68 1 97.62 150 LYS B C 1
ATOM 2899 O O . LYS B 1 150 ? 6.012 -31.141 0.668 1 97.62 150 LYS B O 1
ATOM 2904 N N . VAL B 1 151 ? 4.273 -30.391 1.807 1 98.12 151 VAL B N 1
ATOM 2905 C CA . VAL B 1 151 ? 3.961 -29.406 0.78 1 98.12 151 VAL B CA 1
ATOM 2906 C C . VAL B 1 151 ? 5 -28.281 0.805 1 98.12 151 VAL B C 1
ATOM 2908 O O . VAL B 1 151 ? 5.289 -27.719 1.862 1 98.12 151 VAL B O 1
ATOM 2911 N N . ILE B 1 152 ? 5.5 -27.953 -0.393 1 97.06 152 ILE B N 1
ATOM 2912 C CA . ILE B 1 152 ? 6.547 -26.938 -0.413 1 97.06 152 ILE B CA 1
ATOM 2913 C C . ILE B 1 152 ? 6.043 -25.688 -1.131 1 97.06 152 ILE B C 1
ATOM 2915 O O . ILE B 1 152 ? 6.496 -24.578 -0.847 1 97.06 152 ILE B O 1
ATOM 2919 N N . MET B 1 153 ? 5.051 -25.891 -2.102 1 97.75 153 MET B N 1
ATOM 2920 C CA . MET B 1 153 ? 4.699 -24.734 -2.912 1 97.75 153 MET B CA 1
ATOM 2921 C C . MET B 1 153 ? 3.406 -24.969 -3.682 1 97.75 153 MET B C 1
ATOM 2923 O O . MET B 1 153 ? 3.117 -26.109 -4.078 1 97.75 153 MET B O 1
ATOM 2927 N N . ILE B 1 154 ? 2.609 -23.984 -3.838 1 97.88 154 ILE B N 1
ATOM 2928 C CA . ILE B 1 154 ? 1.576 -23.906 -4.863 1 97.88 154 ILE B CA 1
ATOM 2929 C C . ILE B 1 154 ? 2.137 -23.219 -6.109 1 97.88 154 ILE B C 1
ATOM 2931 O O . ILE B 1 154 ? 2.541 -22.047 -6.055 1 97.88 154 ILE B O 1
ATOM 2935 N N . VAL B 1 155 ? 2.158 -23.797 -7.102 1 96 155 VAL B N 1
ATOM 2936 C CA . VAL B 1 155 ? 2.91 -23.391 -8.281 1 96 155 VAL B CA 1
ATOM 2937 C C . VAL B 1 155 ? 2.307 -22.125 -8.875 1 96 155 VAL B C 1
ATOM 2939 O O . VAL B 1 155 ? 2.98 -21.094 -8.977 1 96 155 VAL B O 1
ATOM 2942 N N . ARG B 1 156 ? 1.008 -22.125 -9.305 1 94.12 156 ARG B N 1
ATOM 2943 C CA . ARG B 1 156 ? 0.356 -20.922 -9.805 1 94.12 156 ARG B CA 1
ATOM 2944 C C . ARG B 1 156 ? -0.515 -20.281 -8.734 1 94.12 156 ARG B C 1
ATOM 2946 O O . ARG B 1 156 ? -1.206 -20.969 -7.984 1 94.12 156 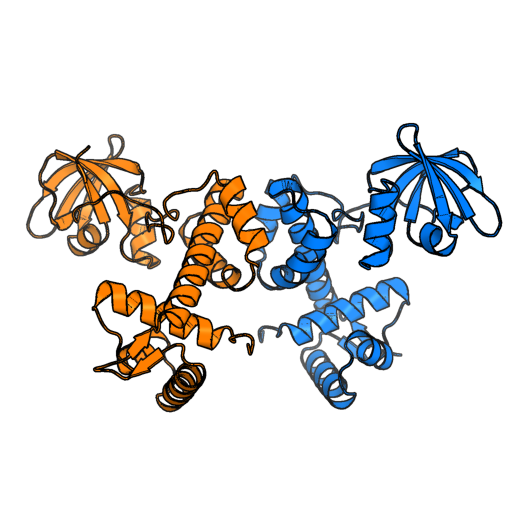ARG B O 1
ATOM 2953 N N . GLU B 1 157 ? -0.408 -19.094 -8.695 1 93.31 157 GLU B N 1
ATOM 2954 C CA . GLU B 1 157 ? -1.148 -18.359 -7.676 1 93.31 157 GLU B CA 1
ATOM 2955 C C . GLU B 1 157 ? -2.43 -17.75 -8.25 1 93.31 157 GLU B C 1
ATOM 2957 O O . GLU B 1 157 ? -2.701 -16.562 -8.062 1 93.31 157 GLU B O 1
ATOM 2962 N N . GLU B 1 158 ? -3.133 -18.625 -8.812 1 94.12 158 GLU B N 1
ATOM 2963 C CA . GLU B 1 158 ? -4.465 -18.25 -9.273 1 94.12 158 GLU B CA 1
ATOM 2964 C C . GLU B 1 158 ? -5.516 -18.5 -8.195 1 94.12 158 GLU B C 1
ATOM 2966 O O . GLU B 1 158 ? -5.426 -19.484 -7.457 1 94.12 158 GLU B O 1
ATOM 2971 N N . GLU B 1 159 ? -6.504 -17.594 -8.242 1 95.19 159 GLU B N 1
ATOM 2972 C CA . GLU B 1 159 ? -7.48 -17.656 -7.16 1 95.19 159 GLU B CA 1
ATOM 2973 C C . GLU B 1 159 ? -8.086 -19.047 -7.039 1 95.19 159 GLU B C 1
ATOM 2975 O O . GLU B 1 159 ? -8.172 -19.609 -5.938 1 95.19 159 GLU B O 1
ATOM 2980 N N . TRP B 1 160 ? -8.547 -19.641 -8.141 1 96.19 160 TRP B N 1
ATOM 2981 C CA . TRP B 1 160 ? -9.219 -20.938 -8.055 1 96.19 160 TRP B CA 1
ATOM 2982 C C . TRP B 1 160 ? -8.273 -22 -7.531 1 96.19 160 TRP B C 1
ATOM 2984 O O . TRP B 1 160 ? -8.695 -22.906 -6.801 1 96.19 160 TRP B O 1
ATOM 2994 N N . ILE B 1 161 ? -7.016 -21.984 -7.844 1 98.06 161 ILE B N 1
ATOM 2995 C CA . ILE B 1 161 ? -6.023 -22.938 -7.363 1 98.06 161 ILE B CA 1
ATOM 2996 C C . ILE B 1 161 ? -5.805 -22.734 -5.863 1 98.06 161 ILE B C 1
ATOM 2998 O O . ILE B 1 161 ? -5.809 -23.703 -5.102 1 98.06 161 ILE B O 1
ATOM 3002 N N . LEU B 1 162 ? -5.637 -21.484 -5.484 1 98.06 162 LEU B N 1
ATOM 3003 C CA . LEU B 1 162 ? -5.391 -21.188 -4.078 1 98.06 162 LEU B CA 1
ATOM 3004 C C . LEU B 1 162 ? -6.582 -21.594 -3.219 1 98.06 162 LEU B C 1
ATOM 3006 O O . LEU B 1 162 ? -6.41 -22.078 -2.102 1 98.06 162 LEU B O 1
ATOM 3010 N N . ARG B 1 163 ? -7.727 -21.438 -3.748 1 97.81 163 ARG B N 1
ATOM 3011 C CA . ARG B 1 163 ? -8.93 -21.844 -3.033 1 97.81 163 ARG B CA 1
ATOM 3012 C C . ARG B 1 163 ? -8.984 -23.359 -2.879 1 97.81 163 ARG B C 1
ATOM 3014 O O . ARG B 1 163 ? -9.305 -23.875 -1.803 1 97.81 163 ARG B O 1
ATOM 3021 N N . GLU B 1 164 ? -8.742 -24.031 -3.877 1 97.81 164 GLU B N 1
ATOM 3022 C CA . GLU B 1 164 ? -8.727 -25.484 -3.82 1 97.81 164 GLU B CA 1
ATOM 3023 C C . GLU B 1 164 ? -7.652 -26 -2.863 1 97.81 164 GLU B C 1
ATOM 3025 O O . GLU B 1 164 ? -7.879 -26.953 -2.111 1 97.81 164 GLU B O 1
ATOM 3030 N N . ALA B 1 165 ? -6.535 -25.391 -2.996 1 98.44 165 ALA B N 1
ATOM 3031 C CA . ALA B 1 165 ? -5.465 -25.766 -2.072 1 98.44 165 ALA B CA 1
ATOM 3032 C C . ALA B 1 165 ? -5.895 -25.547 -0.623 1 98.44 165 ALA B C 1
ATOM 3034 O O . ALA B 1 165 ? -5.676 -26.406 0.231 1 98.44 165 ALA B O 1
ATOM 3035 N N . GLU B 1 166 ? -6.418 -24.453 -0.402 1 97.38 166 GLU B N 1
ATOM 3036 C CA . GLU B 1 166 ? -6.906 -24.141 0.938 1 97.38 166 GLU B CA 1
ATOM 3037 C C . GLU B 1 166 ? -7.973 -25.141 1.385 1 97.38 166 GLU B C 1
ATOM 3039 O O . GLU B 1 166 ? -7.949 -25.609 2.525 1 97.38 166 GLU B O 1
ATOM 3044 N N . ARG B 1 167 ? -8.836 -25.469 0.488 1 97.12 167 ARG B N 1
ATOM 3045 C CA . ARG B 1 167 ? -9.891 -26.438 0.79 1 97.12 167 ARG B CA 1
ATOM 3046 C C . ARG B 1 167 ? -9.297 -27.766 1.234 1 97.12 167 ARG B C 1
ATOM 3048 O O . ARG B 1 167 ? -9.805 -28.406 2.156 1 97.12 167 ARG B O 1
ATOM 3055 N N . ALA B 1 168 ? -8.312 -28.172 0.644 1 97.56 168 ALA B N 1
ATOM 3056 C CA . ALA B 1 168 ? -7.688 -29.453 0.935 1 97.56 168 ALA B CA 1
ATOM 3057 C C . ALA B 1 168 ? -6.598 -29.312 1.994 1 97.56 168 ALA B C 1
ATOM 3059 O O . ALA B 1 168 ? -5.828 -30.25 2.234 1 97.56 168 ALA B O 1
ATOM 3060 N N . SER B 1 169 ? -6.469 -28.062 2.484 1 97.31 169 SER B N 1
ATOM 3061 C CA . SER B 1 169 ? -5.492 -27.75 3.525 1 97.31 169 SER B CA 1
ATOM 3062 C C . SER B 1 169 ? -4.066 -27.938 3.02 1 97.31 169 SER B C 1
ATOM 3064 O O . SER B 1 169 ? -3.201 -28.422 3.75 1 97.31 169 SER B O 1
ATOM 3066 N N . LEU B 1 170 ? -3.885 -27.672 1.829 1 98.12 170 LEU B N 1
ATOM 3067 C CA . LEU B 1 170 ? -2.551 -27.719 1.24 1 98.12 170 LEU B CA 1
ATOM 3068 C C . LEU B 1 170 ? -1.846 -26.375 1.4 1 98.12 170 LEU B C 1
ATOM 3070 O O . LEU B 1 170 ? -2.121 -25.438 0.657 1 98.12 170 LEU B O 1
ATOM 3074 N N . PHE B 1 171 ? -1.01 -26.312 2.393 1 97.25 171 PHE B N 1
ATOM 3075 C CA . PHE B 1 171 ? -0.181 -25.156 2.662 1 97.25 171 PHE B CA 1
ATOM 3076 C C . PHE B 1 171 ? 1.292 -25.531 2.738 1 97.25 171 PHE B C 1
ATOM 3078 O O . PHE B 1 171 ? 1.635 -26.594 3.281 1 97.25 171 PHE B O 1
ATOM 3085 N N . PRO B 1 172 ? 2.123 -24.656 2.145 1 97.38 172 PRO B N 1
ATOM 3086 C CA . PRO B 1 172 ? 3.547 -24.969 2.311 1 97.38 172 PRO B CA 1
ATOM 3087 C C . PRO B 1 172 ? 3.926 -25.234 3.766 1 97.38 172 PRO B C 1
ATOM 3089 O O . PRO B 1 172 ? 3.531 -24.484 4.66 1 97.38 172 PRO B O 1
ATOM 3092 N N . GLY B 1 173 ? 4.664 -26.344 3.969 1 95.75 173 GLY B N 1
ATOM 3093 C CA . GLY B 1 173 ? 5.059 -26.766 5.301 1 95.75 173 GLY B CA 1
ATOM 3094 C C . GLY B 1 173 ? 4.188 -27.891 5.848 1 95.75 173 GLY B C 1
ATOM 3095 O O . GLY B 1 173 ? 4.582 -28.594 6.777 1 95.75 173 GLY B O 1
ATOM 3096 N N . LYS B 1 174 ? 3.039 -28.047 5.32 1 97.19 174 LYS B N 1
ATOM 3097 C CA . LYS B 1 174 ? 2.113 -29.062 5.812 1 97.19 174 LYS B CA 1
ATOM 3098 C C . LYS B 1 174 ? 2.541 -30.453 5.371 1 97.19 174 LYS B C 1
ATOM 3100 O O . LYS B 1 174 ? 2.953 -30.656 4.223 1 97.19 174 LYS B O 1
ATOM 3105 N N . GLU B 1 175 ? 2.383 -31.359 6.316 1 97.62 175 GLU B N 1
ATOM 3106 C CA . GLU B 1 175 ? 2.617 -32.781 5.996 1 97.62 175 GLU B CA 1
ATOM 3107 C C . GLU B 1 175 ? 1.357 -33.438 5.438 1 97.62 175 GLU B C 1
ATOM 3109 O O . GLU B 1 175 ? 0.262 -33.219 5.965 1 97.62 175 GLU B O 1
ATOM 3114 N N . ILE B 1 176 ? 1.741 -34.188 4.379 1 98.25 176 ILE B N 1
ATOM 3115 C CA . ILE B 1 176 ? 0.63 -34.875 3.76 1 98.25 176 ILE B CA 1
ATOM 3116 C C . ILE B 1 176 ? 1.057 -36.312 3.4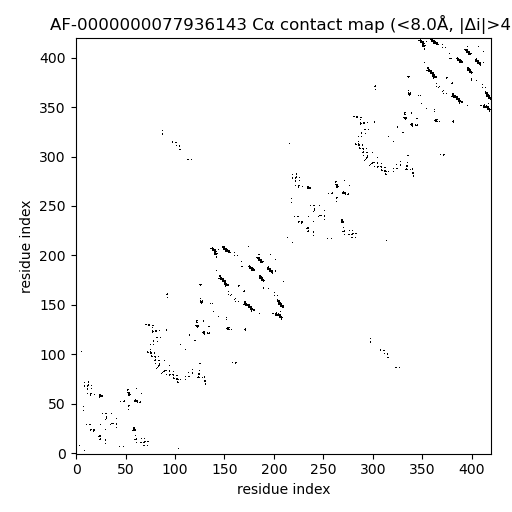26 1 98.25 176 ILE B C 1
ATOM 3118 O O . ILE B 1 176 ? 2.248 -36.625 3.441 1 98.25 176 ILE B O 1
ATOM 3122 N N . GLU B 1 177 ? -0.012 -37.156 3.211 1 98.12 177 GLU B N 1
ATOM 3123 C CA . GLU B 1 177 ? 0.211 -38.531 2.764 1 98.12 177 GLU B CA 1
ATOM 3124 C C . GLU B 1 177 ? -0.558 -38.844 1.478 1 98.12 177 GLU B C 1
ATOM 3126 O O . GLU B 1 177 ? -1.768 -38.594 1.407 1 98.12 177 GLU B O 1
ATOM 3131 N N . VAL B 1 178 ? 0.168 -39.188 0.63 1 97.88 178 VAL B N 1
ATOM 3132 C CA . VAL B 1 178 ? -0.472 -39.719 -0.573 1 97.88 178 VAL B CA 1
ATOM 3133 C C . VAL B 1 178 ? -0.904 -41.156 -0.341 1 97.88 178 VAL B C 1
ATOM 3135 O O . VAL B 1 178 ? -0.063 -42.062 -0.165 1 97.88 178 VAL B O 1
ATOM 3138 N N . ILE B 1 179 ? -2.127 -41.406 -0.373 1 97.75 179 ILE B N 1
ATOM 3139 C CA . ILE B 1 179 ? -2.715 -42.688 -0.102 1 97.75 179 ILE B CA 1
ATOM 3140 C C . ILE B 1 179 ? -2.77 -43.531 -1.39 1 97.75 179 ILE B C 1
ATOM 3142 O O . ILE B 1 179 ? -2.484 -44.719 -1.383 1 97.75 179 ILE B O 1
ATOM 3146 N N . ASP B 1 180 ? -3.283 -42.875 -2.344 1 94.75 180 ASP B N 1
ATOM 3147 C CA . ASP B 1 180 ? -3.471 -43.531 -3.641 1 94.75 180 ASP B CA 1
ATOM 3148 C C . ASP B 1 180 ? -3.467 -42.5 -4.77 1 94.75 180 ASP B C 1
ATOM 3150 O O . ASP B 1 180 ? -3.729 -41.312 -4.543 1 94.75 180 ASP B O 1
ATOM 3154 N N . ARG B 1 181 ? -3.018 -43.031 -5.848 1 94.88 181 ARG B N 1
ATOM 3155 C CA . ARG B 1 181 ? -3.041 -42.219 -7.062 1 94.88 181 ARG B CA 1
ATOM 3156 C C . ARG B 1 181 ? -3.432 -43.062 -8.273 1 94.88 181 ARG B C 1
ATOM 3158 O O . ARG B 1 181 ? -2.984 -44.188 -8.414 1 94.88 181 ARG B O 1
ATOM 3165 N N . ASP B 1 182 ? -4.316 -42.562 -9.125 1 92.19 182 ASP B N 1
ATOM 3166 C CA . ASP B 1 182 ? -4.621 -43.156 -10.43 1 92.19 182 ASP B CA 1
ATOM 3167 C C . ASP B 1 182 ? -4.465 -42.094 -11.547 1 92.19 182 ASP B C 1
ATOM 3169 O O . ASP B 1 182 ? -3.771 -41.094 -11.375 1 92.19 182 ASP B O 1
ATOM 3173 N N . GLU B 1 183 ? -5.059 -42.375 -12.68 1 90.69 183 GLU B N 1
ATOM 3174 C CA . GLU B 1 183 ? -4.828 -41.531 -13.852 1 90.69 183 GLU B CA 1
ATOM 3175 C C . GLU B 1 183 ? -5.566 -40.188 -13.727 1 90.69 183 GLU B C 1
ATOM 3177 O O . GLU B 1 183 ? -5.18 -39.219 -14.344 1 90.69 183 GLU B O 1
ATOM 3182 N N . ASP B 1 184 ? -6.488 -40.125 -12.781 1 93.75 184 ASP B N 1
ATOM 3183 C CA . ASP B 1 184 ? -7.375 -38.969 -12.805 1 93.75 184 ASP B CA 1
ATOM 3184 C C . ASP B 1 184 ? -7.277 -38.188 -11.5 1 93.75 184 ASP B C 1
ATOM 3186 O O . ASP B 1 184 ? -7.609 -37 -11.469 1 93.75 184 ASP B O 1
ATOM 3190 N N . LYS B 1 185 ? -6.953 -38.938 -10.469 1 97 185 LYS B N 1
ATOM 3191 C CA . LYS B 1 185 ? -7.055 -38.281 -9.164 1 97 185 LYS B CA 1
ATOM 3192 C C . LYS B 1 185 ? -5.926 -38.719 -8.242 1 97 185 LYS B C 1
ATOM 3194 O O . LYS B 1 185 ? -5.293 -39.75 -8.477 1 97 185 LYS B O 1
ATOM 3199 N N . VAL B 1 186 ? -5.691 -37.906 -7.285 1 97.56 186 VAL B N 1
ATOM 3200 C CA . VAL B 1 186 ? -4.781 -38.188 -6.18 1 97.56 186 VAL B CA 1
ATOM 3201 C C . VAL B 1 186 ? -5.539 -38.125 -4.855 1 97.56 186 VAL B C 1
ATOM 3203 O O . VAL B 1 186 ? -6.227 -37.125 -4.578 1 97.56 186 VAL B O 1
ATOM 3206 N N . HIS B 1 187 ? -5.457 -39.219 -4.117 1 97.94 187 HIS B N 1
ATOM 3207 C CA . HIS B 1 187 ? -6.027 -39.25 -2.773 1 97.94 187 HIS B CA 1
ATOM 3208 C C . HIS B 1 187 ? -4.973 -38.938 -1.717 1 97.94 187 HIS B C 1
ATOM 3210 O O . HIS B 1 187 ? -3.934 -39.594 -1.653 1 97.94 187 HIS B O 1
ATOM 3216 N N . ILE B 1 188 ? -5.367 -37.938 -0.966 1 98.56 188 ILE B N 1
ATOM 3217 C CA . ILE B 1 188 ? -4.395 -37.562 0.048 1 98.56 188 ILE B CA 1
ATOM 3218 C C . ILE B 1 188 ? -5.074 -37.469 1.413 1 98.56 188 ILE B C 1
ATOM 3220 O O . ILE B 1 188 ? -6.301 -37.406 1.499 1 98.56 188 ILE B O 1
ATOM 3224 N N . ARG B 1 189 ? -4.195 -37.625 2.453 1 98.25 189 ARG B N 1
ATOM 3225 C CA . ARG B 1 189 ? -4.609 -37.438 3.836 1 98.25 189 ARG B CA 1
ATOM 3226 C C . ARG B 1 189 ? -3.836 -36.281 4.473 1 98.25 189 ARG B C 1
ATOM 3228 O O . ARG B 1 189 ? -2.611 -36.188 4.348 1 98.25 189 ARG B O 1
ATOM 3235 N N . VAL B 1 190 ? -4.648 -35.312 4.891 1 97.31 190 VAL B N 1
ATOM 3236 C CA . VAL B 1 190 ? -4.102 -34.188 5.664 1 97.31 190 VAL B CA 1
ATOM 3237 C C . VAL B 1 190 ? -4.73 -34.188 7.059 1 97.31 190 VAL B C 1
ATOM 3239 O O . VAL B 1 190 ? -5.945 -34 7.195 1 97.31 190 VAL B O 1
ATOM 3242 N N . THR B 1 191 ? -3.996 -34.188 8.172 1 92.38 191 THR B N 1
ATOM 3243 C CA . THR B 1 191 ? -4.465 -34.219 9.555 1 92.38 191 THR B CA 1
ATOM 3244 C C . THR B 1 191 ? -5.664 -35.156 9.703 1 92.38 191 THR B C 1
ATOM 3246 O O . THR B 1 191 ? -6.73 -34.719 10.148 1 92.38 191 THR B O 1
ATOM 3249 N N . ASP B 1 192 ? -5.781 -36.25 9.258 1 92.31 192 ASP B N 1
ATOM 3250 C CA . ASP B 1 192 ? -6.738 -37.344 9.414 1 92.31 192 ASP B CA 1
ATOM 3251 C C . ASP B 1 192 ? -7.938 -37.156 8.484 1 92.31 192 ASP B C 1
ATOM 3253 O O . ASP B 1 192 ? -8.961 -37.812 8.641 1 92.31 192 ASP B O 1
ATOM 3257 N N . LYS B 1 193 ? -7.805 -36.188 7.645 1 97.25 193 LYS B N 1
ATOM 3258 C CA . LYS B 1 193 ? -8.836 -35.969 6.629 1 97.25 193 LYS B CA 1
ATOM 3259 C C . LYS B 1 193 ? -8.312 -36.344 5.238 1 97.25 193 LYS B C 1
ATOM 3261 O O . LYS B 1 193 ? -7.176 -36 4.898 1 97.25 193 LYS B O 1
ATOM 3266 N N . GLU B 1 194 ? -9.188 -37.031 4.602 1 97.81 194 GLU B N 1
ATOM 3267 C CA . GLU B 1 194 ? -8.82 -37.438 3.246 1 97.81 194 GLU B CA 1
ATOM 3268 C C . GLU B 1 194 ? -9.391 -36.469 2.215 1 97.81 194 GLU B C 1
ATOM 3270 O O . GLU B 1 194 ? -10.5 -35.938 2.383 1 97.81 194 GLU B O 1
ATOM 3275 N N . TYR B 1 195 ? -8.648 -36.188 1.248 1 98.25 195 TYR B N 1
ATOM 3276 C CA . TYR B 1 195 ? -9.031 -35.375 0.119 1 98.25 195 TYR B CA 1
ATOM 3277 C C . TYR B 1 195 ? -8.695 -36.031 -1.204 1 98.25 195 TYR B C 1
ATOM 3279 O O . TYR B 1 195 ? -7.801 -36.875 -1.268 1 98.25 195 TYR B O 1
ATOM 3287 N N . VAL B 1 196 ? -9.508 -35.688 -2.199 1 97.62 196 VAL B N 1
ATOM 3288 C CA . VAL B 1 196 ? -9.266 -36.125 -3.566 1 97.62 196 VAL B CA 1
ATOM 3289 C C . VAL B 1 196 ? -8.984 -34.906 -4.461 1 97.62 196 VAL B C 1
ATOM 3291 O O . VAL B 1 196 ? -9.805 -34 -4.543 1 97.62 196 VAL B O 1
ATOM 3294 N N . LEU B 1 197 ? -7.938 -34.969 -5.02 1 98.12 197 LEU B N 1
ATOM 3295 C CA . LEU B 1 197 ? -7.551 -33.906 -5.938 1 98.12 197 LEU B CA 1
ATOM 3296 C C . LEU B 1 197 ? -7.551 -34.406 -7.379 1 98.12 197 LEU B C 1
ATOM 3298 O O . LEU B 1 197 ? -7.137 -35.531 -7.648 1 98.12 197 LEU B O 1
ATOM 3302 N N . SER B 1 198 ? -7.973 -33.562 -8.289 1 97.12 198 SER B N 1
ATOM 3303 C CA . SER B 1 198 ? -7.773 -33.844 -9.711 1 97.12 198 SER B CA 1
ATOM 3304 C C . SER B 1 198 ? -6.301 -33.75 -10.086 1 97.12 198 SER B C 1
ATOM 3306 O O . SER B 1 198 ? -5.512 -33.125 -9.375 1 97.12 198 SER B O 1
ATOM 3308 N N . ILE B 1 199 ? -5.945 -34.438 -11.102 1 97.75 199 ILE B N 1
ATOM 3309 C CA . ILE B 1 199 ? -4.562 -34.406 -11.57 1 97.75 199 ILE B CA 1
ATOM 3310 C C . ILE B 1 199 ? -4.168 -32.969 -11.93 1 97.75 199 ILE B C 1
ATOM 3312 O O . ILE B 1 199 ? -3.076 -32.531 -11.586 1 97.75 199 ILE B O 1
ATOM 3316 N N . PRO B 1 200 ? -5.156 -32.125 -12.547 1 96.5 200 PRO B N 1
ATOM 3317 C CA . PRO B 1 200 ? -4.801 -30.734 -12.805 1 96.5 200 PRO B CA 1
ATOM 3318 C C . PRO B 1 200 ? -4.469 -29.969 -11.523 1 96.5 200 PRO B C 1
ATOM 3320 O O . PRO B 1 200 ? -3.529 -29.156 -11.508 1 96.5 200 PRO B O 1
ATOM 3323 N N . MET B 1 201 ? -5.082 -30.234 -10.531 1 97.81 201 MET B N 1
ATOM 3324 C CA . MET B 1 201 ? -4.781 -29.594 -9.258 1 97.81 201 MET B CA 1
ATOM 3325 C C . MET B 1 201 ? -3.477 -30.125 -8.672 1 97.81 201 MET B C 1
ATOM 3327 O O . MET B 1 201 ? -2.664 -29.359 -8.156 1 97.81 201 MET B O 1
ATOM 3331 N N . ALA B 1 202 ? -3.309 -31.391 -8.766 1 97.94 202 ALA B N 1
ATOM 3332 C CA . ALA B 1 202 ? -2.102 -32.031 -8.234 1 97.94 202 ALA B CA 1
ATOM 3333 C C . ALA B 1 202 ? -0.854 -31.5 -8.945 1 97.94 202 ALA B C 1
ATOM 3335 O O . ALA B 1 202 ? 0.243 -31.531 -8.375 1 97.94 202 ALA B O 1
ATOM 3336 N N . LYS B 1 203 ? -1.053 -31.078 -10.125 1 97.44 203 LYS B N 1
ATOM 3337 C CA . LYS B 1 203 ? 0.054 -30.516 -10.891 1 97.44 203 LYS B CA 1
ATOM 3338 C C . LYS B 1 203 ? 0.423 -29.125 -10.375 1 97.44 203 LYS B C 1
ATOM 3340 O O . LYS B 1 203 ? 1.458 -28.562 -10.75 1 97.44 203 LYS B O 1
ATOM 3345 N N . GLU B 1 204 ? -0.379 -28.609 -9.484 1 98 204 GLU B N 1
ATOM 3346 C CA . GLU B 1 204 ? -0.147 -27.25 -8.969 1 98 204 GLU B CA 1
ATOM 3347 C C . GLU B 1 204 ? 0.434 -27.297 -7.559 1 98 204 GLU B C 1
ATOM 3349 O O . GLU B 1 204 ? 0.624 -26.25 -6.93 1 98 204 GLU B O 1
ATOM 3354 N N . VAL B 1 205 ? 0.708 -28.406 -7.137 1 98.38 205 VAL B N 1
ATOM 3355 C CA . VAL B 1 205 ? 1.256 -28.562 -5.793 1 98.38 205 VAL B CA 1
ATOM 3356 C C . VAL B 1 205 ? 2.615 -29.25 -5.863 1 98.38 205 VAL B C 1
ATOM 3358 O O . VAL B 1 205 ? 2.746 -30.328 -6.465 1 98.38 205 VAL B O 1
ATOM 3361 N N . MET B 1 206 ? 3.533 -28.625 -5.297 1 97.94 206 MET B N 1
ATOM 3362 C CA . MET B 1 206 ? 4.863 -29.219 -5.176 1 97.94 206 MET B CA 1
ATOM 3363 C C . MET B 1 206 ? 5.086 -29.766 -3.771 1 97.94 206 MET B C 1
ATOM 3365 O O . MET B 1 206 ? 4.762 -29.109 -2.783 1 97.94 206 MET B O 1
ATOM 3369 N N . VAL B 1 207 ? 5.691 -30.969 -3.771 1 98.19 207 VAL B N 1
ATOM 3370 C CA . VAL B 1 207 ? 5.93 -31.625 -2.49 1 98.19 207 VAL B CA 1
ATOM 3371 C C . VAL B 1 207 ? 7.363 -32.156 -2.436 1 98.19 207 VAL B C 1
ATOM 3373 O O . VAL B 1 207 ? 8.031 -32.25 -3.467 1 98.19 207 VAL B O 1
ATOM 3376 N N . SER B 1 208 ? 7.77 -32.344 -1.209 1 95.75 208 SER B N 1
ATOM 3377 C CA . SER B 1 208 ? 9.07 -32.969 -0.976 1 95.75 208 SER B CA 1
ATOM 3378 C C . SER B 1 208 ? 8.977 -34.094 0.041 1 95.75 208 SER B C 1
ATOM 3380 O O . SER B 1 208 ? 8.031 -34.156 0.836 1 95.75 208 SER B O 1
ATOM 3382 N N . ASP B 1 209 ? 9.977 -35.031 -0.239 1 86.94 209 ASP B N 1
ATOM 3383 C CA . ASP B 1 209 ? 10.039 -36.156 0.71 1 86.94 209 ASP B CA 1
ATOM 3384 C C . ASP B 1 209 ? 10.281 -35.656 2.131 1 86.94 209 ASP B C 1
ATOM 3386 O O . ASP B 1 209 ? 10.969 -34.656 2.328 1 86.94 209 ASP B O 1
ATOM 3390 N N . ARG B 1 210 ? 9.438 -36.125 3.027 1 72 210 ARG B N 1
ATOM 3391 C CA . ARG B 1 210 ? 9.688 -35.844 4.434 1 72 210 ARG B CA 1
ATOM 3392 C C . ARG B 1 210 ? 11.07 -36.344 4.859 1 72 210 ARG B C 1
ATOM 3394 O O . ARG B 1 210 ? 11.594 -37.312 4.297 1 72 210 ARG B O 1
#

Sequence (420 aa):
MEELSEPLENYIKEIYELEEIKGKAKVTDLIDAFHVSPGTISKAISRLEKMSLIERKNGLKLTPEGRRIAERLIRSHRLSERLLTDMLGLDWIRSHEIAHKLEHIWPDDVLEVIDSKLDKPSTCPHGHPIPGRKVDLGILLSEAGKGKYKVIMIVREEEWILREAERASLFPGKEIEVIDRDEDKVHIRVTDKEYVLSIPMAKEVMVSDRMEELSEPLENYIKEIYELEEIKGKAKVTDLIDAFHVSPGTISKAISRLEKMSLIERKNGLKLTPEGRRIAERLIRSHRLSERLLTDMLGLDWIRSHEIAHKLEHIWPDDVLEVIDSKLDKPSTCPHGHPIPGRKVDLGILLSEAGKGKYKVIMIVREEEWILREAERASLFPGKEIEVIDRDEDKVHIRVTDKEYVLSIPMAKEVMVSDR

Nearest PDB structures (foldseek):
  7b24-assembly1_B  TM=7.891E-01  e=2.097E-16  Saccharopolyspora erythraea NRRL 2338
  5zr6-assembly1_A  TM=8.503E-01  e=7.993E-15  Mycobacterium tuberculosis
  7b25-assembly1_C  TM=7.778E-01  e=3.498E-16  Saccharopolyspora erythraea NRRL 2338
  7b24-assembly1_C  TM=7.850E-01  e=8.693E-16  Saccharopolyspora erythraea NRRL 2338
  1fx7-assembly1_B  TM=7.595E-01  e=2.871E-15  Mycobacterium tuberculosis

Radius of gyration: 26.5 Å; Cα contacts (8 Å, |Δi|>4): 683; chains: 2; bounding box: 43×79×65 Å

Organism: NCBI:txid1294262

pLDDT: mean 95.06, std 5.92, range [41.06, 98.75]

Secondary structure (DSSP, 8-state):
-----HHHHHHHHHHHHHHHHHSSB-HHHHHHHHT--HHHHHHHHHHHHHTTSEEESSSEEE-HHHHHHHHHHHHHHHHHHHIIIIIT---HHHHHHHHHHHTTT--HHHHHHHHHHTT--SB-TTSPBPTT------EEGGG--SEEEEEEEESS--HHHHHHHHHTT--TT-EEEEEEE-SSEEEEEETTEEEEEEHHHHTTEEEEE-/-----HHHHHHHHHHHHHHHHHSSB-HHHHHHHHT--HHHHHHHHHHHHHTTSEEESSSEEE-HHHHHHHHHHHHHHHHHHHIIIIIT---HHHHHHHHHHHTTT--HHHHHHHHHHTT--SB-TTSPBPTT------EEGGG--SEEEEEEEES---HHHHHHHHHTT--TT-EEEEEEE-SSEEEEEETTEEEEEEHHHHTTEEEEE-

InterPro domains:
  IPR001367 Iron dependent repressor, metal binding and dimerisation domain [PF02742] (63-131)
  IPR007167 Ferrous iron transporter FeoA-like domain [PF04023] (141-208)
  IPR007167 Ferrous iron transporter FeoA-like domain [SM00899] (139-209)
  IPR008988 Transcriptional repressor, C-terminal [SSF50037] (129-208)
  IPR022687 DTXR-type, HTH domain [PF01325] (3-56)
  IPR022687 DTXR-type, HTH domain [PS50944] (4-63)
  IPR022689 Iron dependent repressor [SM00529] (26-123)
  IPR036388 Winged helix-like DNA-binding domain superfamily [G3DSA:1.10.10.10] (1-136)
  IPR036390 Winged helix DNA-binding domain superfamily [SSF46785] (20-86)
  IPR036421 Iron dependent repressor, metal binding and dimerisation domain superfamily [SSF47979] (63-133)
  IPR050536 MntR/IdeR Metal-Dependent Regulators [PTHR33238] (1-137)

Solvent-accessible surface area (backbone atoms only — not comparable to full-atom values): 22390 Å² total; per-residue (Å²): 128,86,81,76,50,70,69,59,48,52,52,42,37,48,40,49,53,31,28,72,74,66,68,44,19,48,73,66,54,52,33,66,72,66,72,49,52,68,66,60,51,51,51,49,50,52,51,36,38,73,69,55,25,34,43,83,67,96,37,45,37,67,28,74,63,25,43,51,52,25,42,50,39,49,33,36,25,34,50,40,22,36,48,33,30,75,72,63,62,40,54,71,67,62,18,48,61,52,12,68,67,47,28,80,66,63,50,71,74,56,46,51,45,52,37,56,77,61,68,58,62,43,41,22,76,46,33,51,58,31,72,92,44,78,69,84,76,63,45,39,46,62,71,55,64,73,40,62,29,24,30,44,22,46,72,59,88,41,68,72,53,48,50,51,29,50,75,60,64,59,40,48,73,36,62,35,29,35,73,42,72,63,94,58,34,36,32,32,36,39,94,90,39,76,42,78,36,46,38,75,56,25,61,32,30,28,24,25,80,110,125,85,80,74,51,69,70,59,48,50,51,43,37,48,39,49,52,31,29,73,72,67,68,44,19,48,71,66,54,52,34,68,71,66,70,50,53,71,66,61,51,50,52,50,49,50,51,37,37,75,67,54,28,34,45,83,66,96,39,47,39,66,29,76,62,26,44,52,52,25,44,50,38,49,32,36,24,33,50,40,23,35,48,32,31,75,72,62,61,40,53,72,66,63,17,49,61,52,11,67,66,46,28,81,66,64,50,72,72,56,46,50,45,52,37,55,77,62,68,57,62,43,42,24,77,47,33,50,59,30,74,93,42,78,69,84,75,63,44,40,46,61,72,55,65,74,40,60,29,24,30,46,22,47,71,60,89,40,68,71,53,49,49,50,29,54,72,60,62,58,41,49,73,36,64,34,29,34,71,44,73,63,95,58,35,36,33,32,36,40,94,92,37,76,40,77,37,46,40,76,56,24,62,32,29,28,24,25,78,108